Protein AF-A0A357GXB8-F1 (afdb_monomer)

Sequence (379 aa):
MNKIQLFIALAVVLNLAFPKPILANSQIFYADSVYGVGNQTYQSNHALGEPDGLKADFFNQNTYITLSFGEGVETTGDLTIYFNIFNYGAGYRVEFLDSNLVETQTSSAIFPLATTEITIDYTGEIPYGYVTITSIENETWSLDAVMTTVTEEAVPETTDEPEEIPVLISEETCNGNQGLVIKRIDDDNLTANANTTVYVVGCDGTSHVFPNELTYQTWWPDFESLSFVESSFLAQHGLGNNVTVRPGTYLVKLATDPKVYAVEPGGILRWIPNEATAQALYGNNWNQIVIDISDELFADYTIGEDLTDTIYPEAVIGFLPVEGRVVYLSNSSYYNLPGDTINSLRLNTKFLVPLSAEIMTTYSDGGDLIYDEAIAFPF

pLDDT: mean 80.63, std 18.53, range [31.19, 98.75]

Secondary structure (DSSP, 8-state):
-----------------PPPP----EEEEE--EEEEE-TTEESGGGGSSS--S--EEE-STT-EEEEE--TT--B-SPEEEEEEESSTT-EEEEEEE-TT--EEEEEEEEPPTT-SEEEE----SS-BSEEEEEE-SSS-EEEEEEEEEEE---------PPPPPPPPP---PPPTTTT-EEEEPPTT-TT-TT---EEEE-TTS-EEEE-SHHHHHHH-SSSTTPEEE-HHHHTTS-B-PPPPPPTTS-EEEETT---EEEEETTTEEEEE-SHHHHHHHH-TTGGGGEEEE-HHHHTT-EE-PPP-SS-PPTT-EEEETTTTEEEEEETTEEEE--HHHHHHTT--GGGPEEPPTTHHHHSEEEEEPPP-HHHHS--

Nearest PDB structures (foldseek):
  6sgf-assembly1_B-2  TM=6.156E-01  e=4.317E-07  Roseburia intestinalis L1-82
  5xnr-assembly1_A  TM=6.554E-01  e=4.367E-05  Persicobacter sp. CCB-QB2
  8w7n-assembly1_A  TM=6.539E-01  e=6.577E-04  Bacillus thuringiensis
  8hhv-assembly1_A  TM=5.604E-01  e=1.554E-04  Microbacterium arabinogalactanolyticum
  8ic1-assembly1_A  TM=5.113E-01  e=8.727E-05  Microbacterium arabinogalactanolyticum

Structure (mmCIF, N/CA/C/O backbone):
data_AF-A0A357GXB8-F1
#
_entry.id   AF-A0A357GXB8-F1
#
loop_
_atom_site.group_PDB
_atom_site.id
_atom_site.type_symbol
_atom_site.label_atom_id
_atom_site.label_alt_id
_atom_site.label_comp_id
_atom_site.label_asym_id
_atom_site.label_entity_id
_atom_site.label_seq_id
_atom_site.pdbx_PDB_ins_code
_atom_site.Cartn_x
_atom_site.Cartn_y
_atom_site.Cartn_z
_atom_site.occupancy
_atom_site.B_iso_or_equiv
_atom_site.auth_seq_id
_atom_site.auth_comp_id
_atom_site.auth_asym_id
_atom_site.auth_atom_id
_atom_site.pdbx_PDB_model_num
ATOM 1 N N . MET A 1 1 ? 47.900 93.330 0.761 1.00 42.66 1 MET A N 1
ATOM 2 C CA . MET A 1 1 ? 46.775 93.001 -0.140 1.00 42.66 1 MET A CA 1
ATOM 3 C C . MET A 1 1 ? 46.771 91.498 -0.374 1.00 42.66 1 MET A C 1
ATOM 5 O O . MET A 1 1 ? 47.829 90.958 -0.647 1.00 42.66 1 MET A O 1
ATOM 9 N N . ASN A 1 2 ? 45.603 90.874 -0.191 1.00 42.44 2 ASN A N 1
ATOM 10 C CA . ASN A 1 2 ? 45.241 89.464 -0.417 1.00 42.44 2 ASN A CA 1
ATOM 11 C C . ASN A 1 2 ? 46.010 88.373 0.353 1.00 42.44 2 ASN A C 1
ATOM 13 O O . ASN A 1 2 ? 47.004 87.828 -0.113 1.00 42.44 2 ASN A O 1
ATOM 17 N N . LYS A 1 3 ? 45.454 87.988 1.513 1.00 42.06 3 LYS A N 1
ATOM 18 C CA . LYS A 1 3 ? 45.663 86.665 2.120 1.00 42.06 3 LYS A CA 1
ATOM 19 C C . LYS A 1 3 ? 44.721 85.670 1.433 1.00 42.06 3 LYS A C 1
ATOM 21 O O . LYS A 1 3 ? 43.508 85.809 1.542 1.00 42.06 3 LYS A O 1
ATOM 26 N N . ILE A 1 4 ? 45.289 84.695 0.732 1.00 41.00 4 ILE A N 1
ATOM 27 C CA . ILE A 1 4 ? 44.578 83.545 0.164 1.00 41.00 4 ILE A CA 1
ATOM 28 C C . ILE A 1 4 ? 44.416 82.520 1.294 1.00 41.00 4 ILE A C 1
ATOM 30 O O . ILE A 1 4 ? 45.409 81.991 1.789 1.00 41.00 4 ILE A O 1
ATOM 34 N N . GLN A 1 5 ? 43.182 82.287 1.746 1.00 45.22 5 GLN A N 1
ATOM 35 C CA . GLN A 1 5 ? 42.849 81.148 2.605 1.00 45.22 5 GLN A CA 1
ATOM 36 C C . GLN A 1 5 ? 42.560 79.934 1.720 1.00 45.22 5 GLN A C 1
ATOM 38 O O . GLN A 1 5 ? 41.644 79.954 0.901 1.00 45.22 5 GLN A O 1
ATOM 43 N N . LEU A 1 6 ? 43.367 78.890 1.889 1.00 38.84 6 LEU A N 1
ATOM 44 C CA . LEU A 1 6 ? 43.192 77.583 1.272 1.00 38.84 6 LEU A CA 1
ATOM 45 C C . LEU A 1 6 ? 42.206 76.777 2.135 1.00 38.84 6 LEU A C 1
ATOM 47 O O . LEU A 1 6 ? 42.529 76.415 3.265 1.00 38.84 6 LEU A O 1
ATOM 51 N N . PHE A 1 7 ? 41.000 76.530 1.623 1.00 38.88 7 PHE A N 1
ATOM 52 C CA . PHE A 1 7 ? 40.042 75.602 2.226 1.00 38.88 7 PHE A CA 1
ATOM 53 C C . PHE A 1 7 ? 40.446 74.166 1.872 1.00 38.88 7 PHE A C 1
ATOM 55 O O . PHE A 1 7 ? 40.446 73.789 0.702 1.00 38.88 7 PHE A O 1
ATOM 62 N N . ILE A 1 8 ? 40.783 73.363 2.881 1.00 39.31 8 ILE A N 1
ATOM 63 C CA . ILE A 1 8 ? 40.902 71.908 2.753 1.00 39.31 8 ILE A CA 1
ATOM 64 C C . ILE A 1 8 ? 39.487 71.341 2.909 1.00 39.31 8 ILE A C 1
ATOM 66 O O . ILE A 1 8 ? 38.909 71.401 3.993 1.00 39.31 8 ILE A O 1
ATOM 70 N N . ALA A 1 9 ? 38.915 70.828 1.821 1.00 37.19 9 ALA A N 1
ATOM 71 C CA . ALA A 1 9 ? 37.676 70.062 1.854 1.00 37.19 9 ALA A CA 1
ATOM 72 C C . ALA A 1 9 ? 37.988 68.637 2.337 1.00 37.19 9 ALA A C 1
ATOM 74 O O . ALA A 1 9 ? 38.631 67.862 1.631 1.00 37.19 9 ALA A O 1
ATOM 75 N N . LEU A 1 10 ? 37.555 68.303 3.553 1.00 32.91 10 LEU A N 1
ATOM 76 C CA . LEU A 1 10 ? 37.572 66.940 4.075 1.00 32.91 10 LEU A CA 1
ATOM 77 C C . LEU A 1 10 ? 36.307 66.229 3.573 1.00 32.91 10 LEU A C 1
ATOM 79 O O . LEU A 1 10 ? 35.211 66.485 4.067 1.00 32.91 10 LEU A O 1
ATOM 83 N N . ALA A 1 11 ? 36.444 65.374 2.561 1.00 35.31 11 ALA A N 1
ATOM 84 C CA . ALA A 1 11 ? 35.365 64.500 2.118 1.00 35.31 11 ALA A CA 1
ATOM 85 C C . ALA A 1 11 ? 35.219 63.342 3.118 1.00 35.31 11 ALA A C 1
ATOM 87 O O . ALA A 1 11 ? 36.029 62.417 3.133 1.00 35.31 11 ALA A O 1
ATOM 88 N N . VAL A 1 12 ? 34.200 63.406 3.975 1.00 33.78 12 VAL A N 1
ATOM 89 C CA . VAL A 1 12 ? 33.758 62.263 4.780 1.00 33.78 12 VAL A CA 1
ATOM 90 C C . VAL A 1 12 ? 32.824 61.436 3.902 1.00 33.78 12 VAL A C 1
ATOM 92 O O . VAL A 1 12 ? 31.703 61.851 3.616 1.00 33.78 12 VAL A O 1
ATOM 95 N N . VAL A 1 13 ? 33.295 60.278 3.442 1.00 35.69 13 VAL A N 1
ATOM 96 C CA . VAL A 1 13 ? 32.445 59.272 2.798 1.00 35.69 13 VAL A CA 1
ATOM 97 C C . VAL A 1 13 ? 31.696 58.546 3.913 1.00 35.69 13 VAL A C 1
ATOM 99 O O . VAL A 1 13 ? 32.250 57.680 4.586 1.00 35.69 13 VAL A O 1
ATOM 102 N N . LEU A 1 14 ? 30.449 58.948 4.155 1.00 32.06 14 LEU A N 1
ATOM 103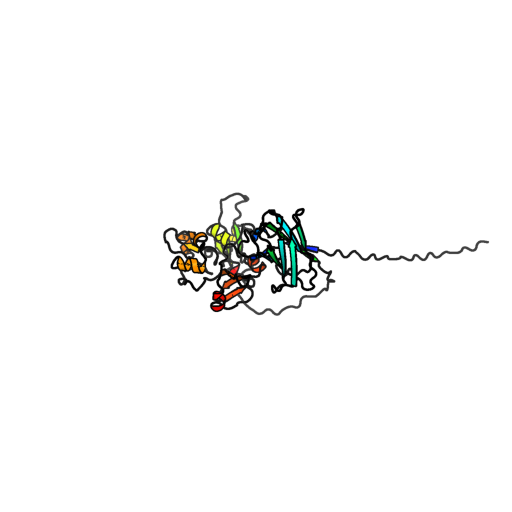 C CA . LEU A 1 14 ? 29.548 58.239 5.056 1.00 32.06 14 LEU A CA 1
ATOM 104 C C . LEU A 1 14 ? 29.004 57.015 4.307 1.00 32.06 14 LEU A C 1
ATOM 106 O O . LEU A 1 14 ? 28.096 57.133 3.487 1.00 32.06 14 LEU A O 1
ATOM 110 N N . ASN A 1 15 ? 29.596 55.848 4.554 1.00 31.19 15 ASN A N 1
ATOM 111 C CA . ASN A 1 15 ? 29.081 54.576 4.056 1.00 31.19 15 ASN A CA 1
ATOM 112 C C . ASN A 1 15 ? 27.835 54.212 4.880 1.00 31.19 15 ASN A C 1
ATOM 114 O O . ASN A 1 15 ? 27.938 53.641 5.965 1.00 31.19 15 ASN A O 1
ATOM 118 N N . LEU A 1 16 ? 26.655 54.599 4.396 1.00 34.56 16 LEU A N 1
ATOM 119 C CA . LEU A 1 16 ? 25.382 54.092 4.902 1.00 34.56 16 LEU A CA 1
ATOM 120 C C . LEU A 1 16 ? 25.223 52.656 4.393 1.00 34.56 16 LEU A C 1
ATOM 122 O O . LEU A 1 16 ? 24.734 52.426 3.289 1.00 34.56 16 LEU A O 1
ATOM 126 N N . ALA A 1 17 ? 25.680 51.689 5.186 1.00 35.22 17 ALA A N 1
ATOM 127 C CA . ALA A 1 17 ? 25.296 50.299 5.004 1.00 35.22 17 ALA A CA 1
ATOM 128 C C . ALA A 1 17 ? 23.827 50.167 5.429 1.00 35.22 17 ALA A C 1
ATOM 130 O O . ALA A 1 17 ? 23.516 50.125 6.617 1.00 35.22 17 ALA A O 1
ATOM 131 N N . PHE A 1 18 ? 22.915 50.150 4.460 1.00 36.34 18 PHE A N 1
ATOM 132 C CA . PHE A 1 18 ? 21.576 49.628 4.706 1.00 36.34 18 PHE A CA 1
ATOM 133 C C . PHE A 1 18 ? 21.720 48.120 4.956 1.00 36.34 18 PHE A C 1
ATOM 135 O O . PHE A 1 18 ? 22.343 47.453 4.122 1.00 36.34 18 PHE A O 1
ATOM 142 N N . PRO A 1 19 ? 21.195 47.555 6.060 1.00 37.00 19 PRO A N 1
ATOM 143 C CA . PRO A 1 19 ? 21.050 46.110 6.131 1.00 37.00 19 PRO A CA 1
ATOM 144 C C . PRO A 1 19 ? 20.178 45.696 4.942 1.00 37.00 19 PRO A C 1
ATOM 146 O O . PRO A 1 19 ? 19.106 46.266 4.722 1.00 37.00 19 PRO A O 1
ATOM 149 N N . LYS A 1 20 ? 20.670 44.757 4.127 1.00 35.56 20 LYS A N 1
ATOM 150 C CA . LYS A 1 20 ? 19.823 44.092 3.134 1.00 35.56 20 LYS A CA 1
ATOM 151 C C . LYS A 1 20 ? 18.615 43.524 3.892 1.00 35.56 20 LYS A C 1
ATOM 153 O O . LYS A 1 20 ? 18.835 42.939 4.954 1.00 35.56 20 LYS A O 1
ATOM 158 N N . PRO A 1 21 ? 17.375 43.691 3.405 1.00 34.97 21 PRO A N 1
ATOM 159 C CA . PRO A 1 21 ? 16.263 42.947 3.973 1.00 34.97 21 PRO A CA 1
ATOM 160 C C . PRO A 1 21 ? 16.611 41.461 3.864 1.00 34.97 21 PRO A C 1
ATOM 162 O O . PRO A 1 21 ? 16.926 40.976 2.777 1.00 34.97 21 PRO A O 1
ATOM 165 N N . ILE A 1 22 ? 16.631 40.772 5.003 1.00 37.66 22 ILE A N 1
ATOM 166 C CA . ILE A 1 22 ? 16.637 39.314 5.037 1.00 37.66 22 ILE A CA 1
ATOM 167 C C . ILE A 1 22 ? 15.256 38.933 4.504 1.00 37.66 22 ILE A C 1
ATOM 169 O O . ILE A 1 22 ? 14.248 39.188 5.159 1.00 37.66 22 ILE A O 1
ATOM 173 N N . LEU A 1 23 ? 15.194 38.457 3.263 1.00 37.88 23 LEU A N 1
ATOM 174 C CA . LEU A 1 23 ? 13.998 37.798 2.757 1.00 37.88 23 LEU A CA 1
ATOM 175 C C . LEU A 1 23 ? 13.926 36.467 3.503 1.00 37.88 23 LEU A C 1
ATOM 177 O O . LEU A 1 23 ? 14.752 35.595 3.253 1.00 37.88 23 LEU A O 1
ATOM 181 N N . ALA A 1 24 ? 12.998 36.347 4.452 1.00 47.62 24 ALA A N 1
ATOM 182 C CA . ALA A 1 24 ? 12.588 35.040 4.942 1.00 47.62 24 ALA A CA 1
ATOM 183 C C . ALA A 1 24 ? 12.014 34.289 3.735 1.00 47.62 24 ALA A C 1
ATOM 185 O O . ALA A 1 24 ? 11.051 34.752 3.120 1.00 47.62 24 ALA A O 1
ATOM 186 N N . ASN A 1 25 ? 12.671 33.206 3.332 1.00 56.06 25 ASN A N 1
ATOM 187 C CA . ASN A 1 25 ? 12.148 32.327 2.304 1.00 56.06 25 ASN A CA 1
ATOM 188 C C . ASN A 1 25 ? 11.101 31.437 2.985 1.00 56.06 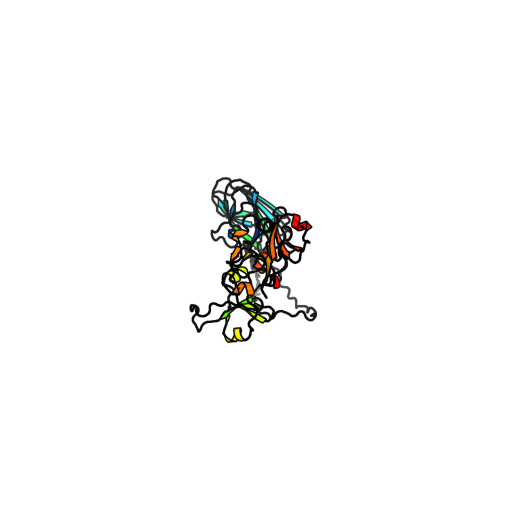25 ASN A C 1
ATOM 190 O O . ASN A 1 25 ? 11.441 30.645 3.858 1.00 56.06 25 ASN A O 1
ATOM 194 N N . SER A 1 26 ? 9.822 31.637 2.666 1.00 64.50 26 SER A N 1
ATOM 195 C CA . SER A 1 26 ? 8.748 30.761 3.137 1.00 64.50 26 SER A CA 1
ATOM 196 C C . SER A 1 26 ? 8.531 29.657 2.107 1.00 64.50 26 SER A C 1
ATOM 198 O O . SER A 1 26 ? 8.079 29.949 0.994 1.00 64.50 26 SER A O 1
ATOM 200 N N . GLN A 1 27 ? 8.853 28.413 2.458 1.00 80.88 27 GLN A N 1
ATOM 201 C CA . GLN A 1 27 ? 8.563 27.254 1.614 1.00 80.88 27 GLN A CA 1
ATOM 202 C C . GLN A 1 27 ? 7.148 26.755 1.916 1.00 80.88 27 GLN A C 1
ATOM 204 O O . GLN A 1 27 ? 6.760 26.642 3.077 1.00 80.88 27 GLN A O 1
ATOM 209 N N . ILE A 1 28 ? 6.372 26.500 0.863 1.00 82.25 28 ILE A N 1
ATOM 210 C CA . ILE A 1 28 ? 4.994 26.007 0.955 1.00 82.25 28 ILE A CA 1
ATOM 211 C C . ILE A 1 28 ? 5.018 24.481 0.906 1.00 82.25 28 ILE A C 1
ATOM 213 O O . ILE A 1 28 ? 5.696 23.910 0.052 1.00 82.25 28 ILE A O 1
ATOM 217 N N . PHE A 1 29 ? 4.246 23.850 1.786 1.00 84.19 29 PHE A N 1
ATOM 218 C CA . PHE A 1 29 ? 4.049 22.406 1.820 1.00 84.19 29 PHE A CA 1
ATOM 219 C C . PHE A 1 29 ? 2.561 22.098 1.807 1.00 84.19 29 PHE A C 1
ATOM 221 O O . PHE A 1 29 ? 1.814 22.584 2.656 1.00 84.19 29 PHE A O 1
ATOM 228 N N . TYR A 1 30 ? 2.136 21.292 0.843 1.00 86.81 30 TYR A N 1
ATOM 229 C CA . TYR A 1 30 ? 0.810 20.690 0.839 1.00 86.81 30 TYR A CA 1
ATOM 230 C C . TYR A 1 30 ? 0.879 19.314 1.490 1.00 86.81 30 TYR A C 1
ATOM 232 O O . TYR A 1 30 ? 1.936 18.686 1.483 1.00 86.81 30 TYR A O 1
ATOM 240 N N . ALA A 1 31 ? -0.238 18.852 2.046 1.00 85.19 31 ALA A N 1
ATOM 241 C CA . ALA A 1 31 ? -0.337 17.472 2.487 1.00 85.19 31 ALA A CA 1
ATOM 242 C C . ALA A 1 31 ? -0.075 16.536 1.300 1.00 85.19 31 ALA A C 1
ATOM 244 O O . ALA A 1 31 ? -0.719 16.671 0.260 1.00 85.19 31 ALA A O 1
ATOM 245 N N . ASP A 1 32 ? 0.853 15.601 1.442 1.00 75.06 32 ASP A N 1
ATOM 246 C CA . ASP A 1 32 ? 1.307 14.740 0.344 1.00 75.06 32 ASP A CA 1
ATOM 247 C C . ASP A 1 32 ? 0.910 13.268 0.528 1.00 75.06 32 ASP A C 1
ATOM 249 O O . ASP A 1 32 ? 1.002 12.457 -0.397 1.00 75.06 32 ASP A O 1
ATOM 253 N N . SER A 1 33 ? 0.432 12.923 1.724 1.00 67.75 33 SER A N 1
ATOM 254 C CA . SER A 1 33 ? 0.032 11.573 2.081 1.00 67.75 33 SER A CA 1
ATOM 255 C C . SER A 1 33 ? -1.058 11.553 3.154 1.00 67.75 33 SER A C 1
ATOM 257 O O . SER A 1 33 ? -1.189 12.443 4.002 1.00 67.75 33 SER A O 1
ATOM 259 N N . VAL A 1 34 ? -1.875 10.498 3.103 1.00 74.56 34 VAL A N 1
ATOM 260 C CA . VAL A 1 34 ? -2.891 10.195 4.115 1.00 74.56 34 VAL A CA 1
ATOM 261 C C . VAL A 1 34 ? -2.295 9.221 5.125 1.00 74.56 34 VAL A C 1
ATOM 263 O O . VAL A 1 34 ? -2.036 8.066 4.799 1.00 74.56 34 VAL A O 1
ATOM 266 N N . TYR A 1 35 ? -2.120 9.686 6.357 1.00 74.56 35 TYR A N 1
ATOM 267 C CA . TYR A 1 35 ? -1.578 8.914 7.472 1.00 74.56 35 TYR A CA 1
ATOM 268 C C . TYR A 1 35 ? -2.639 8.043 8.169 1.00 74.56 35 TYR A C 1
ATOM 270 O O . TYR A 1 35 ? -2.361 6.933 8.616 1.00 74.56 35 TYR A O 1
ATOM 278 N N . GLY A 1 36 ? -3.885 8.518 8.244 1.00 73.81 36 GLY A N 1
ATOM 279 C CA . GLY A 1 36 ? -4.974 7.807 8.917 1.00 73.81 36 GLY A CA 1
ATOM 280 C C . GLY A 1 36 ? -6.344 8.269 8.439 1.00 73.81 36 GLY A C 1
ATOM 281 O O . GLY A 1 36 ? -6.515 9.414 8.037 1.00 73.81 36 GLY A O 1
ATOM 282 N N . VAL A 1 37 ? -7.343 7.387 8.465 1.00 80.12 37 VAL A N 1
ATOM 283 C CA . VAL A 1 37 ? -8.726 7.731 8.101 1.00 80.12 37 VAL A CA 1
ATOM 284 C C . VAL A 1 37 ? -9.714 7.091 9.057 1.00 80.12 37 VAL A C 1
ATOM 286 O O . VAL A 1 37 ? -9.619 5.912 9.391 1.00 80.12 37 VAL A O 1
ATOM 289 N N . GLY A 1 38 ? -10.699 7.873 9.478 1.00 74.88 38 GLY A N 1
ATOM 290 C CA . GLY A 1 38 ? -11.848 7.371 10.208 1.00 74.88 38 GLY A CA 1
ATOM 291 C C . GLY A 1 38 ? -12.833 6.650 9.293 1.00 74.88 38 GLY A C 1
ATOM 292 O O . GLY A 1 38 ? -12.895 6.873 8.082 1.00 74.88 38 GLY A O 1
ATOM 293 N N . ASN A 1 39 ? -13.683 5.817 9.897 1.00 63.16 39 ASN A N 1
ATOM 294 C CA . ASN A 1 39 ? -14.829 5.256 9.192 1.00 63.16 39 ASN A CA 1
ATOM 295 C C . ASN A 1 39 ? -15.667 6.394 8.580 1.00 63.16 39 ASN A C 1
ATOM 297 O O . ASN A 1 39 ? -16.000 7.363 9.263 1.00 63.16 39 ASN A O 1
ATOM 301 N N . GLN A 1 40 ? -16.069 6.224 7.315 1.00 75.69 40 GLN A N 1
ATOM 302 C CA . GLN A 1 40 ? -16.893 7.166 6.538 1.00 75.69 40 GLN A CA 1
ATOM 303 C C . GLN A 1 40 ? -16.165 8.386 5.935 1.00 75.69 40 GLN A C 1
ATOM 305 O O . GLN A 1 40 ? -16.853 9.251 5.394 1.00 75.69 40 GLN A O 1
ATOM 310 N N . THR A 1 41 ? -14.828 8.449 5.953 1.00 82.94 41 THR A N 1
ATOM 311 C CA . THR A 1 41 ? -14.079 9.367 5.070 1.00 82.94 41 THR A CA 1
ATOM 312 C C . THR A 1 41 ? -13.998 8.738 3.680 1.00 82.94 41 THR A C 1
ATOM 314 O O . THR A 1 41 ? -13.464 7.637 3.535 1.00 82.94 41 THR A O 1
ATOM 317 N N . TYR A 1 42 ? -14.555 9.384 2.655 1.00 80.44 42 TYR A N 1
ATOM 318 C CA . TYR A 1 42 ? -14.577 8.845 1.288 1.00 80.44 42 TYR A CA 1
ATOM 319 C C . TYR A 1 42 ? -13.615 9.614 0.382 1.00 80.44 42 TYR A C 1
ATOM 321 O O . TYR A 1 42 ? -13.514 10.828 0.496 1.00 80.44 42 TYR A O 1
ATOM 329 N N . GLN A 1 43 ? -12.915 8.910 -0.515 1.00 85.19 43 GLN A N 1
ATOM 330 C CA . GLN A 1 43 ? -11.901 9.489 -1.412 1.00 85.19 43 GLN A CA 1
ATOM 331 C C . GLN A 1 43 ? -10.833 10.323 -0.678 1.00 85.19 43 GLN A C 1
ATOM 333 O O . GLN A 1 43 ? -10.483 11.414 -1.108 1.00 85.19 43 GLN A O 1
ATOM 338 N N . SER A 1 44 ? -10.304 9.814 0.438 1.00 82.25 44 SER A N 1
ATOM 339 C CA . SER A 1 44 ? -9.330 10.523 1.288 1.00 82.25 44 SER A CA 1
ATOM 340 C C . SER A 1 44 ? -8.126 11.095 0.533 1.00 82.25 44 SER A C 1
ATOM 342 O O . SER A 1 44 ? -7.649 12.169 0.876 1.00 82.25 44 SER A O 1
ATOM 344 N N . ASN A 1 45 ? -7.664 10.412 -0.517 1.00 75.19 45 ASN A N 1
ATOM 345 C CA . ASN A 1 45 ? -6.505 10.833 -1.311 1.00 75.19 45 ASN A CA 1
ATOM 346 C C . ASN A 1 45 ? -6.765 12.099 -2.139 1.00 75.19 45 ASN A C 1
ATOM 348 O O . ASN A 1 45 ? -5.820 12.717 -2.607 1.00 75.19 45 ASN A O 1
ATOM 352 N N . HIS A 1 46 ? -8.024 12.494 -2.319 1.00 87.19 46 HIS A N 1
ATOM 353 C CA . HIS A 1 46 ? -8.363 13.750 -2.975 1.00 87.19 46 HIS A CA 1
ATOM 354 C C . HIS A 1 46 ? -8.111 14.985 -2.095 1.00 87.19 46 HIS A C 1
ATOM 356 O O . HIS A 1 46 ? -8.378 16.084 -2.544 1.00 87.19 46 HIS A O 1
ATOM 362 N N . ALA A 1 47 ? -7.675 14.817 -0.842 1.00 88.69 47 ALA A N 1
ATOM 363 C CA . ALA A 1 47 ? -7.252 15.925 0.014 1.00 88.69 47 ALA A CA 1
ATOM 364 C C . ALA A 1 47 ? -5.744 16.243 -0.101 1.00 88.69 47 ALA A C 1
ATOM 366 O O . ALA A 1 47 ? -5.227 17.024 0.701 1.00 88.69 47 ALA A O 1
ATOM 367 N N . LEU A 1 48 ? -5.031 15.567 -1.010 1.00 80.94 48 LEU A N 1
ATOM 368 C CA . LEU A 1 48 ? -3.579 15.647 -1.164 1.00 80.94 48 LEU A CA 1
ATOM 369 C C . LEU A 1 48 ? -3.189 16.589 -2.303 1.00 80.94 48 LEU A C 1
ATOM 371 O O . LEU A 1 48 ? -3.849 16.624 -3.337 1.00 80.94 48 LEU A O 1
ATOM 375 N N . GLY A 1 49 ? -2.055 17.265 -2.142 1.00 70.12 49 GLY A N 1
ATOM 376 C CA . GLY A 1 49 ? -1.504 18.178 -3.135 1.00 70.12 49 GLY A CA 1
ATOM 377 C C . GLY A 1 49 ? -2.150 19.563 -3.124 1.00 70.12 49 GLY A C 1
ATOM 378 O O . GLY A 1 49 ? -2.728 20.010 -2.131 1.00 70.12 49 GLY A O 1
ATOM 379 N N . GLU A 1 50 ? -1.973 20.280 -4.232 1.00 81.00 50 GLU A N 1
ATOM 380 C CA . GLU A 1 50 ? -2.565 21.603 -4.425 1.00 81.00 50 GLU A CA 1
ATOM 381 C C . GLU A 1 50 ? -4.099 21.513 -4.537 1.00 81.00 50 GLU A C 1
ATOM 383 O O . GLU A 1 50 ? -4.607 20.487 -4.985 1.00 81.00 50 GLU A O 1
ATOM 388 N N . PRO A 1 51 ? -4.850 22.587 -4.215 1.00 87.19 51 PRO A N 1
ATOM 389 C CA . PRO A 1 51 ? -6.296 22.611 -4.415 1.00 87.19 51 PRO A CA 1
ATOM 390 C C . PRO A 1 51 ? -6.637 22.422 -5.900 1.00 87.19 51 PRO A C 1
ATOM 392 O O . PRO A 1 51 ? -6.441 23.329 -6.718 1.00 87.19 51 PRO A O 1
ATOM 395 N N . ASP A 1 52 ? -7.155 21.249 -6.250 1.00 80.81 52 ASP A N 1
ATOM 396 C CA . ASP A 1 52 ? -7.424 20.830 -7.628 1.00 80.81 52 ASP A CA 1
ATOM 397 C C . ASP A 1 52 ? -8.925 20.596 -7.892 1.00 80.81 52 ASP A C 1
ATOM 399 O O . ASP A 1 52 ? -9.359 20.429 -9.041 1.00 80.81 52 ASP A O 1
ATOM 403 N N . GLY A 1 53 ? -9.746 20.668 -6.838 1.00 81.12 53 GLY A N 1
ATOM 404 C CA . GLY A 1 53 ? -11.190 20.492 -6.889 1.00 81.12 53 GLY A CA 1
ATOM 405 C C . GLY A 1 53 ? -11.656 19.040 -6.771 1.00 81.12 53 GLY A C 1
ATOM 406 O O . GLY A 1 53 ? -12.878 18.824 -6.707 1.00 81.12 53 GLY A O 1
ATOM 407 N N . LEU A 1 54 ? -10.743 18.066 -6.721 1.00 76.06 54 LEU A N 1
ATOM 408 C CA . LEU A 1 54 ? -11.023 16.744 -6.170 1.00 76.06 54 LEU A CA 1
ATOM 409 C C . LEU A 1 54 ? -11.187 16.888 -4.654 1.00 76.06 54 LEU A C 1
ATOM 411 O O . LEU A 1 54 ? -10.630 17.786 -4.039 1.00 76.06 54 LEU A O 1
ATOM 415 N N . LYS A 1 55 ? -12.070 16.084 -4.045 1.00 90.31 55 LYS A N 1
ATOM 416 C CA . LYS A 1 55 ? -12.372 16.244 -2.614 1.00 90.31 55 LYS A CA 1
ATOM 417 C C . LYS A 1 55 ? -12.532 14.927 -1.877 1.00 90.31 55 LYS A C 1
ATOM 419 O O . LYS A 1 55 ? -13.089 13.973 -2.430 1.00 90.31 55 LYS A O 1
ATOM 424 N N . ALA A 1 56 ? -12.069 14.919 -0.630 1.00 89.69 56 ALA A N 1
ATOM 425 C CA . ALA A 1 56 ? -12.343 13.901 0.371 1.00 89.69 56 ALA A CA 1
ATOM 426 C C . ALA A 1 56 ? -13.614 14.267 1.150 1.00 89.69 56 ALA A C 1
ATOM 428 O O . ALA A 1 56 ? -13.708 15.358 1.714 1.00 89.69 56 ALA A O 1
ATOM 429 N N . ASP A 1 57 ? -14.596 13.370 1.195 1.00 92.44 57 ASP A N 1
ATOM 430 C CA . ASP A 1 57 ? -15.909 13.644 1.784 1.00 92.44 57 ASP A CA 1
ATOM 431 C C . ASP A 1 57 ? -16.011 13.182 3.243 1.00 92.44 57 ASP A C 1
ATOM 433 O O . ASP A 1 57 ? -15.636 12.056 3.588 1.00 92.44 57 ASP A O 1
ATOM 437 N N . PHE A 1 58 ? -16.609 14.036 4.076 1.00 93.56 58 PHE A N 1
ATOM 438 C CA . PHE A 1 58 ? -16.908 13.794 5.484 1.00 93.56 58 PHE A CA 1
ATOM 439 C C . PHE A 1 58 ? -18.420 13.738 5.669 1.00 93.56 58 PHE A C 1
ATOM 441 O O . PHE A 1 58 ? -19.104 14.758 5.581 1.00 93.56 58 PHE A O 1
ATOM 448 N N . PHE A 1 59 ? -18.961 12.544 5.918 1.00 83.50 59 PHE A N 1
ATOM 449 C CA . PHE A 1 59 ? -20.414 12.355 5.979 1.00 83.50 59 PHE A CA 1
ATOM 450 C C . PHE A 1 59 ? -21.023 12.474 7.374 1.00 83.50 59 PHE A C 1
ATOM 452 O O . PHE A 1 59 ? -22.215 12.760 7.458 1.00 83.50 59 PHE A O 1
ATOM 459 N N . ASN A 1 60 ? -20.259 12.226 8.442 1.00 85.69 60 ASN A N 1
ATOM 460 C CA . ASN A 1 60 ? -20.792 12.140 9.802 1.00 85.69 60 ASN A CA 1
ATOM 461 C C . ASN A 1 60 ? -19.836 12.733 10.845 1.00 85.69 60 ASN A C 1
ATOM 463 O O . ASN A 1 60 ? -18.640 12.909 10.608 1.00 85.69 60 ASN A O 1
ATOM 467 N N . GLN A 1 61 ? -20.370 12.944 12.048 1.00 88.94 61 GLN A N 1
ATOM 468 C CA . GLN A 1 61 ? -19.580 13.317 13.214 1.00 88.94 61 GLN A CA 1
ATOM 469 C C . GLN A 1 61 ? -18.534 12.238 13.542 1.00 88.94 61 GLN A C 1
ATOM 471 O O . GLN A 1 61 ? -18.807 11.038 13.466 1.00 88.94 61 GLN A O 1
ATOM 476 N N . ASN A 1 62 ? -17.353 12.678 13.975 1.00 84.12 62 ASN A N 1
ATOM 477 C CA . ASN A 1 62 ? -16.164 11.878 14.284 1.00 84.12 62 ASN A CA 1
ATOM 478 C C . ASN A 1 62 ? -15.514 11.180 13.077 1.00 84.12 62 ASN A C 1
ATOM 480 O O . ASN A 1 62 ? -14.592 10.387 13.258 1.00 84.12 62 ASN A O 1
ATOM 484 N N . THR A 1 63 ? -15.951 11.479 11.852 1.00 88.62 63 THR A N 1
ATOM 485 C CA . THR A 1 63 ? -15.192 11.138 10.645 1.00 88.62 63 THR A CA 1
ATOM 486 C C . THR A 1 63 ? -13.926 11.993 10.604 1.00 88.62 63 THR A C 1
ATOM 488 O O . THR A 1 63 ? -14.008 13.205 10.800 1.00 88.62 63 THR A O 1
ATOM 491 N N . TYR A 1 64 ? -12.764 11.380 10.383 1.00 92.25 64 TYR A N 1
ATOM 492 C CA . TYR A 1 64 ? -11.477 12.074 10.427 1.00 92.25 64 TYR A CA 1
ATOM 493 C C . TYR A 1 64 ? -10.538 11.663 9.293 1.00 92.25 64 TYR A C 1
ATOM 495 O O . TYR A 1 64 ? -10.685 10.593 8.696 1.00 92.25 64 TYR A O 1
ATOM 503 N N . ILE A 1 65 ? -9.558 12.515 9.019 1.00 90.81 65 ILE A N 1
ATOM 504 C CA . ILE A 1 65 ? -8.387 12.214 8.199 1.00 90.81 65 ILE A CA 1
ATOM 505 C C . ILE A 1 65 ? -7.148 12.733 8.926 1.00 90.81 65 ILE A C 1
ATOM 507 O O . ILE A 1 65 ? -7.171 13.842 9.448 1.00 90.81 65 ILE A O 1
ATOM 511 N N . THR A 1 66 ? -6.084 11.947 8.967 1.00 91.31 66 THR A N 1
ATOM 512 C CA . THR A 1 66 ? -4.754 12.375 9.393 1.00 91.31 66 THR A CA 1
ATOM 513 C C . THR A 1 66 ? -3.891 12.491 8.150 1.00 91.31 66 THR A C 1
ATOM 515 O O . THR A 1 66 ? -3.854 11.563 7.343 1.00 91.31 66 THR A O 1
ATOM 518 N N . LEU A 1 67 ? -3.239 13.632 7.979 1.00 87.38 67 LEU A N 1
ATOM 519 C CA . LEU A 1 67 ? -2.444 13.993 6.809 1.00 87.38 67 LEU A CA 1
ATOM 520 C C . LEU A 1 67 ? -1.010 14.307 7.235 1.00 87.38 67 LEU A C 1
ATOM 522 O O . LEU A 1 67 ? -0.809 14.833 8.332 1.00 87.38 67 LEU A O 1
ATOM 526 N N . SER A 1 68 ? -0.046 14.001 6.371 1.00 87.50 68 SER A N 1
ATOM 527 C CA . SER A 1 68 ? 1.364 14.384 6.525 1.00 87.50 68 SER A CA 1
ATOM 528 C C . SER A 1 68 ? 1.770 15.385 5.443 1.00 87.50 68 SER A C 1
ATOM 530 O O . SER A 1 68 ? 1.160 15.407 4.373 1.00 87.50 68 SER A O 1
ATOM 532 N N . PHE A 1 69 ? 2.769 16.221 5.737 1.00 81.50 69 PHE A N 1
ATOM 533 C CA . PHE A 1 69 ? 3.323 17.223 4.814 1.00 81.50 69 PHE A CA 1
ATOM 534 C C . PHE A 1 69 ? 4.590 16.779 4.078 1.00 81.50 69 PHE A C 1
ATOM 536 O O . PHE A 1 69 ? 5.144 17.578 3.321 1.00 81.50 69 PHE A O 1
ATOM 543 N N . GLY A 1 70 ? 5.049 15.553 4.308 1.00 67.00 70 GLY A N 1
ATOM 544 C CA . GLY A 1 70 ? 6.222 15.001 3.650 1.00 67.00 70 GLY A CA 1
ATOM 545 C C . GLY A 1 70 ? 7.423 14.770 4.572 1.00 67.00 70 GLY A C 1
ATOM 546 O O . GLY A 1 70 ? 7.474 15.254 5.710 1.00 67.00 70 GLY A O 1
ATOM 547 N N . GLU A 1 71 ? 8.428 14.066 4.048 1.00 58.53 71 GLU A N 1
ATOM 548 C CA . GLU A 1 71 ? 9.565 13.572 4.832 1.00 58.53 71 GLU A CA 1
ATOM 549 C C . GLU A 1 71 ? 10.389 14.717 5.413 1.00 58.53 71 GLU A C 1
ATOM 551 O O . GLU A 1 71 ? 10.851 15.613 4.704 1.00 58.53 71 GLU A O 1
ATOM 556 N N . GLY A 1 72 ? 10.590 14.676 6.732 1.00 64.75 72 GLY A N 1
ATOM 557 C CA . GLY A 1 72 ? 11.369 15.682 7.453 1.00 64.75 72 GLY A CA 1
ATOM 558 C C . GLY A 1 72 ? 10.705 17.060 7.519 1.00 64.75 72 GLY A C 1
ATOM 559 O O . GLY A 1 72 ? 11.341 18.010 7.982 1.00 64.75 72 GLY A O 1
ATOM 560 N N . VAL A 1 73 ? 9.446 17.190 7.086 1.00 73.88 73 VAL A N 1
ATOM 561 C CA . VAL A 1 73 ? 8.698 18.441 7.208 1.00 73.88 73 VAL A CA 1
ATOM 562 C C . VAL A 1 73 ? 8.220 18.599 8.646 1.00 73.88 73 VAL A C 1
ATOM 564 O O . VAL A 1 73 ? 7.199 18.061 9.063 1.00 73.88 73 VAL A O 1
ATOM 567 N N . GLU A 1 74 ? 8.980 19.378 9.405 1.00 85.12 74 GLU A N 1
ATOM 568 C CA . GLU A 1 74 ? 8.636 19.831 10.747 1.00 85.12 74 GLU A CA 1
ATOM 569 C C . GLU A 1 7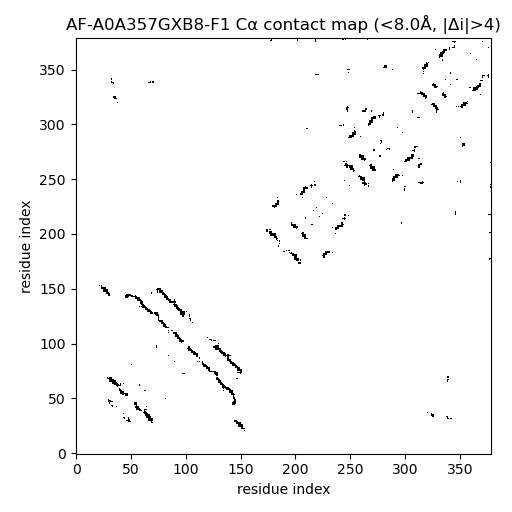4 ? 8.486 21.356 10.724 1.00 85.12 74 GLU A C 1
ATOM 571 O O . GLU A 1 74 ? 9.423 22.087 10.396 1.00 85.12 74 GLU A O 1
ATOM 576 N N . THR A 1 75 ? 7.292 21.857 11.045 1.00 87.75 75 THR A N 1
ATOM 577 C CA . THR A 1 75 ? 6.979 23.286 10.934 1.00 87.75 75 THR A CA 1
ATOM 578 C C . THR A 1 75 ? 6.247 23.842 12.147 1.00 87.75 75 THR A C 1
ATOM 580 O O . THR A 1 75 ? 5.548 23.136 12.868 1.00 87.75 75 THR A O 1
ATOM 583 N N . THR A 1 76 ? 6.386 25.148 12.353 1.00 92.12 76 THR A N 1
ATOM 584 C CA . THR A 1 76 ? 5.591 25.949 13.294 1.00 92.12 76 THR A CA 1
ATOM 585 C C . THR A 1 76 ? 4.676 26.942 12.569 1.00 92.12 76 THR A C 1
ATOM 587 O O . THR A 1 76 ? 4.131 27.849 13.193 1.00 92.12 76 THR A O 1
ATOM 590 N N . GLY A 1 77 ? 4.522 26.804 11.249 1.00 89.88 77 GLY A N 1
ATOM 591 C CA . GLY A 1 77 ? 3.655 27.661 10.444 1.00 89.88 77 GLY A CA 1
ATOM 592 C C . GLY A 1 77 ? 2.166 27.382 10.635 1.00 89.88 77 GLY A C 1
ATOM 593 O O . GLY A 1 77 ? 1.760 26.291 11.034 1.00 89.88 77 GLY A O 1
ATOM 594 N N . ASP A 1 78 ? 1.344 28.370 10.294 1.00 94.56 78 ASP A N 1
ATOM 595 C CA . ASP A 1 78 ? -0.112 28.246 10.340 1.00 94.56 78 ASP A CA 1
ATOM 596 C C . ASP A 1 78 ? -0.626 27.233 9.310 1.00 94.56 78 ASP A C 1
ATOM 598 O O . ASP A 1 78 ? -0.061 27.059 8.226 1.00 94.56 78 ASP A O 1
ATOM 602 N N . LEU A 1 79 ? -1.747 26.592 9.635 1.00 97.19 79 LEU A N 1
ATOM 603 C CA . LEU A 1 79 ? -2.387 25.613 8.764 1.00 97.19 79 LEU A CA 1
ATOM 604 C C . LEU A 1 79 ? -3.477 26.271 7.928 1.00 97.19 79 LEU A C 1
ATOM 606 O O . LEU A 1 79 ? -4.394 26.875 8.475 1.00 97.19 79 LEU A O 1
ATOM 610 N N . THR A 1 80 ? -3.451 26.085 6.616 1.00 96.94 80 THR A N 1
ATOM 611 C CA . THR A 1 80 ? -4.547 26.475 5.725 1.00 96.94 80 THR A CA 1
ATOM 612 C C . THR A 1 80 ? -5.301 25.245 5.238 1.00 96.94 80 THR A C 1
ATOM 614 O O . THR A 1 80 ? -4.696 24.278 4.786 1.00 96.94 80 THR A O 1
ATOM 617 N N . ILE A 1 81 ? -6.630 25.285 5.326 1.00 97.69 81 ILE A N 1
ATOM 618 C CA . ILE A 1 81 ? -7.529 24.207 4.897 1.00 97.69 81 ILE A CA 1
ATOM 619 C C . ILE A 1 81 ? -8.431 24.730 3.786 1.00 97.69 81 ILE A C 1
ATOM 621 O O . ILE A 1 81 ? -9.123 25.730 3.983 1.00 97.69 81 ILE A O 1
ATOM 625 N N . TYR A 1 82 ? -8.480 24.008 2.667 1.00 96.06 82 TYR A N 1
ATOM 626 C CA . TYR A 1 82 ? -9.379 24.252 1.542 1.00 96.06 82 TYR A CA 1
ATOM 627 C C . TYR A 1 82 ? -10.553 23.277 1.608 1.00 96.06 82 TYR A C 1
ATOM 629 O O . TYR A 1 82 ? -10.361 22.064 1.654 1.00 96.06 82 TYR A O 1
ATOM 637 N N . PHE A 1 83 ? -11.782 23.784 1.644 1.00 95.31 83 PHE A N 1
ATOM 638 C CA . PHE A 1 83 ? -12.960 22.972 1.941 1.00 95.31 83 PHE A CA 1
ATOM 639 C C . PHE A 1 83 ? -14.204 23.427 1.182 1.00 95.31 83 PHE A C 1
ATOM 641 O O . PHE A 1 83 ? -14.289 24.526 0.629 1.00 95.31 83 PHE A O 1
ATOM 648 N N . ASN A 1 84 ? -15.216 22.561 1.186 1.00 91.50 84 ASN A N 1
ATOM 649 C CA . ASN A 1 84 ? -16.543 22.854 0.671 1.00 91.50 84 ASN A CA 1
ATOM 650 C C . ASN A 1 84 ? -17.610 22.382 1.650 1.00 91.50 84 ASN A C 1
ATOM 652 O O . ASN A 1 84 ? -17.614 21.233 2.080 1.00 91.50 84 ASN A O 1
ATOM 656 N N . ILE A 1 85 ? -18.550 23.265 1.967 1.00 84.62 85 ILE A N 1
ATOM 657 C CA . ILE A 1 85 ? -19.689 22.950 2.828 1.00 84.62 85 ILE A CA 1
ATOM 658 C C . ILE A 1 85 ? -20.940 22.698 1.988 1.00 84.62 85 ILE A C 1
ATOM 660 O O . ILE A 1 85 ? -21.246 23.453 1.063 1.00 84.62 85 ILE A O 1
ATOM 664 N N . PHE A 1 86 ? -21.700 21.662 2.342 1.00 73.38 86 PHE A N 1
ATOM 665 C CA . PHE A 1 86 ? -23.021 21.414 1.751 1.00 73.38 86 PHE A CA 1
ATOM 666 C C . PHE A 1 86 ? -24.156 21.857 2.670 1.00 73.38 86 PHE A C 1
ATOM 668 O O . PHE A 1 86 ? -25.226 22.229 2.190 1.00 73.38 86 PHE A O 1
ATOM 675 N N . ASN A 1 87 ? -23.919 21.840 3.985 1.00 66.44 87 ASN A N 1
ATOM 676 C CA . ASN A 1 87 ? -24.905 22.172 5.005 1.00 66.44 87 ASN A CA 1
ATOM 677 C C . ASN A 1 87 ? -24.352 23.216 5.985 1.00 66.44 87 ASN A C 1
ATOM 679 O O . ASN A 1 87 ? -23.185 23.177 6.371 1.00 66.44 87 ASN A O 1
ATOM 683 N N . TYR A 1 88 ? -25.209 24.151 6.404 1.00 73.62 88 TYR A N 1
ATOM 684 C CA . TYR A 1 88 ? -24.881 25.085 7.482 1.00 73.62 88 TYR A CA 1
ATOM 685 C C . TYR A 1 88 ? -24.691 24.326 8.795 1.00 73.62 88 TYR A C 1
ATOM 687 O O . TYR A 1 88 ? -25.521 23.486 9.124 1.00 73.62 88 TYR A O 1
ATOM 695 N N . GLY A 1 89 ? -23.652 24.680 9.551 1.00 73.69 89 GLY A N 1
ATOM 696 C CA . GLY A 1 89 ? -23.348 24.057 10.839 1.00 73.69 89 GLY A CA 1
ATOM 697 C C . GLY A 1 89 ? -22.218 23.032 10.788 1.00 73.69 89 GLY A C 1
ATOM 698 O O . GLY A 1 89 ? -21.815 22.576 11.844 1.00 73.69 89 GLY A O 1
ATOM 699 N N . ALA A 1 90 ? -21.654 22.722 9.614 1.00 88.44 90 ALA A N 1
ATOM 700 C CA . ALA A 1 90 ? -20.465 21.875 9.522 1.00 88.44 90 ALA A CA 1
ATOM 701 C C . ALA A 1 90 ? -19.311 22.442 10.361 1.00 88.44 90 ALA A C 1
ATOM 703 O O . ALA A 1 90 ? -18.955 23.615 10.234 1.00 88.44 90 ALA A O 1
ATOM 704 N N . GLY A 1 91 ? -18.729 21.599 11.210 1.00 89.00 91 GLY A N 1
ATOM 705 C CA . GLY A 1 91 ? -17.627 21.960 12.091 1.00 89.00 91 GLY A CA 1
ATOM 706 C C . GLY A 1 91 ? -16.452 21.006 11.978 1.00 89.00 91 GLY A C 1
ATOM 707 O O . GLY A 1 91 ? -16.611 19.833 11.620 1.00 89.00 91 GLY A O 1
ATOM 708 N N . TYR A 1 92 ? -15.282 21.519 12.343 1.00 95.75 92 TYR A N 1
ATOM 709 C CA . TYR A 1 92 ? -14.024 20.788 12.344 1.00 95.75 92 TYR A CA 1
ATOM 710 C C . TYR A 1 92 ? -13.308 20.880 13.698 1.00 95.75 92 TYR A C 1
ATOM 712 O O . TYR A 1 92 ? -13.462 21.846 14.453 1.00 95.75 92 TYR A O 1
ATOM 720 N N . ARG A 1 93 ? -12.473 19.880 13.970 1.00 97.69 93 ARG A N 1
ATOM 721 C CA . ARG A 1 93 ? -11.372 19.923 14.934 1.00 97.69 93 ARG A CA 1
ATOM 722 C C . ARG A 1 93 ? -10.088 19.538 14.208 1.00 97.69 93 ARG A C 1
ATOM 724 O O . ARG A 1 93 ? -10.088 18.543 13.494 1.00 97.69 93 ARG A O 1
ATOM 731 N N . VAL A 1 94 ? -9.038 20.324 14.392 1.00 98.00 94 VAL A N 1
ATOM 732 C CA . VAL A 1 94 ? -7.676 20.044 13.941 1.00 98.00 94 VAL A CA 1
ATOM 733 C C . VAL A 1 94 ? -6.821 19.729 15.154 1.00 98.00 94 VAL A C 1
ATOM 735 O O . VAL A 1 94 ? -6.768 20.528 16.085 1.00 98.00 94 VAL A O 1
ATOM 738 N N . GLU A 1 95 ? -6.148 18.591 15.123 1.00 97.69 95 GLU A N 1
ATOM 739 C CA . GLU A 1 95 ? -5.101 18.203 16.068 1.00 97.69 95 GLU A CA 1
ATOM 740 C C . GLU A 1 95 ? -3.768 18.240 15.309 1.00 97.69 95 GLU A C 1
ATOM 742 O O . GLU A 1 95 ? -3.604 17.539 14.313 1.00 97.69 95 GLU A O 1
ATOM 747 N N . PHE A 1 96 ? -2.848 19.098 15.739 1.00 96.19 96 PHE A N 1
ATOM 748 C CA . PHE A 1 96 ? -1.485 19.198 15.218 1.00 96.19 96 PHE A CA 1
ATOM 749 C C . PHE A 1 96 ? -0.618 18.183 15.950 1.00 96.19 96 PHE A C 1
ATOM 751 O O . PHE A 1 96 ? -0.671 18.135 17.182 1.00 96.19 96 PHE A O 1
ATOM 758 N N . LEU A 1 97 ? 0.151 17.378 15.220 1.00 86.25 97 LEU A N 1
ATOM 759 C CA . LEU A 1 97 ? 0.938 16.297 15.806 1.00 86.25 97 LEU A CA 1
ATOM 760 C C . LEU A 1 97 ? 2.417 16.403 15.413 1.00 86.25 97 LEU A C 1
ATOM 762 O O . LEU A 1 97 ? 2.750 16.677 14.254 1.00 86.25 97 LEU A O 1
ATOM 766 N N . ASP A 1 98 ? 3.294 16.160 16.387 1.00 81.38 98 ASP A N 1
ATOM 767 C CA . ASP A 1 98 ? 4.740 16.067 16.168 1.00 81.38 98 ASP A CA 1
ATOM 768 C C . ASP A 1 98 ? 5.130 14.801 15.378 1.00 81.38 98 ASP A C 1
ATOM 770 O O . ASP A 1 98 ? 4.280 13.996 14.985 1.00 81.38 98 ASP A O 1
ATOM 774 N N . SER A 1 99 ? 6.430 14.602 15.148 1.00 75.62 99 SER A N 1
ATOM 775 C CA . SER A 1 99 ? 6.959 13.424 14.449 1.00 75.62 99 SER A CA 1
ATOM 776 C C . SER A 1 99 ? 6.654 12.085 15.137 1.00 75.62 99 SER A C 1
ATOM 778 O O . SER A 1 99 ? 6.722 11.044 14.489 1.00 75.62 99 SER A O 1
ATOM 780 N N . ASN A 1 100 ? 6.253 12.095 16.413 1.00 75.31 100 ASN A N 1
ATOM 781 C CA . ASN A 1 100 ? 5.825 10.915 17.169 1.00 75.31 100 ASN A CA 1
ATOM 782 C C . ASN A 1 100 ? 4.292 10.803 17.275 1.00 75.31 100 ASN A C 1
ATOM 784 O O . ASN A 1 100 ? 3.794 10.002 18.071 1.00 75.31 100 ASN A O 1
ATOM 788 N N . LEU A 1 101 ? 3.544 11.604 16.504 1.00 77.44 101 LEU A N 1
ATOM 789 C CA . LEU A 1 101 ? 2.079 11.699 16.517 1.00 77.44 101 LEU A CA 1
ATOM 790 C C . LEU A 1 101 ? 1.498 12.136 17.866 1.00 77.44 101 LEU A C 1
ATOM 792 O O . LEU A 1 101 ? 0.337 11.855 18.181 1.00 77.44 101 LEU A O 1
ATOM 796 N N . VAL A 1 102 ? 2.292 12.826 18.680 1.00 80.88 102 VAL A N 1
ATOM 797 C CA . VAL A 1 102 ? 1.816 13.402 19.932 1.00 80.88 102 VAL A CA 1
ATOM 798 C C . VAL A 1 102 ? 1.192 14.757 19.627 1.00 80.88 102 VAL A C 1
ATOM 800 O O . VAL A 1 102 ? 1.798 15.594 18.963 1.00 80.88 102 VAL A O 1
ATOM 803 N N . GLU A 1 103 ? -0.029 14.977 20.122 1.00 91.06 103 GLU A N 1
ATOM 804 C CA . GLU A 1 103 ? -0.724 16.255 19.964 1.00 91.06 103 GLU A CA 1
ATOM 805 C C . GLU A 1 103 ? 0.085 17.397 20.594 1.00 91.06 103 GLU A C 1
ATOM 807 O O . GLU A 1 103 ? 0.350 17.405 21.801 1.00 91.06 103 GLU A O 1
ATOM 812 N N . THR A 1 104 ? 0.443 18.381 19.773 1.00 84.94 104 THR A N 1
ATOM 813 C CA . THR A 1 104 ? 1.139 19.606 20.183 1.00 84.94 104 THR A CA 1
ATOM 814 C C . THR A 1 104 ? 0.174 20.778 20.355 1.00 84.94 104 THR A C 1
ATOM 816 O O . THR A 1 104 ? 0.377 21.634 21.221 1.00 84.94 104 THR A O 1
ATOM 819 N N . GLN A 1 105 ? -0.895 20.813 19.556 1.00 94.50 105 GLN A N 1
ATOM 820 C CA . GLN A 1 105 ? -1.965 21.803 19.629 1.00 94.50 105 GLN A CA 1
ATOM 821 C C . GLN A 1 105 ? -3.277 21.216 19.101 1.00 94.50 105 GLN A C 1
ATOM 823 O O . GLN A 1 105 ? -3.287 20.394 18.192 1.00 94.50 105 GLN A O 1
ATOM 828 N N . THR A 1 106 ? -4.405 21.710 19.610 1.00 94.56 106 THR A N 1
ATOM 829 C CA . THR A 1 106 ? -5.730 21.441 19.047 1.00 94.56 106 THR A CA 1
ATOM 830 C C . THR A 1 106 ? -6.501 22.740 18.816 1.00 94.56 106 THR A C 1
ATOM 832 O O . THR A 1 106 ? -6.375 23.702 19.580 1.00 94.56 106 THR A O 1
ATOM 835 N N . SER A 1 107 ? -7.299 22.783 17.752 1.00 94.44 107 SER A N 1
ATOM 836 C CA . SER A 1 107 ? -8.173 23.905 17.403 1.00 94.44 107 SER A CA 1
ATOM 837 C C . SER A 1 107 ? -9.492 23.389 16.841 1.00 94.44 107 SER A C 1
ATOM 839 O O . SER A 1 107 ? -9.519 22.411 16.104 1.00 94.44 107 SER A O 1
ATOM 841 N N . SER A 1 108 ? -10.613 24.031 17.164 1.00 92.56 108 SER A N 1
ATOM 842 C CA . SER A 1 108 ? -11.930 23.607 16.678 1.00 92.56 108 SER A CA 1
ATOM 843 C C . SER A 1 108 ? -12.852 24.790 16.441 1.00 92.56 108 SER A C 1
ATOM 845 O O . SER A 1 108 ? -12.917 25.693 17.280 1.00 92.56 108 SER A O 1
ATOM 847 N N . ALA A 1 109 ? -13.609 24.759 15.347 1.00 88.00 109 ALA A N 1
ATOM 848 C CA . ALA A 1 109 ? -14.599 25.781 15.030 1.00 88.00 109 ALA A CA 1
ATOM 849 C C . ALA A 1 109 ? -15.682 25.252 14.075 1.00 88.00 109 ALA A C 1
ATOM 851 O O . ALA A 1 109 ? -15.607 24.141 13.552 1.00 88.00 109 ALA A O 1
ATOM 852 N N . ILE A 1 110 ? -16.695 26.084 13.836 1.00 87.81 110 ILE A N 1
ATOM 853 C CA . ILE A 1 110 ? -17.669 25.892 12.756 1.00 87.81 110 ILE A CA 1
ATOM 854 C C . ILE A 1 110 ? -17.123 26.556 11.492 1.00 87.81 110 ILE A C 1
ATOM 856 O O . ILE A 1 110 ? -16.626 27.684 11.561 1.00 87.81 110 ILE A O 1
ATOM 860 N N . PHE A 1 111 ? -17.242 25.890 10.343 1.00 88.44 111 PHE A N 1
ATOM 861 C CA . PHE A 1 111 ? -16.813 26.456 9.070 1.00 88.44 111 PHE A CA 1
ATOM 862 C C . PHE A 1 111 ? -17.591 27.743 8.741 1.00 88.44 111 PHE A C 1
ATOM 864 O O . PHE A 1 111 ? -18.822 27.790 8.874 1.00 88.44 111 PHE A O 1
ATOM 871 N N . PRO A 1 112 ? -16.906 28.805 8.284 1.00 79.56 112 PRO A N 1
ATOM 872 C CA . PRO A 1 112 ? -17.571 30.008 7.808 1.00 79.56 112 PRO A CA 1
ATOM 873 C C . PRO A 1 112 ? -18.338 29.729 6.507 1.00 79.56 112 PRO A C 1
ATOM 875 O O . PRO A 1 112 ? -17.895 28.987 5.640 1.00 79.56 112 PRO A O 1
ATOM 878 N N . LEU A 1 113 ? -19.491 30.380 6.338 1.00 72.12 113 LEU A N 1
ATOM 879 C CA . LEU A 1 113 ? -20.347 30.184 5.160 1.00 72.12 113 LEU A CA 1
ATOM 880 C C . LEU A 1 113 ? -19.854 30.879 3.881 1.00 72.12 113 LEU A C 1
ATOM 882 O O . LEU A 1 113 ? -20.352 30.592 2.796 1.00 72.12 113 LEU A O 1
ATOM 886 N N . ALA A 1 114 ? -18.976 31.873 4.017 1.00 78.25 114 ALA A N 1
ATOM 887 C CA . ALA A 1 114 ? -18.639 32.811 2.946 1.00 78.25 114 ALA A CA 1
ATOM 888 C C . ALA A 1 114 ? -17.247 32.579 2.340 1.00 78.25 114 ALA A C 1
ATOM 890 O O . ALA A 1 114 ? -16.827 33.366 1.493 1.00 78.25 114 ALA A O 1
ATOM 891 N N . THR A 1 115 ? -16.535 31.539 2.779 1.00 83.94 115 THR A N 1
ATOM 892 C CA . THR A 1 115 ? -15.197 31.198 2.288 1.00 83.94 115 THR A CA 1
ATOM 893 C C . THR A 1 115 ? -15.102 29.699 2.021 1.00 83.94 115 THR A C 1
ATOM 895 O O . THR A 1 115 ? -15.889 28.911 2.540 1.00 83.94 115 THR A O 1
ATOM 898 N N . THR A 1 116 ? -14.149 29.326 1.175 1.00 87.44 116 THR A N 1
ATOM 899 C CA . THR A 1 116 ? -13.772 27.934 0.873 1.00 87.44 116 THR A CA 1
ATOM 900 C C . THR A 1 116 ? -12.361 27.622 1.367 1.00 87.44 116 THR A C 1
ATOM 902 O O . THR A 1 116 ? -11.802 26.583 1.046 1.00 87.44 116 THR A O 1
ATOM 905 N N . GLU A 1 117 ? -11.775 28.548 2.123 1.00 94.81 117 GLU A N 1
ATOM 906 C CA . GLU A 1 117 ? -10.486 28.406 2.778 1.00 94.81 117 GLU A CA 1
ATOM 907 C C . GLU A 1 117 ? -10.538 29.064 4.160 1.00 94.81 117 GLU A C 1
ATOM 909 O O . GLU A 1 117 ? -11.287 30.031 4.381 1.00 94.81 117 GLU A O 1
ATOM 914 N N . ILE A 1 118 ? -9.775 28.504 5.093 1.00 93.81 118 ILE A N 1
ATOM 915 C CA . ILE A 1 118 ? -9.517 29.058 6.423 1.00 93.81 118 ILE A CA 1
ATOM 916 C C . ILE A 1 118 ? -8.048 28.854 6.773 1.00 93.81 118 ILE A C 1
ATOM 918 O O . ILE A 1 118 ? -7.454 27.856 6.374 1.00 93.81 118 ILE A O 1
ATOM 922 N N . THR A 1 119 ? -7.503 29.764 7.574 1.00 96.31 119 THR A N 1
ATOM 923 C CA . THR A 1 119 ? -6.191 29.616 8.205 1.00 96.31 119 THR A CA 1
ATOM 924 C C . THR A 1 119 ? -6.385 29.445 9.707 1.00 96.31 119 THR A C 1
ATOM 926 O O . THR A 1 119 ? -7.218 30.122 10.315 1.00 96.31 119 THR A O 1
ATOM 929 N N . ILE A 1 120 ? -5.662 28.494 10.284 1.00 96.00 120 ILE A N 1
ATOM 930 C CA . ILE A 1 120 ? -5.686 28.131 11.693 1.00 96.00 120 ILE A CA 1
ATOM 931 C C . ILE A 1 120 ? -4.303 28.432 12.250 1.00 96.00 120 ILE A C 1
ATOM 933 O O . ILE A 1 120 ? -3.327 27.789 11.863 1.00 96.00 120 ILE A O 1
ATOM 937 N N . ASP A 1 121 ? -4.258 29.396 13.165 1.00 95.12 121 ASP A N 1
ATOM 938 C CA . ASP A 1 121 ? -3.021 29.847 13.790 1.00 95.12 121 ASP A CA 1
ATOM 939 C C . ASP A 1 121 ? -2.359 28.705 14.575 1.00 95.12 121 ASP A C 1
ATOM 941 O O . ASP A 1 121 ? -2.991 28.105 15.460 1.00 95.12 121 ASP A O 1
ATOM 945 N N . TYR A 1 122 ? -1.084 28.441 14.288 1.00 93.56 122 TYR A N 1
ATOM 946 C CA . TYR A 1 122 ? -0.262 27.547 15.094 1.00 93.56 122 TYR A CA 1
ATOM 947 C C . TYR A 1 122 ? 0.571 28.368 16.078 1.00 93.56 122 TYR A C 1
ATOM 949 O O . TYR A 1 122 ? 1.367 29.222 15.697 1.00 93.56 122 TYR A O 1
ATOM 957 N N . THR A 1 123 ? 0.386 28.129 17.375 1.00 91.38 123 THR A N 1
ATOM 958 C CA . THR A 1 123 ? 1.087 28.887 18.430 1.00 91.38 123 THR A CA 1
ATOM 959 C C . THR A 1 123 ? 1.997 28.009 19.284 1.00 91.38 123 THR A C 1
ATOM 961 O O . THR A 1 123 ? 2.487 28.468 20.318 1.00 91.38 123 THR A O 1
ATOM 964 N N . GLY A 1 124 ? 2.164 26.737 18.912 1.00 82.00 124 GLY A N 1
ATOM 965 C CA . GLY A 1 124 ? 3.035 25.792 19.605 1.00 82.00 124 GLY A CA 1
ATOM 966 C C . GLY A 1 124 ? 4.519 26.053 19.332 1.00 82.00 124 GLY A C 1
ATOM 967 O O . GLY A 1 124 ? 4.898 26.506 18.257 1.00 82.00 124 GLY A O 1
ATOM 968 N N . GLU A 1 125 ? 5.371 25.752 20.315 1.00 86.62 125 GLU A N 1
ATOM 969 C CA . GLU A 1 125 ? 6.836 25.812 20.154 1.00 86.62 125 GLU A CA 1
ATOM 970 C C . GLU A 1 125 ? 7.414 24.515 19.565 1.00 86.62 125 GLU A C 1
ATOM 972 O O . GLU A 1 125 ? 8.485 24.531 18.966 1.00 86.62 125 GLU A O 1
ATOM 977 N N . ILE A 1 126 ? 6.714 23.391 19.747 1.00 86.31 126 ILE A N 1
ATOM 978 C CA . ILE A 1 126 ? 7.092 22.093 19.177 1.00 86.31 126 ILE A CA 1
ATOM 979 C C . ILE A 1 126 ? 6.630 22.093 17.719 1.00 86.31 126 ILE A C 1
ATOM 981 O O . ILE A 1 126 ? 5.469 22.415 17.491 1.00 86.31 126 ILE A O 1
ATOM 985 N N . PRO A 1 127 ? 7.470 21.778 16.727 1.00 87.62 127 PRO A N 1
ATOM 986 C CA . PRO A 1 127 ? 7.010 21.707 15.350 1.00 87.62 127 PRO A CA 1
ATOM 987 C C . PRO A 1 127 ? 6.079 20.505 15.134 1.00 87.62 127 PRO A C 1
ATOM 989 O O . PRO A 1 127 ? 6.189 19.486 15.815 1.00 87.62 127 PRO A O 1
ATOM 992 N N . TYR A 1 128 ? 5.161 20.626 14.180 1.00 90.06 128 TYR A N 1
ATOM 993 C CA . TYR A 1 128 ? 4.305 19.532 13.730 1.00 90.06 128 TYR A CA 1
ATOM 994 C C . TYR A 1 128 ? 4.691 19.105 12.312 1.00 90.06 128 TYR A C 1
ATOM 996 O O . TYR A 1 128 ? 5.168 19.919 11.520 1.00 90.06 128 TYR A O 1
ATOM 1004 N N . GLY A 1 129 ? 4.458 17.832 12.002 1.00 85.75 129 GLY A N 1
ATOM 1005 C CA . GLY A 1 129 ? 4.569 17.274 10.645 1.00 85.75 129 GLY A CA 1
ATOM 1006 C C . GLY A 1 129 ? 3.277 16.610 10.166 1.00 85.75 129 GLY A C 1
ATOM 1007 O O . GLY A 1 129 ? 3.153 16.235 9.000 1.00 85.75 129 GLY A O 1
ATOM 1008 N N . TYR A 1 130 ? 2.290 16.495 11.061 1.00 90.00 130 TYR A N 1
ATOM 1009 C CA . TYR A 1 130 ? 1.014 15.852 10.791 1.00 90.00 130 TYR A CA 1
ATOM 1010 C C . TYR A 1 130 ? -0.146 16.677 11.332 1.00 90.00 130 TYR A C 1
ATOM 1012 O O . TYR A 1 130 ? -0.016 17.408 12.320 1.00 90.00 130 TYR A O 1
ATOM 1020 N N . VAL A 1 131 ? -1.310 16.507 10.711 1.00 96.44 131 VAL A N 1
ATOM 1021 C CA . VAL A 1 131 ? -2.570 17.077 11.192 1.00 96.44 131 VAL A CA 1
ATOM 1022 C C . VAL A 1 131 ? -3.692 16.057 11.101 1.00 96.44 131 VAL A C 1
ATOM 1024 O O . VAL A 1 131 ? -3.896 15.450 10.053 1.00 96.44 131 VAL A O 1
ATOM 1027 N N . THR A 1 132 ? -4.461 15.896 12.175 1.00 96.56 132 THR A N 1
ATOM 1028 C CA . THR A 1 132 ? -5.738 15.174 12.145 1.00 96.56 132 THR A CA 1
ATOM 1029 C C . THR A 1 132 ? -6.877 16.171 12.047 1.00 96.56 132 THR A C 1
ATOM 1031 O O . THR A 1 132 ? -7.064 16.994 12.938 1.00 96.56 132 THR A O 1
ATOM 1034 N N . ILE A 1 133 ? -7.670 16.088 10.981 1.00 97.75 133 ILE A N 1
ATOM 1035 C CA . ILE A 1 133 ? -8.875 16.889 10.778 1.00 97.75 133 ILE A CA 1
ATOM 1036 C C . ILE A 1 133 ? -10.089 15.993 11.000 1.00 97.75 133 ILE A C 1
ATOM 1038 O O . ILE A 1 133 ? -10.324 15.042 10.258 1.00 97.75 133 ILE A O 1
ATOM 1042 N N . THR A 1 134 ? -10.877 16.316 12.019 1.00 95.75 134 THR A N 1
ATOM 1043 C CA . THR A 1 134 ? -12.072 15.577 12.429 1.00 95.75 134 THR A CA 1
ATOM 1044 C C . THR A 1 134 ? -13.321 16.422 12.222 1.00 95.75 134 THR A C 1
ATOM 1046 O O . THR A 1 134 ? -13.388 17.561 12.681 1.00 95.75 134 THR A O 1
ATOM 1049 N N . SER A 1 135 ? -14.359 15.854 11.611 1.00 95.25 135 SER A N 1
ATOM 1050 C CA . SER A 1 135 ? -15.690 16.455 11.610 1.00 95.25 135 SER A CA 1
ATOM 1051 C C . SER A 1 135 ? -16.319 16.342 12.999 1.00 95.25 135 SER A C 1
ATOM 1053 O O . SER A 1 135 ? -16.438 15.248 13.548 1.00 95.25 135 SER A O 1
ATOM 1055 N N . ILE A 1 136 ? -16.715 17.469 13.588 1.00 92.25 136 ILE A N 1
ATOM 1056 C CA . ILE A 1 136 ? -17.296 17.506 14.945 1.00 92.25 136 ILE A CA 1
ATOM 1057 C C . ILE A 1 136 ? -18.818 17.631 14.957 1.00 92.25 136 ILE A C 1
ATOM 1059 O O . ILE A 1 136 ? -19.416 17.587 16.027 1.00 92.25 136 ILE A O 1
ATOM 1063 N N . GLU A 1 137 ? -19.442 17.721 13.789 1.00 89.06 137 GLU A N 1
ATOM 1064 C CA . GLU A 1 137 ? -20.889 17.833 13.615 1.00 89.06 137 GLU A CA 1
ATOM 1065 C C . GLU A 1 137 ? -21.365 16.780 12.595 1.00 89.06 137 GLU A C 1
ATOM 1067 O O . GLU A 1 137 ? -20.543 16.101 11.982 1.00 89.06 137 GLU A O 1
ATOM 1072 N N . ASN A 1 138 ? -22.675 16.575 12.432 1.00 88.19 138 ASN A N 1
ATOM 1073 C CA . ASN A 1 138 ? -23.206 15.536 11.524 1.00 88.19 138 ASN A CA 1
ATOM 1074 C C . ASN A 1 138 ? -23.393 16.031 10.079 1.00 88.19 138 ASN A C 1
ATOM 1076 O O . ASN A 1 138 ? -23.873 15.307 9.208 1.00 88.19 138 ASN A O 1
ATOM 1080 N N . GLU A 1 139 ? -23.070 17.290 9.838 1.00 88.38 139 GLU A N 1
ATOM 1081 C CA . GLU A 1 139 ? -23.242 18.003 8.593 1.00 88.38 139 GLU A CA 1
ATOM 1082 C C . GLU A 1 139 ? -22.148 17.614 7.604 1.00 88.38 139 GLU A C 1
ATOM 1084 O O . GLU A 1 139 ? -20.961 17.715 7.894 1.00 88.38 139 GLU A O 1
ATOM 1089 N N . THR A 1 140 ? -22.556 17.235 6.394 1.00 88.88 140 THR A N 1
ATOM 1090 C CA . THR A 1 140 ? -21.619 16.868 5.332 1.00 88.88 140 THR A CA 1
ATOM 1091 C C . THR A 1 140 ? -20.811 18.062 4.819 1.00 88.88 140 THR A C 1
ATOM 1093 O O . THR A 1 140 ? -21.369 19.129 4.521 1.00 88.88 140 THR A O 1
ATOM 1096 N N . TRP A 1 141 ? -19.513 17.841 4.635 1.00 93.31 141 TRP A N 1
ATOM 1097 C CA . TRP A 1 141 ? -18.561 18.757 4.003 1.00 93.31 141 TRP A CA 1
ATOM 1098 C C . TRP A 1 141 ? -17.454 17.949 3.310 1.00 93.31 141 TRP A C 1
ATOM 1100 O O . TRP A 1 141 ? -17.339 16.743 3.531 1.00 93.31 141 TRP A O 1
ATOM 1110 N N . SER A 1 142 ? -16.657 18.597 2.465 1.00 94.81 142 SER A N 1
ATOM 1111 C CA . SER A 1 142 ? -15.504 17.964 1.820 1.00 94.81 142 SER A CA 1
ATOM 1112 C C . SER A 1 142 ? -14.239 18.791 1.986 1.00 94.81 142 SER A C 1
ATOM 1114 O O . SER A 1 142 ? -14.293 20.024 2.014 1.00 94.81 142 SER A O 1
ATOM 1116 N N . LEU A 1 143 ? -13.110 18.098 2.033 1.00 97.31 143 LEU A N 1
ATOM 1117 C CA . LEU A 1 143 ? -11.758 18.634 2.090 1.00 97.31 143 LEU A CA 1
ATOM 1118 C C . LEU A 1 143 ? -11.108 18.530 0.705 1.00 97.31 143 LEU A C 1
ATOM 1120 O O . LEU A 1 143 ? -11.173 17.468 0.099 1.00 97.31 143 LEU A O 1
ATOM 1124 N N . ASP A 1 144 ? -10.530 19.622 0.215 1.00 93.44 144 ASP A N 1
ATOM 1125 C CA . ASP A 1 144 ? -9.872 19.728 -1.102 1.00 93.44 144 ASP A CA 1
ATOM 1126 C C . ASP A 1 144 ? -8.349 19.639 -0.939 1.00 93.44 144 ASP A C 1
ATOM 1128 O O . ASP A 1 144 ? -7.693 18.811 -1.545 1.00 93.44 144 ASP A O 1
ATOM 1132 N N . ALA A 1 145 ? -7.785 20.422 -0.018 1.00 92.06 145 ALA A N 1
ATOM 1133 C CA . ALA A 1 145 ? -6.354 20.409 0.257 1.00 92.06 145 ALA A CA 1
ATOM 1134 C C . ALA A 1 145 ? -6.047 20.960 1.650 1.00 92.06 145 ALA A C 1
ATOM 1136 O O . ALA A 1 145 ? -6.858 21.669 2.263 1.00 92.06 145 ALA A O 1
ATOM 1137 N N . VAL A 1 146 ? -4.835 20.679 2.124 1.00 96.62 146 VAL A N 1
ATOM 1138 C CA . VAL A 1 146 ? -4.276 21.247 3.351 1.00 96.62 146 VAL A CA 1
ATOM 1139 C C . VAL A 1 146 ? -2.854 21.713 3.083 1.00 96.62 146 VAL A C 1
ATOM 1141 O O . VAL A 1 146 ? -2.090 21.019 2.420 1.00 96.62 146 VAL A O 1
ATOM 1144 N N . MET A 1 147 ? -2.506 22.893 3.588 1.00 93.31 147 MET A N 1
ATOM 1145 C CA . MET A 1 147 ? -1.241 23.567 3.317 1.00 93.31 147 MET A CA 1
ATOM 1146 C C . MET A 1 147 ? -0.651 24.150 4.599 1.00 93.31 147 MET A C 1
ATOM 1148 O O . MET A 1 147 ? -1.378 24.697 5.425 1.00 93.31 147 MET A O 1
ATOM 1152 N N . THR A 1 148 ? 0.668 24.116 4.726 1.00 94.00 148 THR A N 1
ATOM 1153 C CA . THR A 1 148 ? 1.433 24.856 5.731 1.00 94.00 148 THR A CA 1
ATOM 1154 C C . THR A 1 148 ? 2.626 25.565 5.089 1.00 94.00 148 THR A C 1
ATOM 1156 O O . THR A 1 148 ? 2.938 25.369 3.910 1.00 94.00 148 THR A O 1
ATOM 1159 N N . THR A 1 149 ? 3.298 26.417 5.857 1.00 85.94 149 THR A N 1
ATOM 1160 C CA . THR A 1 149 ? 4.527 27.093 5.438 1.00 85.94 149 THR A CA 1
ATOM 1161 C C . THR A 1 149 ? 5.641 26.839 6.433 1.00 85.94 149 THR A C 1
ATOM 1163 O O . THR A 1 149 ? 5.447 27.048 7.628 1.00 85.94 149 THR A O 1
ATOM 1166 N N . VAL A 1 150 ? 6.825 26.475 5.954 1.00 78.44 150 VAL A N 1
ATOM 1167 C CA . VAL A 1 150 ? 8.047 26.505 6.764 1.00 78.44 150 VAL A CA 1
ATOM 1168 C C . VAL A 1 150 ? 8.691 27.869 6.574 1.00 78.44 150 VAL A C 1
ATOM 1170 O O . VAL A 1 150 ? 8.955 28.294 5.447 1.00 78.44 150 VAL A O 1
ATOM 1173 N N . THR A 1 151 ? 8.937 28.568 7.679 1.00 64.19 151 THR A N 1
ATOM 1174 C CA . THR A 1 151 ? 9.787 29.759 7.662 1.00 64.19 151 THR A CA 1
ATOM 1175 C C . THR A 1 151 ? 11.202 29.310 7.986 1.00 64.19 151 THR A C 1
ATOM 1177 O O . THR A 1 151 ? 11.496 29.015 9.141 1.00 64.19 151 THR A O 1
ATOM 1180 N N . GLU A 1 152 ? 12.077 29.238 6.982 1.00 55.97 152 GLU A N 1
ATOM 1181 C CA . GLU A 1 152 ? 13.499 29.019 7.249 1.00 55.97 152 GLU A CA 1
ATOM 1182 C C . GLU A 1 152 ? 14.049 30.229 8.018 1.00 55.97 152 GLU A C 1
ATOM 1184 O O . GLU A 1 152 ? 14.084 31.357 7.510 1.00 55.97 152 GLU A O 1
ATOM 1189 N N . GLU A 1 153 ? 14.499 30.010 9.256 1.00 50.47 153 GLU A N 1
ATOM 1190 C CA . GLU A 1 153 ? 15.396 30.965 9.895 1.00 50.47 153 GLU A CA 1
ATOM 1191 C C . GLU A 1 153 ? 16.725 30.951 9.135 1.00 50.47 153 GLU A C 1
ATOM 1193 O O . GLU A 1 153 ? 17.309 29.898 8.891 1.00 50.47 153 GLU A O 1
ATOM 1198 N N . ALA A 1 154 ? 17.210 32.129 8.738 1.00 39.81 154 ALA A N 1
ATOM 1199 C CA . ALA A 1 154 ? 18.466 32.257 8.011 1.00 39.81 154 ALA A CA 1
ATOM 1200 C C . ALA A 1 154 ? 19.636 31.707 8.848 1.00 39.81 154 ALA A C 1
ATOM 1202 O O . ALA A 1 154 ? 20.165 32.397 9.724 1.00 39.81 154 ALA A O 1
ATOM 1203 N N . VAL A 1 155 ? 20.063 30.478 8.556 1.00 40.47 155 VAL A N 1
ATOM 1204 C CA . VAL A 1 155 ? 21.280 29.894 9.120 1.00 40.47 155 VAL A CA 1
ATOM 1205 C C . VAL A 1 155 ? 22.482 30.587 8.461 1.00 40.47 155 VAL A C 1
ATOM 1207 O O . VAL A 1 155 ? 22.564 30.624 7.231 1.00 40.47 155 VAL A O 1
ATOM 1210 N N . PRO A 1 156 ? 23.419 31.188 9.219 1.00 38.19 156 PRO A N 1
ATOM 1211 C CA . PRO A 1 156 ? 24.640 31.718 8.628 1.00 38.19 156 PRO A CA 1
ATOM 1212 C C . PRO A 1 156 ? 25.467 30.559 8.059 1.00 38.19 156 PRO A C 1
ATOM 1214 O O . PRO A 1 156 ? 25.780 29.624 8.788 1.00 38.19 156 PRO A O 1
ATOM 1217 N N . GLU A 1 157 ? 25.832 30.633 6.775 1.00 36.59 157 GLU A N 1
ATOM 1218 C CA . GLU A 1 157 ? 26.695 29.649 6.108 1.00 36.59 157 GLU A CA 1
ATOM 1219 C C . GLU A 1 157 ? 27.973 29.397 6.929 1.00 36.59 157 GLU A C 1
ATOM 1221 O O . GLU A 1 157 ? 28.862 30.252 7.008 1.00 36.59 157 GLU A O 1
ATOM 1226 N N . THR A 1 158 ? 28.084 28.212 7.530 1.00 38.22 158 THR A N 1
ATOM 1227 C CA . THR A 1 158 ? 29.339 27.678 8.060 1.00 38.22 158 THR A CA 1
ATOM 1228 C C . THR A 1 158 ? 29.906 26.697 7.047 1.00 38.22 158 THR A C 1
ATOM 1230 O O . THR A 1 158 ? 29.279 25.706 6.688 1.00 38.22 158 THR A O 1
ATOM 1233 N N . THR A 1 159 ? 31.092 27.021 6.538 1.00 43.53 159 THR A N 1
ATOM 1234 C CA . THR A 1 159 ? 31.858 26.175 5.624 1.00 43.53 159 THR A CA 1
ATOM 1235 C C . THR A 1 159 ? 32.515 25.057 6.426 1.00 43.53 159 THR A C 1
ATOM 1237 O O . THR A 1 159 ? 33.589 25.282 6.979 1.00 43.53 159 THR A O 1
ATOM 1240 N N . ASP A 1 160 ? 31.894 23.882 6.487 1.00 40.31 160 ASP A N 1
ATOM 1241 C CA . ASP A 1 160 ? 32.550 22.681 7.010 1.00 40.31 160 ASP A CA 1
ATOM 1242 C C . ASP A 1 160 ? 32.917 21.715 5.873 1.00 40.31 160 ASP A C 1
ATOM 1244 O O . ASP A 1 160 ? 32.124 21.384 4.991 1.00 40.31 160 ASP A O 1
ATOM 1248 N N . GLU A 1 161 ? 34.194 21.340 5.887 1.00 42.28 161 GLU A N 1
ATOM 1249 C CA . GLU A 1 161 ? 34.871 20.351 5.048 1.00 42.28 161 GLU A CA 1
ATOM 1250 C C . GLU A 1 161 ? 34.442 18.933 5.481 1.00 42.28 161 GLU A C 1
ATOM 1252 O O . GLU A 1 161 ? 34.325 18.690 6.682 1.00 42.28 161 GLU A O 1
ATOM 1257 N N . PRO A 1 162 ? 34.182 17.983 4.562 1.00 43.78 162 PRO A N 1
ATOM 1258 C CA . PRO A 1 162 ? 33.629 16.690 4.950 1.00 43.78 162 PRO A CA 1
ATOM 1259 C C . PRO A 1 162 ? 34.698 15.804 5.607 1.00 43.78 162 PRO A C 1
ATOM 1261 O O . PRO A 1 162 ? 35.756 15.557 5.026 1.00 43.78 162 PRO A O 1
ATOM 1264 N N . GLU A 1 163 ? 34.405 15.283 6.801 1.00 41.44 163 GLU A N 1
ATOM 1265 C CA . GLU A 1 163 ? 35.190 14.209 7.417 1.00 41.44 163 GLU A CA 1
ATOM 1266 C C . GLU A 1 163 ? 34.917 12.870 6.702 1.00 41.44 163 GLU A C 1
ATOM 1268 O O . GLU A 1 163 ? 33.771 12.451 6.537 1.00 41.44 163 GLU A O 1
ATOM 1273 N N . GLU A 1 164 ? 35.982 12.183 6.272 1.00 37.28 164 GLU A N 1
ATOM 1274 C CA . GLU A 1 164 ? 35.908 10.854 5.655 1.00 37.28 164 GLU A CA 1
ATOM 1275 C C . GLU A 1 164 ? 35.530 9.771 6.684 1.00 37.28 164 GLU A C 1
ATOM 1277 O O . GLU A 1 164 ? 36.255 9.513 7.649 1.00 37.28 164 GLU A O 1
ATOM 1282 N N . ILE A 1 165 ? 34.417 9.075 6.435 1.00 39.44 165 ILE A N 1
ATOM 1283 C CA . ILE A 1 165 ? 33.998 7.869 7.163 1.00 39.44 165 ILE A CA 1
ATOM 1284 C C . ILE A 1 165 ? 34.780 6.655 6.623 1.00 39.44 165 ILE A C 1
ATOM 1286 O O . ILE A 1 165 ? 34.901 6.500 5.404 1.00 39.44 165 ILE A O 1
ATOM 1290 N N . PRO A 1 166 ? 35.296 5.746 7.475 1.00 37.50 166 PRO A N 1
ATOM 1291 C CA . PRO A 1 166 ? 36.005 4.567 7.000 1.00 37.50 166 PRO A CA 1
ATOM 1292 C C . PRO A 1 166 ? 35.031 3.538 6.406 1.00 37.50 166 PRO A C 1
ATOM 1294 O O . PRO A 1 166 ? 34.106 3.068 7.065 1.00 37.50 166 PRO A O 1
ATOM 1297 N N . VAL A 1 167 ? 35.299 3.164 5.155 1.00 37.09 167 VAL A N 1
ATOM 1298 C CA . VAL A 1 167 ? 34.579 2.147 4.379 1.00 37.09 167 VAL A CA 1
ATOM 1299 C C . VAL A 1 167 ? 34.780 0.756 4.994 1.00 37.09 167 VAL A C 1
ATOM 1301 O O . VAL A 1 167 ? 35.897 0.233 5.022 1.00 37.09 167 VAL A O 1
ATOM 1304 N N . LEU A 1 168 ? 33.689 0.141 5.458 1.00 32.69 168 LEU A N 1
ATOM 1305 C CA . LEU A 1 168 ? 33.601 -1.300 5.711 1.00 32.69 168 LEU A CA 1
ATOM 1306 C C . LEU A 1 168 ? 33.199 -2.022 4.416 1.00 32.69 168 LEU A C 1
ATOM 1308 O O . LEU A 1 168 ? 32.444 -1.506 3.601 1.00 32.69 168 LEU A O 1
ATOM 1312 N N . ILE A 1 169 ? 33.790 -3.195 4.203 1.00 37.62 169 ILE A N 1
ATOM 1313 C CA . ILE A 1 169 ? 33.867 -3.884 2.913 1.00 37.62 169 ILE A CA 1
ATOM 1314 C C . ILE A 1 169 ? 32.713 -4.889 2.749 1.00 37.62 169 ILE A C 1
ATOM 1316 O O . ILE A 1 169 ? 32.480 -5.701 3.641 1.00 37.62 169 ILE A O 1
ATOM 1320 N N . SER A 1 170 ? 32.128 -4.854 1.545 1.00 41.12 170 SER A N 1
ATOM 1321 C CA . SER A 1 170 ? 31.324 -5.853 0.814 1.00 41.12 170 SER A CA 1
ATOM 1322 C C . SER A 1 170 ? 29.974 -6.288 1.389 1.00 41.12 170 SER A C 1
ATOM 1324 O O . SER A 1 170 ? 29.863 -7.357 1.988 1.00 41.12 170 SER A O 1
ATOM 1326 N N . GLU A 1 171 ? 28.940 -5.542 1.015 1.00 42.16 171 GLU A N 1
ATOM 1327 C CA . GLU A 1 171 ? 27.676 -6.125 0.555 1.00 42.16 171 GLU A CA 1
ATOM 1328 C C . GLU A 1 171 ? 27.679 -6.013 -0.979 1.00 42.16 171 GLU A C 1
ATOM 1330 O O . GLU A 1 171 ? 28.300 -5.094 -1.523 1.00 42.16 171 GLU A O 1
ATOM 1335 N N . GLU A 1 172 ? 27.117 -6.987 -1.698 1.00 44.00 172 GLU A N 1
ATOM 1336 C CA . GLU A 1 172 ? 26.950 -6.881 -3.151 1.00 44.00 172 GLU A CA 1
ATOM 1337 C C . GLU A 1 172 ? 26.021 -5.697 -3.426 1.00 44.00 172 GLU A C 1
ATOM 1339 O O . GLU A 1 172 ? 24.805 -5.812 -3.352 1.00 44.00 172 GLU A O 1
ATOM 1344 N N . THR A 1 173 ? 26.601 -4.523 -3.666 1.00 49.75 173 THR A N 1
ATOM 1345 C CA . THR A 1 173 ? 25.844 -3.319 -3.988 1.00 49.75 173 THR A CA 1
ATOM 1346 C C . THR A 1 173 ? 25.153 -3.548 -5.321 1.00 49.75 173 THR A C 1
ATOM 1348 O O . THR A 1 173 ? 25.843 -3.818 -6.314 1.00 49.75 173 THR A O 1
ATOM 1351 N N . CYS A 1 174 ? 23.826 -3.420 -5.347 1.00 58.91 174 CYS A N 1
ATOM 1352 C CA . CYS A 1 174 ? 23.057 -3.395 -6.582 1.00 58.91 174 CYS A CA 1
ATOM 1353 C C . CYS A 1 174 ? 23.735 -2.455 -7.582 1.00 58.91 174 CYS A C 1
ATOM 1355 O O . CYS A 1 174 ? 24.211 -1.369 -7.230 1.00 58.91 174 CYS A O 1
ATOM 1357 N N . ASN A 1 175 ? 23.842 -2.889 -8.839 1.00 60.66 175 ASN A N 1
ATOM 1358 C CA . ASN A 1 175 ? 24.292 -1.995 -9.898 1.00 60.66 175 ASN A CA 1
ATOM 1359 C C . ASN A 1 175 ? 23.324 -0.800 -9.879 1.00 60.66 175 ASN A C 1
ATOM 1361 O O . ASN A 1 175 ? 22.120 -1.036 -9.870 1.00 60.66 175 ASN A O 1
ATOM 1365 N N . GLY A 1 176 ? 23.811 0.446 -9.819 1.00 64.69 176 GLY A N 1
ATOM 1366 C CA . GLY A 1 176 ? 23.022 1.656 -9.494 1.00 64.69 176 GLY A CA 1
ATOM 1367 C C . GLY A 1 176 ? 21.858 2.010 -10.440 1.00 64.69 176 GLY A C 1
ATOM 1368 O O . GLY A 1 176 ? 21.371 3.134 -10.423 1.00 64.69 176 GLY A O 1
ATOM 1369 N N . ASN A 1 177 ? 21.441 1.066 -11.281 1.00 74.12 177 ASN A N 1
ATOM 1370 C CA . ASN A 1 177 ? 20.295 1.099 -12.170 1.00 74.12 177 ASN A CA 1
ATOM 1371 C C . ASN A 1 177 ? 19.102 0.267 -11.652 1.00 74.12 177 ASN A C 1
ATOM 1373 O O . ASN A 1 177 ? 18.130 0.146 -12.396 1.00 74.12 177 ASN A O 1
ATOM 1377 N N . GLN A 1 178 ? 19.148 -0.343 -10.458 1.00 85.69 178 GLN A N 1
ATOM 1378 C CA . GLN A 1 178 ? 17.996 -1.088 -9.928 1.00 85.69 178 GLN A CA 1
ATOM 1379 C C . GLN A 1 178 ? 16.739 -0.208 -9.938 1.00 85.69 178 GLN A C 1
ATOM 1381 O O . GLN A 1 178 ? 16.778 0.970 -9.585 1.00 85.69 178 GLN A O 1
ATOM 1386 N N . GLY A 1 179 ? 15.621 -0.770 -10.392 1.00 84.38 179 GLY A N 1
ATOM 1387 C CA . GLY A 1 179 ? 14.359 -0.049 -10.458 1.00 84.38 179 GLY A CA 1
ATOM 1388 C C . GLY A 1 179 ? 14.214 0.878 -11.661 1.00 84.38 179 GLY A C 1
ATOM 1389 O O . GLY A 1 179 ? 13.144 1.463 -11.843 1.00 84.38 179 GLY A O 1
ATOM 1390 N N . LEU A 1 180 ? 15.236 0.994 -12.518 1.00 83.88 180 LEU A N 1
ATOM 1391 C CA . LEU A 1 180 ? 15.134 1.748 -13.761 1.00 83.88 180 LEU A CA 1
ATOM 1392 C C . LEU A 1 180 ? 14.135 1.058 -14.698 1.00 83.88 180 LEU A C 1
ATOM 1394 O O . LEU A 1 180 ? 14.414 -0.010 -15.252 1.00 83.88 180 LEU A O 1
ATOM 1398 N N . VAL A 1 181 ? 12.978 1.690 -14.897 1.00 88.06 181 VAL A N 1
ATOM 1399 C CA . VAL A 1 181 ? 11.954 1.216 -15.830 1.00 88.06 181 VAL A CA 1
ATOM 1400 C C . VAL A 1 181 ? 12.275 1.722 -17.228 1.00 88.06 181 VAL A C 1
ATOM 1402 O O . VAL A 1 181 ? 12.359 2.928 -17.464 1.00 88.06 181 VAL A O 1
ATOM 1405 N N . ILE A 1 182 ? 12.433 0.801 -18.172 1.00 84.62 182 ILE A N 1
ATOM 1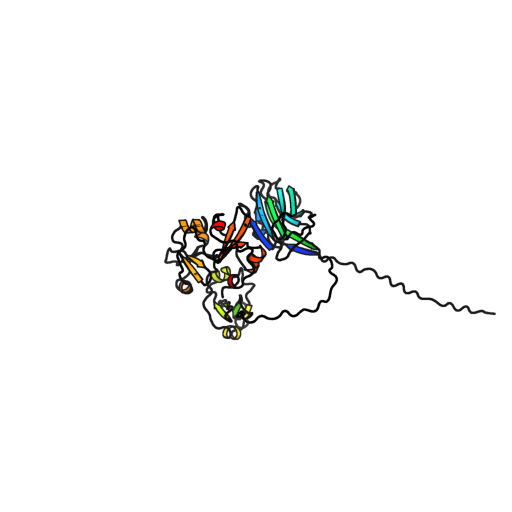406 C CA . ILE A 1 182 ? 12.885 1.101 -19.527 1.00 84.62 182 ILE A CA 1
ATOM 1407 C C . ILE A 1 182 ? 11.953 0.545 -20.596 1.00 84.62 182 ILE A C 1
ATOM 1409 O O . ILE A 1 182 ? 11.357 -0.527 -20.469 1.00 84.62 182 ILE A O 1
ATOM 1413 N N . LYS A 1 183 ? 11.884 1.268 -21.711 1.00 83.12 183 LYS A N 1
ATOM 1414 C CA . LYS A 1 183 ? 11.230 0.843 -22.947 1.00 83.12 183 LYS A CA 1
ATOM 1415 C C . LYS A 1 183 ? 12.112 1.180 -24.138 1.00 83.12 183 LYS A C 1
ATOM 1417 O O . LYS A 1 183 ? 12.781 2.209 -24.169 1.00 83.12 183 LYS A O 1
ATOM 1422 N N . ARG A 1 184 ? 12.113 0.310 -25.144 1.00 73.88 184 ARG A N 1
ATOM 1423 C CA . ARG A 1 184 ? 12.889 0.516 -26.371 1.00 73.88 184 ARG A CA 1
ATOM 1424 C C . ARG A 1 184 ? 12.376 1.733 -27.151 1.00 73.88 184 ARG A C 1
ATOM 1426 O O . ARG A 1 184 ? 11.173 1.825 -27.393 1.00 73.88 184 ARG A O 1
ATOM 1433 N N . ILE A 1 185 ? 13.279 2.616 -27.577 1.00 67.56 185 ILE A N 1
ATOM 1434 C CA . ILE A 1 185 ? 12.996 3.658 -28.576 1.00 67.56 185 ILE A CA 1
ATOM 1435 C C . ILE A 1 185 ? 12.709 2.966 -29.911 1.00 67.56 185 ILE A C 1
ATOM 1437 O O . ILE A 1 185 ? 13.472 2.099 -30.339 1.00 67.56 185 ILE A O 1
ATOM 1441 N N . ASP A 1 186 ? 11.602 3.331 -30.554 1.00 58.81 186 ASP A N 1
ATOM 1442 C CA . ASP A 1 186 ? 11.286 2.907 -31.918 1.00 58.81 186 ASP A CA 1
ATOM 1443 C C . ASP A 1 186 ? 11.713 4.021 -32.881 1.00 58.81 186 ASP A C 1
ATOM 1445 O O . ASP A 1 186 ? 11.225 5.141 -32.741 1.00 58.81 186 ASP A O 1
ATOM 1449 N N . ASP A 1 187 ? 12.649 3.715 -33.789 1.00 51.88 187 ASP A N 1
ATOM 1450 C CA . ASP A 1 187 ? 13.215 4.539 -34.876 1.00 51.88 187 ASP A CA 1
ATOM 1451 C C . ASP A 1 187 ? 12.526 5.911 -35.112 1.00 51.88 187 ASP A C 1
ATOM 1453 O O . ASP A 1 187 ? 11.732 6.079 -36.042 1.00 51.88 187 ASP A O 1
ATOM 1457 N N . ASP A 1 188 ? 12.840 6.907 -34.271 1.00 47.97 188 ASP A N 1
ATOM 1458 C CA . ASP A 1 188 ? 12.347 8.298 -34.322 1.00 47.97 188 ASP A CA 1
ATOM 1459 C C . ASP A 1 188 ? 10.815 8.502 -34.278 1.00 47.97 188 ASP A C 1
ATOM 1461 O O . ASP A 1 188 ? 10.314 9.596 -34.568 1.00 47.97 188 ASP A O 1
ATOM 1465 N N . ASN A 1 189 ? 10.037 7.496 -33.869 1.00 49.28 189 ASN A N 1
ATOM 1466 C CA . ASN A 1 189 ? 8.590 7.622 -33.727 1.00 49.28 189 ASN A CA 1
ATOM 1467 C C . ASN A 1 189 ? 8.109 7.286 -32.311 1.00 49.28 189 ASN A C 1
ATOM 1469 O O . ASN A 1 189 ? 7.691 6.169 -32.018 1.00 49.28 189 ASN A O 1
ATOM 1473 N N . LEU A 1 190 ? 8.034 8.320 -31.467 1.00 50.69 190 LEU A N 1
ATOM 1474 C CA . LEU A 1 190 ? 7.448 8.269 -30.117 1.00 50.69 190 LEU A CA 1
ATOM 1475 C C . LEU A 1 190 ? 5.965 7.825 -30.090 1.00 50.69 190 LEU A C 1
ATOM 1477 O O . LEU A 1 190 ? 5.410 7.623 -29.014 1.00 50.69 190 LEU A O 1
ATOM 1481 N N . THR A 1 191 ? 5.308 7.683 -31.250 1.00 46.47 191 THR A N 1
ATOM 1482 C CA . THR A 1 191 ? 3.906 7.240 -31.381 1.00 46.47 191 THR A CA 1
ATOM 1483 C C . THR A 1 191 ? 3.746 5.858 -32.026 1.00 46.47 191 THR A C 1
ATOM 1485 O O . THR A 1 191 ? 2.622 5.362 -32.143 1.00 46.47 191 THR A O 1
ATOM 1488 N N . ALA A 1 192 ? 4.837 5.215 -32.465 1.00 42.97 192 ALA A N 1
ATOM 1489 C CA . ALA A 1 192 ? 4.769 3.896 -33.081 1.00 42.97 192 ALA A CA 1
ATOM 1490 C C . ALA A 1 192 ? 4.639 2.799 -32.013 1.00 42.97 192 ALA A C 1
ATOM 1492 O O . ALA A 1 192 ? 5.551 2.498 -31.250 1.00 42.97 192 ALA A O 1
ATOM 1493 N N . ASN A 1 193 ? 3.474 2.155 -31.997 1.00 47.31 193 ASN A N 1
ATOM 1494 C CA . ASN A 1 193 ? 3.127 1.021 -31.137 1.00 47.31 193 ASN A CA 1
ATOM 1495 C C . ASN A 1 193 ? 3.875 -0.286 -31.489 1.00 47.31 193 ASN A C 1
ATOM 1497 O O . ASN A 1 193 ? 3.349 -1.366 -31.222 1.00 47.31 193 ASN A O 1
ATOM 1501 N N . ALA A 1 194 ? 5.046 -0.244 -32.136 1.00 44.16 194 ALA A N 1
ATOM 1502 C CA . ALA A 1 194 ? 5.679 -1.467 -32.637 1.00 44.16 194 ALA A CA 1
ATOM 1503 C C . ALA A 1 194 ? 6.410 -2.265 -31.543 1.00 44.16 194 ALA A C 1
ATOM 1505 O O . ALA A 1 194 ? 6.620 -3.461 -31.724 1.00 44.16 194 ALA A O 1
ATOM 1506 N N . ASN A 1 195 ? 6.739 -1.652 -30.396 1.00 53.12 195 ASN A N 1
ATOM 1507 C CA . ASN A 1 195 ? 7.363 -2.339 -29.258 1.00 53.12 195 ASN A CA 1
ATOM 1508 C C . ASN A 1 195 ? 6.748 -1.876 -27.934 1.00 53.12 195 ASN A C 1
ATOM 1510 O O . ASN A 1 195 ? 7.100 -0.828 -27.399 1.00 53.12 195 ASN A O 1
ATOM 1514 N N . THR A 1 196 ? 5.794 -2.644 -27.413 1.00 65.12 196 THR A N 1
ATOM 1515 C CA . THR A 1 196 ? 5.016 -2.306 -26.209 1.00 65.12 196 THR A CA 1
ATOM 1516 C C . THR A 1 196 ? 5.617 -2.840 -24.912 1.00 65.12 196 THR A C 1
ATOM 1518 O O . THR A 1 196 ? 5.100 -2.525 -23.847 1.00 65.12 196 THR A O 1
ATOM 1521 N N . THR A 1 197 ? 6.682 -3.640 -24.980 1.00 80.44 197 THR A N 1
ATOM 1522 C CA . THR A 1 197 ? 7.253 -4.308 -23.807 1.00 80.44 197 THR A CA 1
ATOM 1523 C C . THR A 1 197 ? 7.992 -3.317 -22.914 1.00 80.44 197 THR A C 1
ATOM 1525 O O . THR A 1 197 ? 8.894 -2.609 -23.370 1.00 80.44 197 THR A O 1
ATOM 1528 N N . VAL A 1 198 ? 7.593 -3.278 -21.645 1.00 89.25 198 VAL A N 1
ATOM 1529 C CA . VAL A 1 198 ? 8.233 -2.500 -20.581 1.00 89.25 198 VAL A CA 1
ATOM 1530 C C . VAL A 1 198 ? 9.102 -3.444 -19.760 1.00 89.25 198 VAL A C 1
ATOM 1532 O O . VAL A 1 198 ? 8.700 -4.579 -19.495 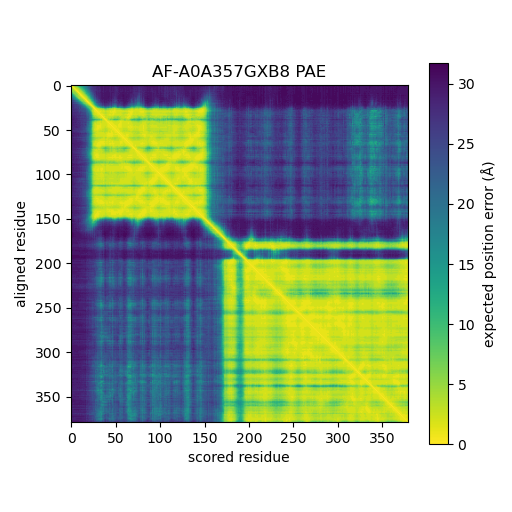1.00 89.25 198 VAL A O 1
ATOM 1535 N N . TYR A 1 199 ? 10.282 -2.976 -19.368 1.00 89.94 199 TYR A N 1
ATOM 1536 C CA . TYR A 1 199 ? 11.231 -3.721 -18.549 1.00 89.94 199 TYR A CA 1
ATOM 1537 C C . TYR A 1 199 ? 11.583 -2.924 -17.294 1.00 89.94 199 TYR A C 1
ATOM 1539 O O . TYR A 1 199 ? 11.504 -1.698 -17.307 1.00 89.94 199 TYR A O 1
ATOM 1547 N N . VAL A 1 200 ? 12.032 -3.602 -16.245 1.00 92.44 200 VAL A N 1
ATOM 1548 C CA . VAL A 1 200 ? 12.739 -3.005 -15.104 1.00 92.44 200 VAL A CA 1
ATOM 1549 C C . VAL A 1 200 ? 14.107 -3.655 -14.970 1.00 92.44 200 VAL A C 1
ATOM 1551 O O . VAL A 1 200 ? 14.243 -4.854 -15.207 1.00 92.44 200 VAL A O 1
ATOM 1554 N N . VAL A 1 201 ? 15.126 -2.875 -14.627 1.00 86.88 201 VAL A N 1
ATOM 1555 C CA . VAL A 1 201 ? 16.448 -3.415 -14.293 1.00 86.88 201 VAL A CA 1
ATOM 1556 C C . VAL A 1 201 ? 16.458 -3.865 -12.831 1.00 86.88 201 VAL A C 1
ATOM 1558 O O . VAL A 1 201 ? 16.119 -3.074 -11.951 1.00 86.88 201 VAL A O 1
ATOM 1561 N N . GLY A 1 202 ? 16.805 -5.126 -12.579 1.00 88.00 202 GLY A N 1
ATOM 1562 C CA . GLY A 1 202 ? 16.924 -5.687 -11.231 1.00 88.00 202 GLY A CA 1
ATOM 1563 C C . GLY A 1 202 ? 18.263 -5.361 -10.571 1.00 88.00 202 GLY A C 1
ATOM 1564 O O . GLY A 1 202 ? 19.195 -4.878 -11.228 1.00 88.00 202 GLY A O 1
ATOM 1565 N N . CYS A 1 203 ? 18.391 -5.665 -9.277 1.00 87.56 203 CYS A N 1
ATOM 1566 C CA . CYS A 1 203 ? 19.665 -5.554 -8.556 1.00 87.56 203 CYS A CA 1
ATOM 1567 C C . CYS A 1 203 ? 20.777 -6.401 -9.209 1.00 87.56 203 CYS A C 1
ATOM 1569 O O . CYS A 1 203 ? 21.952 -6.021 -9.211 1.00 87.56 203 CYS A O 1
ATOM 1571 N N . ASP A 1 204 ? 20.389 -7.511 -9.845 1.00 84.94 204 ASP A N 1
ATOM 1572 C CA . ASP A 1 204 ? 21.259 -8.420 -10.599 1.00 84.94 204 ASP A CA 1
ATOM 1573 C C . ASP A 1 204 ? 21.806 -7.830 -11.921 1.00 84.94 204 ASP A C 1
ATOM 1575 O O . ASP A 1 204 ? 22.629 -8.455 -12.599 1.00 84.94 204 ASP A O 1
ATOM 1579 N N . GLY A 1 205 ? 21.372 -6.620 -12.294 1.00 85.75 205 GLY A N 1
ATOM 1580 C CA . GLY A 1 205 ? 21.748 -5.937 -13.531 1.00 85.75 205 GLY A CA 1
ATOM 1581 C C . GLY A 1 205 ? 21.076 -6.500 -14.787 1.00 85.75 205 GLY A C 1
ATOM 1582 O O . GLY A 1 205 ? 21.419 -6.083 -15.900 1.00 85.75 205 GLY A O 1
ATOM 1583 N N . THR A 1 206 ? 20.138 -7.436 -14.643 1.00 89.38 206 THR A N 1
ATOM 1584 C CA . THR A 1 206 ? 19.343 -7.981 -15.743 1.00 89.38 206 THR A CA 1
ATOM 1585 C C . THR A 1 206 ? 18.057 -7.180 -15.933 1.00 89.38 206 THR A C 1
ATOM 1587 O O . THR A 1 206 ? 17.611 -6.437 -15.063 1.00 89.38 206 THR A O 1
ATOM 1590 N N . SER A 1 207 ? 17.492 -7.259 -17.134 1.00 90.62 207 SER A N 1
ATOM 1591 C CA . SER A 1 207 ? 16.210 -6.654 -17.473 1.00 90.62 207 SER A CA 1
ATOM 1592 C C . SER A 1 207 ? 15.090 -7.678 -17.297 1.00 90.62 207 SER A C 1
ATOM 1594 O O . SER A 1 207 ? 15.152 -8.787 -17.832 1.00 90.62 207 SER A O 1
ATOM 1596 N N . HIS A 1 208 ? 14.047 -7.289 -16.573 1.00 93.44 208 HIS A N 1
ATOM 1597 C CA . HIS A 1 208 ? 12.882 -8.110 -16.255 1.00 93.44 208 HIS A CA 1
ATOM 1598 C C . HIS A 1 208 ? 11.645 -7.538 -16.929 1.00 93.44 208 HIS A C 1
ATOM 1600 O O . HIS A 1 208 ? 11.377 -6.341 -16.838 1.00 93.44 208 HIS A O 1
ATOM 1606 N N . VAL A 1 209 ? 10.886 -8.381 -17.622 1.00 93.69 209 VAL A N 1
ATOM 1607 C CA . VAL A 1 209 ? 9.727 -7.951 -18.414 1.00 93.69 209 VAL A CA 1
ATOM 1608 C C . VAL A 1 209 ? 8.509 -7.760 -17.522 1.00 93.69 209 VAL A C 1
ATOM 1610 O O . VAL A 1 209 ? 8.170 -8.655 -16.751 1.00 93.69 209 VAL A O 1
ATOM 1613 N N . PHE A 1 210 ? 7.780 -6.656 -17.698 1.00 94.50 210 PHE A N 1
ATOM 1614 C CA . PHE A 1 210 ? 6.384 -6.594 -17.267 1.00 94.50 210 PHE A CA 1
ATOM 1615 C C . PHE A 1 210 ? 5.513 -7.303 -18.304 1.00 94.50 210 PHE A C 1
ATOM 1617 O O . PHE A 1 210 ? 5.425 -6.840 -19.447 1.00 94.50 210 PHE A O 1
ATOM 1624 N N . PRO A 1 211 ? 4.850 -8.412 -17.941 1.00 91.56 211 PRO A N 1
ATOM 1625 C CA . PRO A 1 211 ? 4.109 -9.214 -18.909 1.00 91.56 211 PRO A CA 1
ATOM 1626 C C . PRO A 1 211 ? 2.846 -8.517 -19.427 1.00 91.56 211 PRO A C 1
ATOM 1628 O O . PRO A 1 211 ? 2.350 -8.841 -20.505 1.00 91.56 211 PRO A O 1
ATOM 1631 N N . ASN A 1 212 ? 2.298 -7.577 -18.656 1.00 87.75 212 ASN A N 1
ATOM 1632 C CA . ASN A 1 212 ? 1.134 -6.783 -19.018 1.00 87.75 212 ASN A CA 1
ATOM 1633 C C . ASN A 1 212 ? 1.089 -5.478 -18.199 1.00 87.75 212 ASN A C 1
ATOM 1635 O O . ASN A 1 212 ? 1.815 -5.308 -17.218 1.00 87.75 212 ASN A O 1
ATOM 1639 N N . GLU A 1 213 ? 0.213 -4.562 -18.616 1.00 87.38 213 GLU A N 1
ATOM 1640 C CA . GLU A 1 213 ? 0.007 -3.260 -17.970 1.00 87.38 213 GLU A CA 1
ATOM 1641 C C . GLU A 1 213 ? -0.498 -3.378 -16.527 1.00 87.38 213 GLU A C 1
ATOM 1643 O O . GLU A 1 213 ? -0.086 -2.592 -15.680 1.00 87.38 213 GLU A O 1
ATOM 1648 N N . LEU A 1 214 ? -1.332 -4.377 -16.218 1.00 89.69 214 LEU A N 1
ATOM 1649 C CA . LEU A 1 214 ? -1.842 -4.569 -14.862 1.00 89.69 214 LEU A CA 1
ATOM 1650 C C . LEU A 1 214 ? -0.692 -4.864 -13.900 1.00 89.69 214 LEU A C 1
ATOM 1652 O O . LEU A 1 214 ? -0.580 -4.203 -12.874 1.00 89.69 214 LEU A O 1
ATOM 1656 N N . THR A 1 215 ? 0.193 -5.804 -14.238 1.00 93.50 215 THR A N 1
ATOM 1657 C CA . THR A 1 215 ? 1.365 -6.116 -13.415 1.00 93.50 215 THR A CA 1
ATOM 1658 C C . THR A 1 215 ? 2.244 -4.883 -13.224 1.00 93.50 215 THR A C 1
ATOM 1660 O O . THR A 1 215 ? 2.661 -4.611 -12.101 1.00 93.50 215 THR A O 1
ATOM 1663 N N . TYR A 1 216 ? 2.469 -4.091 -14.276 1.00 92.69 216 TYR A N 1
ATOM 1664 C CA . TYR A 1 216 ? 3.196 -2.825 -14.158 1.00 92.69 216 TYR A CA 1
ATOM 1665 C C . TYR A 1 216 ? 2.541 -1.870 -13.151 1.00 92.69 216 TYR A C 1
ATOM 1667 O O . TYR A 1 216 ? 3.209 -1.400 -12.232 1.00 92.69 216 TYR A O 1
ATOM 1675 N N . GLN A 1 217 ? 1.224 -1.679 -13.257 1.00 89.94 217 GLN A N 1
ATOM 1676 C CA . GLN A 1 217 ? 0.448 -0.790 -12.388 1.00 89.94 217 GLN A CA 1
ATOM 1677 C C . GLN A 1 217 ? 0.388 -1.236 -10.919 1.00 89.94 217 GLN A C 1
ATOM 1679 O O . GLN A 1 217 ? -0.002 -0.463 -10.045 1.00 89.94 217 GLN A O 1
ATOM 1684 N N . THR A 1 218 ? 0.767 -2.483 -10.617 1.00 94.88 218 THR A N 1
ATOM 1685 C CA . THR A 1 218 ? 0.929 -2.924 -9.221 1.00 94.88 218 THR A CA 1
ATOM 1686 C C . THR A 1 218 ? 2.227 -2.425 -8.590 1.00 94.88 218 THR A C 1
ATOM 1688 O O . THR A 1 218 ? 2.298 -2.342 -7.367 1.00 94.88 218 THR A O 1
ATOM 1691 N N . TRP A 1 219 ? 3.228 -2.060 -9.398 1.00 94.25 219 TRP A N 1
ATOM 1692 C CA . TRP A 1 219 ? 4.547 -1.602 -8.948 1.00 94.25 219 TRP A CA 1
ATOM 1693 C C . TRP A 1 219 ? 4.800 -0.103 -9.177 1.00 94.25 219 TRP A C 1
ATOM 1695 O O . TRP A 1 219 ? 5.449 0.529 -8.342 1.00 94.25 219 TRP A O 1
ATOM 1705 N N . TRP A 1 220 ? 4.280 0.469 -10.266 1.00 89.12 220 TRP A N 1
ATOM 1706 C CA . TRP A 1 220 ? 4.337 1.902 -10.577 1.00 89.12 220 TRP A CA 1
ATOM 1707 C C . TRP A 1 220 ? 2.924 2.465 -10.770 1.00 89.12 220 TRP A C 1
ATOM 1709 O O . TRP A 1 220 ? 2.102 1.802 -11.395 1.00 89.12 220 TRP A O 1
ATOM 1719 N N . PRO A 1 221 ? 2.615 3.671 -10.262 1.00 78.94 221 PRO A N 1
ATOM 1720 C CA . PRO A 1 221 ? 1.268 4.243 -10.361 1.00 78.94 221 PRO A CA 1
ATOM 1721 C C . PRO A 1 221 ? 0.881 4.628 -11.798 1.00 78.94 221 PRO A C 1
ATOM 1723 O O . PRO A 1 221 ? -0.288 4.544 -12.175 1.00 78.94 221 PRO A O 1
ATOM 1726 N N . ASP A 1 222 ? 1.865 5.020 -12.601 1.00 80.31 222 ASP A N 1
ATOM 1727 C CA . ASP A 1 222 ? 1.721 5.521 -13.963 1.00 80.31 222 ASP A CA 1
ATOM 1728 C C . ASP A 1 222 ? 3.014 5.268 -14.760 1.00 80.31 222 ASP A C 1
ATOM 1730 O O . ASP A 1 222 ? 3.948 4.634 -14.274 1.00 80.31 222 ASP A O 1
ATOM 1734 N N . PHE A 1 223 ? 3.059 5.756 -16.002 1.00 78.69 223 PHE A N 1
ATOM 1735 C CA . PHE A 1 223 ? 4.202 5.607 -16.904 1.00 78.69 223 PHE A CA 1
ATOM 1736 C C . PHE A 1 223 ? 5.174 6.802 -16.882 1.00 78.69 223 PHE A C 1
ATOM 1738 O O . PHE A 1 223 ? 6.022 6.895 -17.772 1.00 78.69 223 PHE A O 1
ATOM 1745 N N . GLU A 1 224 ? 5.086 7.727 -15.920 1.00 77.88 224 GLU A N 1
ATOM 1746 C CA . GLU A 1 224 ? 5.946 8.925 -15.888 1.00 77.88 224 GLU A CA 1
ATOM 1747 C C . GLU A 1 224 ? 7.412 8.585 -15.597 1.00 77.88 224 GLU A C 1
ATOM 1749 O O . GLU A 1 224 ? 8.324 9.247 -16.089 1.00 77.88 224 GLU A O 1
ATOM 1754 N N . SER A 1 225 ? 7.650 7.488 -14.872 1.00 79.19 225 SER A N 1
ATOM 1755 C CA . SER A 1 225 ? 8.996 6.967 -14.588 1.00 79.19 225 SER A CA 1
ATOM 1756 C C . SER A 1 225 ? 9.633 6.216 -15.771 1.00 79.19 225 SER A C 1
ATOM 1758 O O . SER A 1 225 ? 10.741 5.688 -15.647 1.00 79.19 225 SER A O 1
ATOM 1760 N N . LEU A 1 226 ? 8.942 6.109 -16.912 1.00 81.19 226 LEU A N 1
ATOM 1761 C CA . LEU A 1 226 ? 9.397 5.308 -18.044 1.00 81.19 226 LEU A CA 1
ATOM 1762 C C . LEU A 1 226 ? 10.528 5.998 -18.815 1.00 81.19 226 LEU A C 1
ATOM 1764 O O . LEU A 1 226 ? 10.340 7.036 -19.449 1.00 81.19 226 LEU A O 1
ATOM 1768 N N . SER A 1 227 ? 11.694 5.358 -18.843 1.00 80.81 227 SER A N 1
ATOM 1769 C CA . SER A 1 227 ? 12.842 5.813 -19.626 1.00 80.81 227 SER A CA 1
ATOM 1770 C C . SER A 1 227 ? 12.890 5.139 -20.995 1.00 80.81 227 SER A C 1
ATOM 1772 O O . SER A 1 227 ? 12.748 3.923 -21.125 1.00 80.81 227 SER A O 1
ATOM 1774 N N . PHE A 1 228 ? 13.139 5.917 -22.044 1.00 80.38 228 PHE A N 1
ATOM 1775 C CA . PHE A 1 228 ? 13.290 5.388 -23.396 1.00 80.38 228 PHE A CA 1
ATOM 1776 C C . PHE A 1 228 ? 14.766 5.130 -23.716 1.00 80.38 228 PHE A C 1
ATOM 1778 O O . PHE A 1 228 ? 15.599 6.023 -23.576 1.00 80.38 228 PHE A O 1
ATOM 1785 N N . VAL A 1 229 ? 15.092 3.908 -24.147 1.00 79.00 229 VAL A N 1
ATOM 1786 C CA . VAL A 1 229 ? 16.477 3.453 -24.353 1.00 79.00 229 VAL A CA 1
ATOM 1787 C C . VAL A 1 229 ? 16.710 2.840 -25.732 1.00 79.00 229 VAL A C 1
ATOM 1789 O O . VAL A 1 229 ? 15.810 2.282 -26.360 1.00 79.00 229 VAL A O 1
ATOM 1792 N N . GLU A 1 230 ? 17.958 2.894 -26.187 1.00 74.81 230 GLU A N 1
ATOM 1793 C CA . GLU A 1 230 ? 18.406 2.251 -27.422 1.00 74.81 230 GLU A CA 1
ATOM 1794 C C . GLU A 1 230 ? 18.432 0.719 -27.309 1.00 74.81 230 GLU A C 1
ATOM 1796 O O . GLU A 1 230 ? 18.651 0.146 -26.238 1.00 74.81 230 GLU A O 1
ATOM 1801 N N . SER A 1 231 ? 18.316 0.027 -28.448 1.00 74.00 231 SER A N 1
ATOM 1802 C CA . SER A 1 231 ? 18.385 -1.448 -28.491 1.00 74.00 231 SER A CA 1
ATOM 1803 C C . SER A 1 231 ? 19.708 -1.998 -27.929 1.00 74.00 231 SER A C 1
ATOM 1805 O O . SER A 1 231 ? 19.746 -3.090 -27.364 1.00 74.00 231 SER A O 1
ATOM 1807 N N . SER A 1 232 ? 20.802 -1.243 -28.066 1.00 75.56 232 SER A N 1
ATOM 1808 C CA . SER A 1 232 ? 22.122 -1.610 -27.542 1.00 75.56 232 SER A CA 1
ATOM 1809 C C . SER A 1 232 ? 22.211 -1.545 -26.015 1.00 75.56 232 SER A C 1
ATOM 1811 O O . SER A 1 232 ? 23.023 -2.270 -25.446 1.00 75.56 232 SER A O 1
ATOM 1813 N N . PHE A 1 233 ? 21.394 -0.715 -25.358 1.00 77.38 233 PHE A N 1
ATOM 1814 C CA . PHE A 1 233 ? 21.324 -0.635 -23.898 1.00 77.38 233 PHE A CA 1
ATOM 1815 C C . PHE A 1 233 ? 20.597 -1.855 -23.324 1.00 77.38 233 PHE A C 1
ATOM 1817 O O . PHE A 1 233 ? 21.121 -2.516 -22.429 1.00 77.38 233 PHE A O 1
ATOM 1824 N N . LEU A 1 234 ? 19.451 -2.220 -23.915 1.00 73.38 234 LEU A N 1
ATOM 1825 C CA . LEU A 1 234 ? 18.732 -3.451 -23.565 1.00 73.38 234 LEU A CA 1
ATOM 1826 C C . LEU A 1 234 ? 19.614 -4.687 -23.758 1.00 73.38 234 LEU A C 1
ATOM 1828 O O . LEU A 1 234 ? 19.655 -5.546 -22.895 1.00 73.38 234 LEU A O 1
ATOM 1832 N N . ALA A 1 235 ? 20.392 -4.756 -24.842 1.00 76.56 235 ALA A N 1
ATOM 1833 C CA . ALA A 1 235 ? 21.287 -5.889 -25.087 1.00 76.56 235 ALA A CA 1
ATOM 1834 C C . ALA A 1 235 ? 22.419 -6.042 -24.048 1.00 76.56 235 ALA A C 1
ATOM 1836 O O . ALA A 1 235 ? 23.001 -7.122 -23.951 1.00 76.56 235 ALA A O 1
ATOM 1837 N N . GLN A 1 236 ? 22.757 -4.985 -23.297 1.00 80.12 236 GLN A N 1
ATOM 1838 C CA . GLN A 1 236 ? 23.750 -5.049 -22.214 1.00 80.12 236 GLN A CA 1
ATOM 1839 C C . GLN A 1 236 ? 23.175 -5.633 -20.920 1.00 80.12 236 GLN A C 1
ATOM 1841 O O . GLN A 1 236 ? 23.941 -6.125 -20.096 1.00 80.12 236 GLN A O 1
ATOM 1846 N N . HIS A 1 237 ? 21.852 -5.602 -20.762 1.00 79.50 237 HIS A N 1
ATOM 1847 C CA . HIS A 1 237 ? 21.145 -6.109 -19.593 1.00 79.50 237 HIS A CA 1
ATOM 1848 C C . HIS A 1 237 ? 20.491 -7.425 -20.016 1.00 79.50 237 HIS A C 1
ATOM 1850 O O . HIS A 1 237 ? 19.514 -7.425 -20.763 1.00 79.50 237 HIS A O 1
ATOM 1856 N N . GLY A 1 238 ? 21.063 -8.561 -19.602 1.00 83.44 238 GLY A N 1
ATOM 1857 C CA . GLY A 1 238 ? 20.514 -9.884 -19.931 1.00 83.44 238 GLY A CA 1
ATOM 1858 C C . GLY A 1 238 ? 19.022 -9.989 -19.595 1.00 83.44 238 GLY A C 1
ATOM 1859 O O . GLY A 1 238 ? 18.506 -9.184 -18.832 1.00 83.44 238 GLY A O 1
ATOM 1860 N N . LEU A 1 239 ? 18.308 -10.955 -20.170 1.00 88.62 239 LEU A N 1
ATOM 1861 C CA . LEU A 1 239 ? 16.889 -11.143 -19.861 1.00 88.62 239 LEU A CA 1
ATOM 1862 C C . LEU A 1 239 ? 16.740 -12.041 -18.626 1.00 88.62 239 LEU A C 1
ATOM 1864 O O . LEU A 1 239 ? 17.182 -13.193 -18.662 1.00 88.62 239 LEU A O 1
ATOM 1868 N N . GLY A 1 240 ? 16.144 -11.501 -17.565 1.00 91.00 240 GLY A N 1
ATOM 1869 C CA . GLY A 1 240 ? 15.803 -12.219 -16.338 1.00 91.00 240 GLY A CA 1
ATOM 1870 C C . GLY A 1 240 ? 14.390 -12.812 -16.368 1.00 91.00 240 GLY A C 1
ATOM 1871 O O . GLY A 1 240 ? 13.747 -12.892 -17.417 1.00 91.00 240 GLY A O 1
ATOM 1872 N N . ASN A 1 241 ? 13.900 -13.228 -15.197 1.00 92.38 241 ASN A N 1
ATOM 1873 C CA . ASN A 1 241 ? 12.512 -13.675 -15.028 1.00 92.38 241 ASN A CA 1
ATOM 1874 C C . ASN A 1 241 ? 11.526 -12.517 -15.251 1.00 92.38 241 ASN A C 1
ATOM 1876 O O . ASN A 1 241 ? 11.878 -11.352 -15.056 1.00 92.38 241 ASN A O 1
ATOM 1880 N N . ASN A 1 242 ? 10.283 -12.828 -15.617 1.00 95.00 242 ASN A N 1
ATOM 1881 C CA . ASN A 1 242 ? 9.233 -11.816 -15.707 1.00 95.00 242 ASN A CA 1
ATOM 1882 C C . ASN A 1 242 ? 8.892 -11.256 -14.321 1.00 95.00 242 ASN A C 1
ATOM 1884 O O . ASN A 1 242 ? 8.930 -11.967 -13.318 1.00 95.00 242 ASN A O 1
ATOM 1888 N N . VAL A 1 243 ? 8.499 -9.986 -14.280 1.00 97.06 243 VAL A N 1
ATOM 1889 C CA . VAL A 1 243 ? 7.941 -9.363 -13.081 1.00 97.06 243 VAL A CA 1
ATOM 1890 C C . VAL A 1 243 ? 6.572 -9.971 -12.786 1.00 97.06 243 VAL A C 1
ATOM 1892 O O . VAL A 1 243 ? 5.712 -10.045 -13.667 1.00 97.06 243 VAL A O 1
ATOM 1895 N N . THR A 1 244 ? 6.349 -10.361 -11.533 1.00 97.75 244 THR A N 1
ATOM 1896 C CA . THR A 1 244 ? 5.049 -10.819 -11.035 1.00 97.75 244 THR A CA 1
ATOM 1897 C C . THR A 1 244 ? 4.224 -9.663 -10.476 1.00 97.75 244 THR A C 1
ATOM 1899 O O . THR A 1 244 ? 4.746 -8.592 -10.167 1.00 97.75 244 THR A O 1
ATOM 1902 N N . VAL A 1 245 ? 2.917 -9.885 -10.304 1.00 98.00 245 VAL A N 1
ATOM 1903 C CA . VAL A 1 245 ? 2.036 -9.002 -9.511 1.00 98.00 245 VAL A CA 1
ATOM 1904 C C . VAL A 1 245 ? 2.708 -8.654 -8.184 1.00 98.00 245 VAL A C 1
ATOM 1906 O O . VAL A 1 245 ? 3.273 -9.535 -7.533 1.00 98.00 245 VAL A O 1
ATOM 1909 N N . ARG A 1 246 ? 2.668 -7.375 -7.801 1.00 98.06 246 ARG A N 1
ATOM 1910 C CA . ARG A 1 246 ? 3.310 -6.915 -6.574 1.00 98.06 246 ARG A CA 1
ATOM 1911 C C . ARG A 1 246 ? 2.706 -7.595 -5.340 1.00 98.06 246 ARG A C 1
ATOM 1913 O O . ARG A 1 246 ? 1.476 -7.610 -5.212 1.00 98.06 246 ARG A O 1
ATOM 1920 N N . PRO A 1 247 ? 3.535 -8.106 -4.416 1.00 98.31 247 PRO A N 1
ATOM 1921 C CA . PRO A 1 247 ? 3.059 -8.646 -3.151 1.00 98.31 247 PRO A CA 1
ATOM 1922 C C . PRO A 1 247 ? 2.155 -7.670 -2.389 1.00 98.31 247 PRO A C 1
ATOM 1924 O O . PRO A 1 247 ? 2.347 -6.456 -2.462 1.00 98.31 247 PRO A O 1
ATOM 1927 N N . GLY A 1 248 ? 1.144 -8.194 -1.696 1.00 96.12 248 GLY A N 1
ATOM 1928 C CA . GLY A 1 248 ? 0.212 -7.372 -0.913 1.00 96.12 248 GLY A CA 1
ATOM 1929 C C . GLY A 1 248 ? -0.791 -6.531 -1.719 1.00 96.12 248 GLY A C 1
ATOM 1930 O O . GLY A 1 248 ? -1.520 -5.744 -1.121 1.00 96.12 248 GLY A O 1
ATOM 1931 N N . THR A 1 249 ? -0.858 -6.688 -3.050 1.00 96.75 249 THR A N 1
ATOM 1932 C CA . THR A 1 249 ? -1.820 -5.968 -3.909 1.00 96.75 249 THR A CA 1
ATOM 1933 C C . THR A 1 249 ? -3.029 -6.831 -4.300 1.00 96.75 249 THR A C 1
ATOM 1935 O O . THR A 1 249 ? -3.953 -7.013 -3.508 1.00 96.75 249 THR A O 1
ATOM 1938 N N . TYR A 1 250 ? -3.057 -7.372 -5.519 1.00 98.06 250 TYR A N 1
ATOM 1939 C CA . TYR A 1 250 ? -4.135 -8.235 -5.994 1.00 98.06 250 TYR A CA 1
ATOM 1940 C C . TYR A 1 250 ? -3.941 -9.690 -5.556 1.00 98.06 250 TYR A C 1
ATOM 1942 O O . TYR A 1 250 ? -2.830 -10.221 -5.525 1.00 98.06 250 TYR A O 1
ATOM 1950 N N . LEU A 1 251 ? -5.064 -10.359 -5.309 1.00 98.50 251 LEU A N 1
ATOM 1951 C CA . LEU A 1 251 ? -5.152 -11.811 -5.259 1.00 98.50 251 LEU A CA 1
ATOM 1952 C C . LEU A 1 251 ? -5.218 -12.353 -6.686 1.00 98.50 251 LEU A C 1
ATOM 1954 O O . LEU A 1 251 ? -5.917 -11.794 -7.530 1.00 98.50 251 LEU A O 1
ATOM 1958 N N . VAL A 1 252 ? -4.545 -13.464 -6.962 1.00 98.31 252 VAL A N 1
ATOM 1959 C CA . VAL A 1 252 ? -4.488 -14.038 -8.313 1.00 98.31 252 VAL A CA 1
ATOM 1960 C C . VAL A 1 252 ? -5.166 -15.398 -8.381 1.00 98.31 252 VAL A C 1
ATOM 1962 O O . VAL A 1 252 ? -5.201 -16.153 -7.407 1.00 98.31 252 VAL A O 1
ATOM 1965 N N . LYS A 1 253 ? -5.696 -15.734 -9.553 1.00 97.56 253 LYS A N 1
ATOM 1966 C CA . LYS A 1 253 ? -6.224 -17.064 -9.863 1.00 97.56 253 LYS A CA 1
ATOM 1967 C C . LYS A 1 253 ? -6.076 -17.390 -11.346 1.00 97.56 253 LYS A C 1
ATOM 1969 O O . LYS A 1 253 ? -5.899 -16.498 -12.170 1.00 97.56 253 LYS A O 1
ATOM 1974 N N . LEU A 1 254 ? -6.203 -18.668 -11.691 1.00 95.06 254 LEU A N 1
ATOM 1975 C CA . LEU A 1 254 ? -6.393 -19.090 -13.079 1.00 95.06 254 LEU A CA 1
ATOM 1976 C C . LEU A 1 254 ? -7.874 -18.981 -13.450 1.00 95.06 254 LEU A C 1
ATOM 1978 O O . LEU A 1 254 ? -8.743 -19.359 -12.666 1.00 95.06 254 LEU A O 1
ATOM 1982 N N . ALA A 1 255 ? -8.184 -18.580 -14.682 1.00 90.12 255 ALA A N 1
ATOM 1983 C CA . ALA A 1 255 ? -9.573 -18.544 -15.156 1.00 90.12 255 ALA A CA 1
ATOM 1984 C C . ALA A 1 255 ? -10.256 -19.931 -15.104 1.00 90.12 255 ALA A C 1
ATOM 1986 O O . ALA A 1 255 ? -11.474 -20.038 -14.938 1.00 90.12 255 ALA A O 1
ATOM 1987 N N . THR A 1 256 ? -9.472 -21.004 -15.231 1.00 91.56 256 THR A N 1
ATOM 1988 C CA . THR A 1 256 ? -9.927 -22.401 -15.254 1.00 91.56 256 THR A CA 1
ATOM 1989 C C . THR A 1 256 ? -9.914 -23.095 -13.890 1.00 91.56 256 THR A C 1
ATOM 1991 O O . THR A 1 256 ? -10.444 -24.204 -13.792 1.00 91.56 256 THR A O 1
ATOM 1994 N N . ASP A 1 257 ? -9.348 -22.479 -12.846 1.00 93.25 257 ASP A N 1
ATOM 1995 C CA . ASP A 1 257 ? -9.262 -23.038 -11.489 1.00 93.25 257 ASP A CA 1
ATOM 1996 C C . ASP A 1 257 ? -9.942 -22.084 -10.483 1.00 93.25 257 ASP A C 1
ATOM 1998 O O . ASP A 1 257 ? -9.653 -20.887 -10.464 1.00 93.25 257 ASP A O 1
ATOM 2002 N N . PRO A 1 258 ? -10.878 -22.551 -9.636 1.00 94.62 258 PRO A N 1
ATOM 2003 C CA . PRO A 1 258 ? -11.488 -21.699 -8.616 1.00 94.62 258 PRO A CA 1
ATOM 2004 C C . PRO A 1 258 ? -10.539 -21.274 -7.481 1.00 94.62 258 PRO A C 1
ATOM 2006 O O . PRO A 1 258 ? -10.947 -20.438 -6.673 1.00 94.62 258 PRO A O 1
ATOM 2009 N N . LYS A 1 259 ? -9.326 -21.830 -7.367 1.00 98.0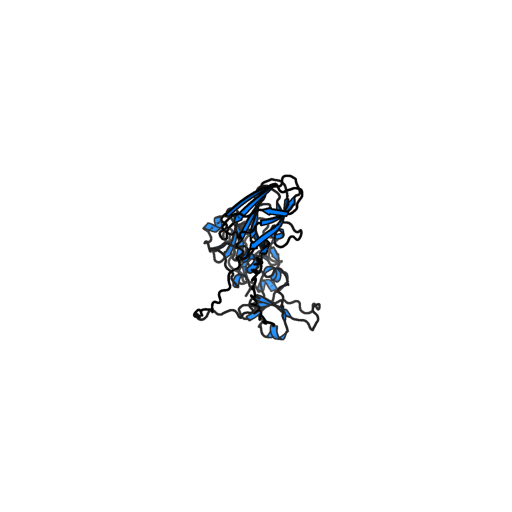6 259 LYS A N 1
ATOM 2010 C CA . LYS A 1 259 ? -8.375 -21.462 -6.308 1.00 98.06 259 LYS A CA 1
ATOM 2011 C C . LYS A 1 259 ? -7.873 -20.026 -6.457 1.00 98.06 259 LYS A C 1
ATOM 2013 O O . LYS A 1 259 ? -7.466 -19.612 -7.537 1.00 98.06 259 LYS A O 1
ATOM 2018 N N . VAL A 1 260 ? -7.871 -19.300 -5.341 1.00 98.50 260 VAL A N 1
ATOM 2019 C CA . VAL A 1 260 ? -7.401 -17.914 -5.230 1.00 98.50 260 VAL A CA 1
ATOM 2020 C C . VAL A 1 260 ? -6.164 -17.881 -4.345 1.00 98.50 260 VAL A C 1
ATOM 2022 O O . VAL A 1 260 ? -6.126 -18.548 -3.311 1.00 98.50 260 VAL A O 1
ATOM 2025 N N . TYR A 1 261 ? -5.165 -17.108 -4.749 1.00 98.75 261 TYR A N 1
ATOM 2026 C CA . TYR A 1 261 ? -3.865 -17.050 -4.103 1.00 98.75 261 TYR A CA 1
ATOM 2027 C C . TYR A 1 261 ? -3.509 -15.616 -3.725 1.00 98.75 261 TYR A C 1
ATOM 2029 O O . TYR A 1 261 ? -3.704 -14.697 -4.522 1.00 98.75 261 TYR A O 1
ATOM 2037 N N . ALA A 1 262 ? -2.952 -15.434 -2.532 1.00 98.44 262 ALA A N 1
ATOM 2038 C CA . ALA A 1 262 ? -2.208 -14.226 -2.204 1.00 98.44 262 ALA A CA 1
ATOM 2039 C C . ALA A 1 262 ? -0.808 -14.307 -2.823 1.00 98.44 262 ALA A C 1
ATOM 2041 O O . ALA A 1 262 ? -0.237 -15.397 -2.908 1.00 98.44 262 ALA A O 1
ATOM 2042 N N . VAL A 1 263 ? -0.272 -13.164 -3.248 1.00 98.50 263 VAL A N 1
ATOM 2043 C CA . VAL A 1 263 ? 1.091 -13.060 -3.780 1.00 98.50 263 VAL A CA 1
ATOM 2044 C C . VAL A 1 263 ? 2.012 -12.524 -2.687 1.00 98.50 263 VAL A C 1
ATOM 2046 O O . VAL A 1 263 ? 1.752 -11.458 -2.132 1.00 98.50 263 VAL A O 1
ATOM 2049 N N . GLU A 1 264 ? 3.083 -13.256 -2.403 1.00 97.56 264 GLU A N 1
ATOM 2050 C CA . GLU A 1 264 ? 4.153 -12.902 -1.466 1.00 97.56 264 GLU A CA 1
ATOM 2051 C C . GLU A 1 264 ? 5.462 -12.571 -2.214 1.00 97.56 264 GLU A C 1
ATOM 2053 O O . GLU A 1 264 ? 5.594 -12.908 -3.402 1.00 97.56 264 GLU A O 1
ATOM 2058 N N . PRO A 1 265 ? 6.436 -11.906 -1.554 1.00 95.69 265 PRO A N 1
ATOM 2059 C CA . PRO A 1 265 ? 7.735 -11.588 -2.146 1.00 95.69 265 PRO A CA 1
ATOM 2060 C C . PRO A 1 265 ? 8.407 -12.787 -2.825 1.00 95.69 265 PRO A C 1
ATOM 2062 O O . PRO A 1 265 ? 8.328 -13.921 -2.355 1.00 95.69 265 PRO A O 1
ATOM 2065 N N . GLY A 1 266 ? 9.057 -12.531 -3.964 1.00 93.00 266 GLY A N 1
ATOM 2066 C CA . GLY A 1 266 ? 9.670 -13.575 -4.792 1.00 93.00 266 GLY A CA 1
ATOM 2067 C C . GLY A 1 266 ? 8.693 -14.360 -5.679 1.00 93.00 266 GLY A C 1
ATOM 2068 O O . GLY A 1 266 ? 9.057 -15.418 -6.187 1.00 93.00 266 GLY A O 1
ATOM 2069 N N . GLY A 1 267 ? 7.459 -13.876 -5.868 1.00 95.75 267 GLY A N 1
ATOM 2070 C CA . GLY A 1 267 ? 6.474 -14.528 -6.740 1.00 95.75 267 GLY A CA 1
ATOM 2071 C C . GLY A 1 267 ? 5.892 -15.806 -6.129 1.00 95.75 267 GLY A C 1
ATOM 2072 O O . GLY A 1 267 ? 5.594 -16.767 -6.845 1.00 95.75 267 GLY A O 1
ATOM 2073 N N . ILE A 1 268 ? 5.752 -15.842 -4.803 1.00 98.00 268 ILE A N 1
ATOM 2074 C CA . ILE A 1 268 ? 5.208 -16.994 -4.081 1.00 98.00 268 ILE A CA 1
ATOM 2075 C C . ILE A 1 268 ? 3.686 -16.856 -3.984 1.00 98.00 268 ILE A C 1
ATOM 2077 O O . ILE A 1 268 ? 3.166 -15.836 -3.543 1.00 98.00 268 ILE A O 1
ATOM 2081 N N . LEU A 1 269 ? 2.958 -17.897 -4.381 1.00 98.62 269 LEU A N 1
ATOM 2082 C CA . LEU A 1 269 ? 1.507 -17.985 -4.279 1.00 98.62 269 LEU A CA 1
ATOM 2083 C C . LEU A 1 269 ? 1.104 -18.780 -3.048 1.00 98.62 269 LEU A C 1
ATOM 2085 O O . LEU A 1 269 ? 1.388 -19.976 -2.950 1.00 98.62 269 LEU A O 1
ATOM 2089 N N . ARG A 1 270 ? 0.374 -18.134 -2.142 1.00 98.31 270 ARG A N 1
ATOM 2090 C CA . ARG A 1 270 ? -0.189 -18.764 -0.946 1.00 98.31 270 ARG A CA 1
ATOM 2091 C C . ARG A 1 270 ? -1.676 -19.003 -1.154 1.00 98.31 270 ARG A C 1
ATOM 2093 O O . ARG A 1 270 ? -2.442 -18.055 -1.332 1.00 98.31 270 ARG A O 1
ATOM 2100 N N . TRP A 1 271 ? -2.096 -20.267 -1.194 1.00 98.50 271 TRP A N 1
ATOM 2101 C CA . TRP A 1 271 ? -3.492 -20.605 -1.481 1.00 98.50 271 TRP A CA 1
ATOM 2102 C C . TRP A 1 271 ? -4.405 -20.172 -0.331 1.00 98.50 271 TRP A C 1
ATOM 2104 O O . TRP A 1 271 ? -4.138 -20.493 0.823 1.00 98.50 271 TRP A O 1
ATOM 2114 N N . ILE A 1 272 ? -5.508 -19.490 -0.648 1.00 98.50 272 ILE A N 1
ATOM 2115 C CA . ILE A 1 272 ? -6.590 -19.188 0.292 1.00 98.50 272 ILE A CA 1
ATOM 2116 C C . ILE A 1 272 ? -7.619 -20.332 0.215 1.00 98.50 272 ILE A C 1
ATOM 2118 O O . ILE A 1 272 ? -8.340 -20.432 -0.786 1.00 98.50 272 ILE A O 1
ATOM 2122 N N . PRO A 1 273 ? -7.723 -21.216 1.231 1.00 97.75 273 PRO A N 1
ATOM 2123 C CA . PRO A 1 273 ? -8.431 -22.490 1.073 1.00 97.75 273 PRO A CA 1
ATOM 2124 C C . PRO A 1 273 ? -9.944 -22.371 0.870 1.00 97.75 273 PRO A C 1
ATOM 2126 O O . PRO A 1 273 ? -10.573 -23.284 0.331 1.00 97.75 273 PRO A O 1
ATOM 2129 N N . ASN A 1 274 ? -10.552 -21.284 1.350 1.00 97.31 274 ASN A N 1
ATOM 2130 C CA . ASN A 1 274 ? -11.993 -21.056 1.287 1.00 97.31 274 ASN A CA 1
ATOM 2131 C C . ASN A 1 274 ? -12.348 -19.568 1.487 1.00 97.31 274 ASN A C 1
ATOM 2133 O O . ASN A 1 274 ? -11.526 -18.763 1.918 1.00 97.31 274 ASN A O 1
ATOM 2137 N N . GLU A 1 275 ? -13.606 -19.220 1.207 1.00 96.56 275 GLU A N 1
ATOM 2138 C CA . GLU A 1 275 ? -14.130 -17.853 1.326 1.00 96.56 275 GLU A CA 1
ATOM 2139 C C . GLU A 1 275 ? -14.095 -17.303 2.759 1.00 96.56 275 GLU A C 1
ATOM 2141 O O . GLU A 1 275 ? -13.861 -16.112 2.933 1.00 96.56 275 GLU A O 1
ATOM 2146 N N . ALA A 1 276 ? -14.281 -18.141 3.787 1.00 96.69 276 ALA A N 1
ATOM 2147 C CA . ALA A 1 276 ? -14.232 -17.676 5.173 1.00 96.69 276 ALA A CA 1
ATOM 2148 C C . ALA A 1 276 ? -12.816 -17.212 5.551 1.00 96.69 276 ALA A C 1
ATOM 2150 O O . ALA A 1 276 ? -12.666 -16.159 6.165 1.00 96.69 276 ALA A O 1
ATOM 2151 N N . THR A 1 277 ? -11.780 -17.933 5.107 1.00 97.06 277 THR A N 1
ATOM 2152 C CA . THR A 1 277 ? -10.383 -17.492 5.234 1.00 97.06 277 THR A CA 1
ATOM 2153 C C . THR A 1 277 ? -10.141 -16.190 4.464 1.00 97.06 277 THR A C 1
ATOM 2155 O O . THR A 1 277 ? -9.527 -15.274 5.000 1.00 97.06 277 THR A O 1
ATOM 2158 N N . ALA A 1 278 ? -10.668 -16.059 3.242 1.00 96.50 278 ALA A N 1
ATOM 2159 C CA . ALA A 1 278 ? -10.528 -14.829 2.457 1.00 96.50 278 ALA A CA 1
ATOM 2160 C C . ALA A 1 278 ? -11.175 -13.616 3.149 1.00 96.50 278 ALA A C 1
ATOM 2162 O O . ALA A 1 278 ? -10.574 -12.549 3.220 1.00 96.50 278 ALA A O 1
ATOM 2163 N N . GLN A 1 279 ? -12.378 -13.788 3.703 1.00 94.50 279 GLN A N 1
ATOM 2164 C CA . GLN A 1 279 ? -13.082 -12.745 4.452 1.00 94.50 279 GLN A CA 1
ATOM 2165 C C . GLN A 1 279 ? -12.368 -12.381 5.755 1.00 94.50 279 GLN A C 1
ATOM 2167 O O . GLN A 1 279 ? -12.339 -11.205 6.109 1.00 94.50 279 GLN A O 1
ATOM 2172 N N . ALA A 1 280 ? -11.786 -13.359 6.453 1.00 92.75 280 ALA A N 1
ATOM 2173 C CA . ALA A 1 280 ? -11.006 -13.110 7.663 1.00 92.75 280 ALA A CA 1
ATOM 2174 C C . ALA A 1 280 ? -9.752 -12.272 7.365 1.00 92.75 280 ALA A C 1
ATOM 2176 O O . ALA A 1 280 ? -9.472 -11.312 8.078 1.00 92.75 280 ALA A O 1
ATOM 2177 N N . LEU A 1 281 ? -9.041 -12.598 6.281 1.00 93.88 281 LEU A N 1
ATOM 2178 C CA . LEU A 1 281 ? -7.788 -11.935 5.922 1.00 93.88 281 LEU A CA 1
ATOM 2179 C C . LEU A 1 281 ? -7.972 -10.623 5.150 1.00 93.88 281 LEU A C 1
ATOM 2181 O O . LEU A 1 281 ? -7.135 -9.748 5.267 1.00 93.88 281 LEU A O 1
ATOM 2185 N N . TYR A 1 282 ? -9.025 -10.457 4.349 1.00 91.38 282 TYR A N 1
ATOM 2186 C CA . TYR A 1 282 ? -9.162 -9.308 3.434 1.00 91.38 282 TYR A CA 1
ATOM 2187 C C . TYR A 1 282 ? -10.508 -8.576 3.556 1.00 91.38 282 TYR A C 1
ATOM 2189 O O . TYR A 1 282 ? -10.772 -7.609 2.840 1.00 91.38 282 TYR A O 1
ATOM 2197 N N . GLY A 1 283 ? -11.382 -9.016 4.462 1.00 91.19 283 GLY A N 1
ATOM 2198 C CA . GLY A 1 283 ? -12.711 -8.447 4.657 1.00 91.19 283 GLY A CA 1
ATOM 2199 C C . GLY A 1 283 ? -13.728 -8.852 3.585 1.00 91.19 283 GLY A C 1
ATOM 2200 O O . GLY A 1 283 ? -13.462 -9.616 2.660 1.00 91.19 283 GLY A O 1
ATOM 2201 N N . ASN A 1 284 ? -14.946 -8.317 3.699 1.00 88.75 284 ASN A N 1
ATOM 2202 C CA . ASN A 1 284 ? -16.088 -8.730 2.869 1.00 88.75 284 ASN A CA 1
ATOM 2203 C C . ASN A 1 284 ? -15.937 -8.426 1.368 1.00 88.75 284 ASN A C 1
ATOM 2205 O O . ASN A 1 284 ? -16.642 -9.025 0.562 1.00 88.75 284 ASN A O 1
ATOM 2209 N N . ASN A 1 285 ? -15.045 -7.503 0.998 1.00 88.38 285 ASN A N 1
ATOM 2210 C CA . ASN A 1 285 ? -14.812 -7.089 -0.387 1.00 88.38 285 ASN A CA 1
ATOM 2211 C C . ASN A 1 285 ? -13.574 -7.758 -1.009 1.00 88.38 285 ASN A C 1
ATOM 2213 O O . ASN A 1 285 ? -13.126 -7.322 -2.067 1.00 88.38 285 ASN A O 1
ATOM 2217 N N . TRP A 1 286 ? -13.020 -8.808 -0.387 1.00 94.38 286 TRP A N 1
ATOM 2218 C CA . TRP A 1 286 ? -11.831 -9.522 -0.876 1.00 94.38 286 TRP A CA 1
ATOM 2219 C C . TRP A 1 286 ? -11.941 -9.938 -2.351 1.00 94.38 286 TRP A C 1
ATOM 2221 O O . TRP A 1 286 ? -10.970 -9.917 -3.099 1.00 94.38 286 TRP A O 1
ATOM 2231 N N . ASN A 1 287 ? -13.148 -10.276 -2.804 1.00 94.44 287 ASN A N 1
ATOM 2232 C CA . ASN A 1 287 ? -13.415 -10.703 -4.170 1.00 94.44 287 ASN A CA 1
ATOM 2233 C C . ASN A 1 287 ? -13.239 -9.578 -5.209 1.00 94.44 287 ASN A C 1
ATOM 2235 O O . ASN A 1 287 ? -13.148 -9.871 -6.398 1.00 94.44 287 ASN A O 1
ATOM 2239 N N . GLN A 1 288 ? -13.198 -8.309 -4.788 1.00 92.31 288 GLN A N 1
ATOM 2240 C CA . GLN A 1 288 ? -12.985 -7.156 -5.673 1.00 92.31 288 GLN A CA 1
ATOM 2241 C C . GLN A 1 288 ? -11.514 -6.948 -6.047 1.00 92.31 288 GLN A C 1
ATOM 2243 O O . GLN A 1 288 ? -11.227 -6.238 -7.008 1.00 92.31 288 GLN A O 1
ATOM 2248 N N . ILE A 1 289 ? -10.593 -7.566 -5.304 1.00 94.75 289 ILE A N 1
ATOM 2249 C CA . ILE A 1 289 ? -9.150 -7.515 -5.565 1.00 94.75 289 ILE A CA 1
ATOM 2250 C C . ILE A 1 289 ? -8.628 -8.832 -6.151 1.00 94.75 289 ILE A C 1
ATOM 2252 O O . ILE A 1 289 ? -7.426 -9.068 -6.147 1.00 94.75 289 ILE A O 1
ATOM 2256 N N . VAL A 1 290 ? -9.515 -9.694 -6.659 1.00 97.88 290 VAL A N 1
ATOM 2257 C CA . VAL A 1 290 ? -9.139 -10.929 -7.357 1.00 97.88 290 VAL A CA 1
ATOM 2258 C C . VAL A 1 290 ? -9.020 -10.660 -8.852 1.00 97.88 290 VAL A C 1
ATOM 2260 O O . VAL A 1 290 ? -9.958 -10.152 -9.468 1.00 97.88 290 VAL A O 1
ATOM 2263 N N . ILE A 1 291 ? -7.895 -11.053 -9.442 1.00 97.12 291 ILE A N 1
ATOM 2264 C CA . ILE A 1 291 ? -7.638 -10.966 -10.881 1.00 97.12 291 ILE A CA 1
ATOM 2265 C C . ILE A 1 291 ? -7.335 -12.347 -11.465 1.00 97.12 291 ILE A C 1
ATOM 2267 O O . ILE A 1 291 ? -6.747 -13.209 -10.807 1.00 97.12 291 ILE A O 1
ATOM 2271 N N . ASP A 1 292 ? -7.720 -12.548 -12.723 1.00 95.75 292 ASP A N 1
ATOM 2272 C CA . ASP A 1 292 ? -7.320 -13.727 -13.485 1.00 95.75 292 ASP A CA 1
ATOM 2273 C C . ASP A 1 292 ? -5.939 -13.495 -14.116 1.00 95.75 292 ASP A C 1
ATOM 2275 O O . ASP A 1 292 ? -5.703 -12.472 -14.765 1.00 95.75 292 ASP A O 1
ATOM 2279 N N . ILE A 1 293 ? -5.043 -14.471 -13.973 1.00 94.44 293 ILE A N 1
ATOM 2280 C CA . ILE A 1 2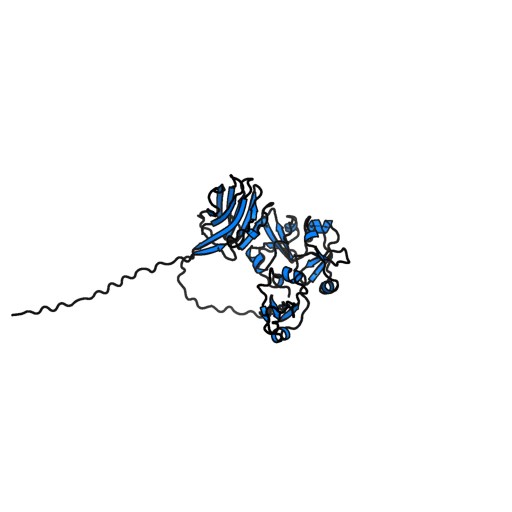93 ? -3.778 -14.547 -14.709 1.00 94.44 293 ILE A CA 1
ATOM 2281 C C . ILE A 1 293 ? -3.815 -15.740 -15.672 1.00 94.44 293 ILE A C 1
ATOM 2283 O O . ILE A 1 293 ? -4.493 -16.740 -15.423 1.00 94.44 293 ILE A O 1
ATOM 2287 N N . SER A 1 294 ? -3.141 -15.618 -16.818 1.00 93.12 294 SER A N 1
ATOM 2288 C CA . SER A 1 294 ? -3.085 -16.693 -17.817 1.00 93.12 294 SER A CA 1
ATOM 2289 C C . SER A 1 294 ? -2.204 -17.849 -17.335 1.00 93.12 294 SER A C 1
ATOM 2291 O O . SER A 1 294 ? -1.317 -17.646 -16.508 1.00 93.12 294 SER A O 1
ATOM 2293 N N . ASP A 1 295 ? -2.399 -19.053 -17.884 1.00 92.25 295 ASP A N 1
ATOM 2294 C CA . ASP A 1 295 ? -1.571 -20.221 -17.540 1.00 92.25 295 ASP A CA 1
ATOM 2295 C C . ASP A 1 295 ? -0.072 -19.985 -17.795 1.00 92.25 295 ASP A C 1
ATOM 2297 O O . ASP A 1 295 ? 0.771 -20.497 -17.064 1.00 92.25 295 ASP A O 1
ATOM 2301 N N . GLU A 1 296 ? 0.259 -19.192 -18.819 1.00 91.56 296 GLU A N 1
ATOM 2302 C CA . GLU A 1 296 ? 1.638 -18.815 -19.142 1.00 91.56 296 GLU A CA 1
ATOM 2303 C C . GLU A 1 296 ? 2.250 -17.934 -18.049 1.00 91.56 296 GLU A C 1
ATOM 2305 O O . GLU A 1 296 ? 3.342 -18.233 -17.583 1.00 91.56 296 GLU A O 1
ATOM 2310 N N . LEU A 1 297 ? 1.526 -16.910 -17.581 1.00 93.38 297 LEU A N 1
ATOM 2311 C CA . LEU A 1 297 ? 2.009 -16.039 -16.505 1.00 93.38 297 LEU A CA 1
ATOM 2312 C C . LEU A 1 297 ? 2.002 -16.736 -15.149 1.00 93.38 297 LEU A C 1
ATOM 2314 O O . LEU A 1 297 ? 2.831 -16.433 -14.303 1.00 93.38 297 LEU A O 1
ATOM 2318 N N . PHE A 1 298 ? 1.102 -17.696 -14.931 1.00 94.62 298 PHE A N 1
ATOM 2319 C CA . PHE A 1 298 ? 1.097 -18.499 -13.709 1.0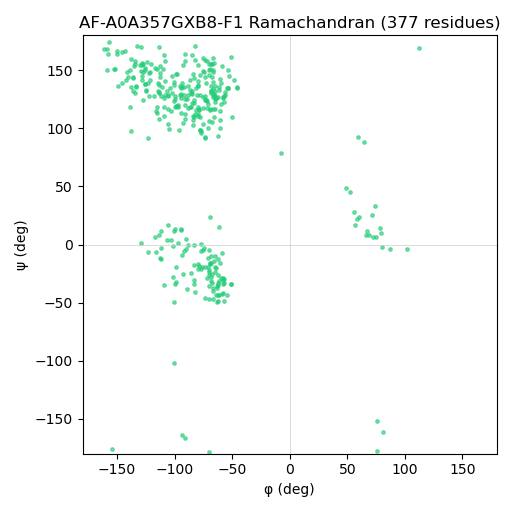0 94.62 298 PHE A CA 1
ATOM 2320 C C . PHE A 1 298 ? 2.393 -19.316 -13.553 1.00 94.62 298 PHE A C 1
ATOM 2322 O O . PHE A 1 298 ? 2.798 -19.605 -12.430 1.00 94.62 298 PHE A O 1
ATOM 2329 N N . ALA A 1 299 ? 3.074 -19.658 -14.655 1.00 93.75 299 ALA A N 1
ATOM 2330 C CA . ALA A 1 299 ? 4.353 -20.368 -14.621 1.00 93.75 299 ALA A CA 1
ATOM 2331 C C . ALA A 1 299 ? 5.521 -19.523 -14.073 1.00 93.75 299 ALA A C 1
ATOM 2333 O O . ALA A 1 299 ? 6.534 -20.103 -13.681 1.00 93.75 299 ALA A O 1
ATOM 2334 N N . ASP A 1 300 ? 5.372 -18.194 -14.006 1.00 95.00 300 ASP A N 1
ATOM 2335 C CA . ASP A 1 300 ? 6.352 -17.287 -13.390 1.00 95.00 300 ASP A CA 1
ATOM 2336 C C . ASP A 1 300 ? 6.288 -17.307 -11.848 1.00 95.00 300 ASP A C 1
ATOM 2338 O O . ASP A 1 300 ? 7.118 -16.695 -11.178 1.00 95.00 300 ASP A O 1
ATOM 2342 N N . TYR A 1 301 ? 5.318 -18.024 -11.274 1.00 97.56 301 TYR A N 1
ATOM 2343 C CA . TYR A 1 301 ? 5.100 -18.111 -9.836 1.00 97.56 301 TYR A CA 1
ATOM 2344 C C . TYR A 1 301 ? 5.481 -19.476 -9.258 1.00 97.56 301 TYR A C 1
ATOM 2346 O O . TYR A 1 301 ? 5.445 -20.513 -9.926 1.00 97.56 301 TYR A O 1
ATOM 2354 N N . THR A 1 302 ? 5.754 -19.495 -7.954 1.00 97.88 302 THR A N 1
ATOM 2355 C CA . THR A 1 302 ? 5.946 -20.730 -7.183 1.00 97.88 302 THR A CA 1
ATOM 2356 C C . THR A 1 302 ? 4.844 -20.890 -6.144 1.00 97.88 302 THR A C 1
ATOM 2358 O O . THR A 1 302 ? 4.436 -19.928 -5.509 1.00 97.88 302 THR A O 1
ATOM 2361 N N . ILE A 1 303 ? 4.320 -22.103 -5.963 1.00 97.81 303 ILE A N 1
ATOM 2362 C CA . ILE A 1 303 ? 3.285 -22.357 -4.950 1.00 97.81 303 ILE A CA 1
AT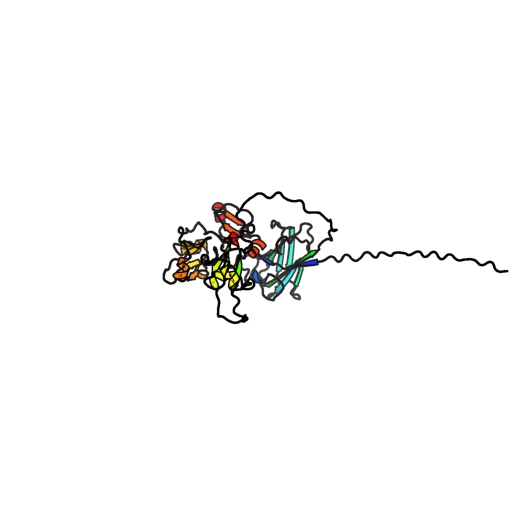OM 2363 C C . ILE A 1 303 ? 3.964 -22.573 -3.593 1.00 97.81 303 ILE A C 1
ATOM 2365 O O . ILE A 1 303 ? 4.794 -23.474 -3.457 1.00 97.81 303 ILE A O 1
ATOM 2369 N N . GLY A 1 304 ? 3.598 -21.748 -2.612 1.00 97.56 304 GLY A N 1
ATOM 2370 C CA . GLY A 1 304 ? 4.020 -21.856 -1.217 1.00 97.56 304 GLY A CA 1
ATOM 2371 C C . GLY A 1 304 ? 3.027 -22.639 -0.358 1.00 97.56 304 GLY A C 1
ATOM 2372 O O . GLY A 1 304 ? 2.164 -23.356 -0.863 1.00 97.56 304 GLY A O 1
ATOM 2373 N N . GLU A 1 305 ? 3.151 -22.503 0.962 1.00 96.44 305 GLU A N 1
ATOM 2374 C CA . GLU A 1 305 ? 2.213 -23.122 1.903 1.00 96.44 305 GLU A CA 1
ATOM 2375 C C . GLU A 1 305 ? 0.817 -22.481 1.823 1.00 96.44 305 GLU A C 1
ATOM 2377 O O . GLU A 1 305 ? 0.654 -21.323 1.442 1.00 96.44 305 GLU A O 1
ATOM 2382 N N . ASP A 1 306 ? -0.216 -23.217 2.215 1.00 97.56 306 ASP A N 1
ATOM 2383 C CA . ASP A 1 306 ? -1.574 -22.677 2.255 1.00 97.56 306 ASP A CA 1
ATOM 2384 C C . ASP A 1 306 ? -1.716 -21.637 3.385 1.00 97.56 306 ASP A C 1
ATOM 2386 O O . ASP A 1 306 ? -1.041 -21.716 4.417 1.00 97.56 306 ASP A O 1
ATOM 2390 N N . LEU A 1 307 ? -2.603 -20.656 3.204 1.00 96.56 307 LEU A N 1
ATOM 2391 C CA . LEU A 1 307 ? -2.954 -19.700 4.254 1.00 96.56 307 LEU A CA 1
ATOM 2392 C C . LEU A 1 307 ? -3.952 -20.300 5.244 1.00 96.56 307 LEU A C 1
ATOM 2394 O O . LEU A 1 307 ? -4.762 -21.173 4.925 1.00 96.56 307 LEU A O 1
ATOM 2398 N N . THR A 1 308 ? -3.914 -19.760 6.456 1.00 94.19 308 THR A N 1
ATOM 2399 C CA . THR A 1 308 ? -4.924 -19.979 7.495 1.00 94.19 308 THR A CA 1
ATOM 2400 C C . THR A 1 308 ? -5.646 -18.664 7.767 1.00 94.19 308 THR A C 1
ATOM 2402 O O . THR A 1 308 ? -5.241 -17.618 7.274 1.00 94.19 308 THR A O 1
ATOM 2405 N N . ASP A 1 309 ? -6.728 -18.697 8.533 1.00 87.88 309 ASP A N 1
ATOM 2406 C CA . ASP A 1 309 ? -7.500 -17.504 8.897 1.00 87.88 309 ASP A CA 1
ATOM 2407 C C . ASP A 1 309 ? -6.832 -16.625 9.969 1.00 87.88 309 ASP A C 1
ATOM 2409 O O . ASP A 1 309 ? -7.341 -15.549 10.263 1.00 87.88 309 ASP A O 1
ATOM 2413 N N . THR A 1 310 ? -5.692 -17.050 10.525 1.00 85.25 310 THR A N 1
ATOM 2414 C CA . THR A 1 310 ? -4.959 -16.313 11.570 1.00 85.25 310 THR A CA 1
ATOM 2415 C C . THR A 1 310 ? -3.614 -15.751 11.118 1.00 85.25 310 THR A C 1
ATOM 2417 O O . THR A 1 310 ? -3.014 -14.968 11.850 1.00 85.25 310 THR A O 1
ATOM 2420 N N . ILE A 1 311 ? -3.105 -16.171 9.956 1.00 90.38 311 ILE A N 1
ATOM 2421 C CA . ILE A 1 311 ? -1.807 -15.733 9.431 1.00 90.38 311 ILE A CA 1
ATOM 2422 C C . ILE A 1 311 ? -2.040 -14.960 8.139 1.00 90.38 311 ILE A C 1
ATOM 2424 O O . ILE A 1 311 ? -2.461 -15.530 7.132 1.00 90.38 311 ILE A O 1
ATOM 2428 N N . TYR A 1 312 ? -1.742 -13.666 8.183 1.00 94.69 312 TYR A N 1
ATOM 2429 C CA . TYR A 1 312 ? -1.714 -12.819 7.002 1.00 94.69 312 TYR A CA 1
ATOM 2430 C C . TYR A 1 312 ? -0.476 -13.138 6.158 1.00 94.69 312 TYR A C 1
ATOM 2432 O O . TYR A 1 312 ? 0.583 -13.421 6.729 1.00 94.69 312 TYR A O 1
ATOM 2440 N N . PRO A 1 313 ? -0.596 -13.081 4.821 1.00 95.12 313 PRO A N 1
ATOM 2441 C CA . PRO A 1 313 ? 0.557 -13.194 3.947 1.00 95.12 313 PRO A CA 1
ATOM 2442 C C . PRO A 1 313 ? 1.494 -11.995 4.099 1.00 95.12 313 PRO A C 1
ATOM 2444 O O . PRO A 1 313 ? 1.110 -10.922 4.573 1.00 95.12 313 PRO A O 1
ATOM 2447 N N . GLU A 1 314 ? 2.728 -12.197 3.664 1.00 95.62 314 GLU A N 1
ATOM 2448 C CA . GLU A 1 314 ? 3.755 -11.160 3.595 1.00 95.62 314 GLU A CA 1
ATOM 2449 C C . GLU A 1 314 ? 3.323 -9.976 2.705 1.00 95.62 314 GLU A C 1
ATOM 2451 O O . GLU A 1 314 ? 2.538 -10.123 1.763 1.00 95.62 314 GLU A O 1
ATOM 2456 N N . ALA A 1 315 ? 3.877 -8.797 2.996 1.00 96.50 315 ALA A N 1
ATOM 2457 C CA . ALA A 1 315 ? 3.667 -7.532 2.288 1.00 96.50 315 ALA A CA 1
ATOM 2458 C C . ALA A 1 315 ? 2.263 -6.907 2.378 1.00 96.50 315 ALA A C 1
ATOM 2460 O O . ALA A 1 315 ? 1.958 -5.954 1.658 1.00 96.50 315 ALA A O 1
ATOM 2461 N N . VAL A 1 316 ? 1.398 -7.400 3.268 1.00 95.94 316 VAL A N 1
ATOM 2462 C CA . VAL A 1 316 ? 0.088 -6.781 3.512 1.00 95.94 316 VAL A CA 1
ATOM 2463 C C . VAL A 1 316 ? 0.263 -5.381 4.099 1.00 95.94 316 VAL A C 1
ATOM 2465 O O . VAL A 1 316 ? 0.911 -5.205 5.130 1.00 95.94 316 VAL A O 1
ATOM 2468 N N . ILE A 1 317 ? -0.389 -4.398 3.476 1.00 94.00 317 ILE A N 1
ATOM 2469 C CA . ILE A 1 317 ? -0.610 -3.076 4.064 1.00 94.00 317 ILE A CA 1
ATOM 2470 C C . ILE A 1 317 ? -1.910 -3.150 4.858 1.00 94.00 317 ILE A C 1
ATOM 2472 O O . ILE A 1 317 ? -2.978 -3.406 4.301 1.00 94.00 317 ILE A O 1
ATOM 2476 N N . GLY A 1 318 ? -1.827 -2.944 6.163 1.00 90.94 318 GLY A N 1
ATOM 2477 C CA . GLY A 1 318 ? -2.951 -3.051 7.074 1.00 90.94 318 GLY A CA 1
ATOM 2478 C C . GLY A 1 318 ? -3.296 -1.741 7.759 1.00 90.94 318 GLY A C 1
ATOM 2479 O O . GLY A 1 318 ? -2.423 -0.922 8.003 1.00 90.94 318 GLY A O 1
ATOM 2480 N N . PHE A 1 319 ? -4.556 -1.558 8.132 1.00 87.50 319 PHE A N 1
ATOM 2481 C CA . PHE A 1 319 ? -4.988 -0.484 9.023 1.00 87.50 319 PHE A CA 1
ATOM 2482 C C . PHE A 1 319 ? -5.453 -1.059 10.347 1.00 87.50 319 PHE A C 1
ATOM 2484 O O . PHE A 1 319 ? -6.313 -1.942 10.380 1.00 87.50 319 PHE A O 1
ATOM 2491 N N . LEU A 1 320 ? -4.893 -0.526 11.427 1.00 80.94 320 LEU A N 1
ATOM 2492 C CA . LEU A 1 320 ? -5.264 -0.819 12.801 1.00 80.94 320 LEU A CA 1
ATOM 2493 C C . LEU A 1 320 ? -6.247 0.258 13.291 1.00 80.94 320 LEU A C 1
ATOM 2495 O O . LEU A 1 320 ? -5.816 1.348 13.669 1.00 80.94 320 LEU A O 1
ATOM 2499 N N . PRO A 1 321 ? -7.569 0.003 13.280 1.00 70.56 321 PRO A N 1
ATOM 2500 C CA . PRO A 1 321 ? -8.573 1.045 13.497 1.00 70.56 321 PRO A CA 1
ATOM 2501 C C . PRO A 1 321 ? -8.632 1.572 14.933 1.00 70.56 321 PRO A C 1
ATOM 2503 O O . PRO A 1 321 ? -9.153 2.661 15.151 1.00 70.56 321 PRO A O 1
ATOM 2506 N N . VAL A 1 322 ? -8.151 0.804 15.915 1.00 71.19 322 VAL A N 1
ATOM 2507 C CA . VAL A 1 322 ? -8.142 1.225 17.325 1.00 71.19 322 VAL A CA 1
ATOM 2508 C C . VAL A 1 322 ? -6.933 2.114 17.605 1.00 71.19 322 VAL A C 1
ATOM 2510 O O . VAL A 1 322 ? -7.054 3.122 18.295 1.00 71.19 322 VAL A O 1
ATOM 2513 N N . GLU A 1 323 ? -5.783 1.750 17.047 1.00 73.00 323 GLU A N 1
ATOM 2514 C CA . GLU A 1 323 ? -4.509 2.451 17.195 1.00 73.00 323 GLU A CA 1
ATOM 2515 C C . GLU A 1 323 ? -4.377 3.630 16.220 1.00 73.00 323 GLU A C 1
ATOM 2517 O O . GLU A 1 323 ? -3.540 4.500 16.429 1.00 73.00 323 GLU A O 1
ATOM 2522 N N . GLY A 1 324 ? -5.194 3.664 15.163 1.00 70.44 324 GLY A N 1
ATOM 2523 C CA . GLY A 1 324 ? -5.233 4.754 14.192 1.00 70.44 324 GLY A CA 1
ATOM 2524 C C . GLY A 1 324 ? -4.019 4.816 13.263 1.00 70.44 324 GLY A C 1
ATOM 2525 O O . GLY A 1 324 ? -3.723 5.892 12.755 1.00 70.44 324 GLY A O 1
ATOM 2526 N N . ARG A 1 325 ? -3.327 3.693 13.029 1.00 78.31 325 ARG A N 1
ATOM 2527 C CA . ARG A 1 325 ? -2.101 3.639 12.212 1.00 78.31 325 ARG A CA 1
ATOM 2528 C C . ARG A 1 325 ? -2.172 2.611 11.087 1.00 78.31 325 ARG A C 1
ATOM 2530 O O . ARG A 1 325 ? -2.863 1.593 11.199 1.00 78.31 325 ARG A O 1
ATOM 2537 N N . VAL A 1 326 ? -1.434 2.881 10.016 1.00 86.50 326 VAL A N 1
ATOM 2538 C CA . VAL A 1 326 ? -1.214 1.956 8.900 1.00 86.50 326 VAL A CA 1
ATOM 2539 C C . VAL A 1 326 ? 0.077 1.183 9.161 1.00 86.50 326 VAL A C 1
ATOM 2541 O O . VAL A 1 326 ? 1.053 1.741 9.655 1.00 86.50 326 VAL A O 1
ATOM 2544 N N . VAL A 1 327 ? 0.078 -0.113 8.871 1.00 91.94 327 VAL A N 1
ATOM 2545 C CA . VAL A 1 327 ? 1.218 -1.001 9.097 1.00 91.94 327 VAL A CA 1
ATOM 2546 C C . VAL A 1 327 ? 1.540 -1.825 7.858 1.00 91.94 327 VAL A C 1
ATOM 2548 O O . VAL A 1 327 ? 0.664 -2.100 7.044 1.00 91.94 327 VAL A O 1
ATOM 2551 N N . TYR A 1 328 ? 2.788 -2.251 7.735 1.00 95.38 328 TYR A N 1
ATOM 2552 C CA . TYR A 1 328 ? 3.252 -3.222 6.755 1.00 95.38 328 TYR A CA 1
ATOM 2553 C C . TYR A 1 328 ? 3.584 -4.530 7.468 1.00 95.38 328 TYR A C 1
ATOM 2555 O O . TYR A 1 328 ? 4.321 -4.524 8.456 1.00 95.38 328 TYR A O 1
ATOM 2563 N N . LEU A 1 329 ? 3.041 -5.649 6.996 1.00 96.00 329 LEU A N 1
ATOM 2564 C CA . LEU A 1 329 ? 3.347 -6.966 7.548 1.00 96.00 329 LEU A CA 1
ATOM 2565 C C . LEU A 1 329 ? 4.524 -7.573 6.793 1.00 96.00 329 LEU A C 1
ATOM 2567 O O . LEU A 1 329 ? 4.451 -7.774 5.581 1.00 96.00 329 LEU A O 1
ATOM 2571 N N . SER A 1 330 ? 5.605 -7.854 7.515 1.00 94.88 330 SER A N 1
ATOM 2572 C CA . SER A 1 330 ? 6.800 -8.470 6.946 1.00 94.88 330 SER A CA 1
ATOM 2573 C C . SER A 1 330 ? 7.532 -9.332 7.965 1.00 94.88 330 SER A C 1
ATOM 2575 O O . SER A 1 330 ? 7.701 -8.925 9.114 1.00 94.88 330 SER A O 1
ATOM 2577 N N . ASN A 1 331 ? 7.976 -10.520 7.563 1.00 90.81 331 ASN A N 1
ATOM 2578 C CA . ASN A 1 331 ? 8.794 -11.441 8.350 1.00 90.81 331 ASN A CA 1
ATOM 2579 C C . ASN A 1 331 ? 8.243 -11.679 9.769 1.00 90.81 331 ASN A C 1
ATOM 2581 O O . ASN A 1 331 ? 8.968 -11.574 10.762 1.00 90.81 331 ASN A O 1
ATOM 2585 N N . SER A 1 332 ? 6.943 -11.979 9.881 1.00 90.94 332 SER A N 1
ATOM 2586 C CA . SER A 1 332 ? 6.245 -12.148 11.176 1.00 90.94 332 SER A CA 1
ATOM 2587 C C . SER A 1 332 ? 6.303 -10.926 12.114 1.00 90.94 332 SER A C 1
ATOM 2589 O O . SER A 1 332 ? 6.085 -11.051 13.320 1.00 90.94 332 SER A O 1
ATOM 2591 N N . SER A 1 333 ? 6.551 -9.737 11.569 1.00 94.81 333 SER A N 1
ATOM 2592 C CA . SER A 1 333 ? 6.477 -8.457 12.273 1.00 94.81 333 SER A CA 1
ATOM 2593 C C . SER A 1 333 ? 5.462 -7.530 11.609 1.00 94.81 333 SER A C 1
ATOM 2595 O O . SER A 1 333 ? 5.163 -7.666 10.421 1.00 94.81 333 SER A O 1
ATOM 2597 N N . TYR A 1 334 ? 4.924 -6.590 12.381 1.00 93.94 334 TYR A N 1
ATOM 2598 C CA . TYR A 1 334 ? 4.235 -5.425 11.839 1.00 93.94 334 TYR A CA 1
ATOM 2599 C C . TYR A 1 334 ? 5.164 -4.219 11.963 1.00 93.94 334 TYR A C 1
ATOM 2601 O O . TYR A 1 334 ? 5.768 -4.003 13.012 1.00 93.94 334 TYR A O 1
ATOM 2609 N N . TYR A 1 335 ? 5.263 -3.428 10.905 1.00 92.81 335 TYR A N 1
ATOM 2610 C CA . TYR A 1 335 ? 6.013 -2.179 10.892 1.00 92.81 335 TYR A CA 1
ATOM 2611 C C . TYR A 1 335 ? 5.033 -1.034 10.722 1.00 92.81 335 TYR A C 1
ATOM 2613 O O . TYR A 1 335 ? 4.176 -1.100 9.846 1.00 92.81 335 TYR A O 1
ATOM 2621 N N . ASN A 1 336 ? 5.131 0.005 11.538 1.00 87.81 336 ASN A N 1
ATOM 2622 C CA . ASN A 1 336 ? 4.394 1.237 11.302 1.00 87.81 336 ASN A CA 1
ATOM 2623 C C . ASN A 1 336 ? 4.807 1.822 9.942 1.00 87.81 336 ASN A C 1
ATOM 2625 O O . ASN A 1 336 ? 5.981 1.768 9.578 1.00 87.81 336 ASN A O 1
ATOM 2629 N N . LEU A 1 337 ? 3.848 2.340 9.179 1.00 82.62 337 LEU A N 1
ATOM 2630 C CA . LEU A 1 337 ? 4.097 2.988 7.893 1.00 82.62 337 LEU A CA 1
ATOM 2631 C C . LEU A 1 337 ? 3.958 4.508 8.054 1.00 82.62 337 LEU A C 1
ATOM 2633 O O . LEU A 1 337 ? 2.832 5.013 8.041 1.00 82.62 337 LEU A O 1
ATOM 2637 N N . PRO A 1 338 ? 5.074 5.249 8.193 1.00 73.81 338 PRO A N 1
ATOM 2638 C CA . PRO A 1 338 ? 5.084 6.695 8.002 1.00 73.81 338 PRO A CA 1
ATOM 2639 C C . PRO A 1 338 ? 4.495 7.082 6.637 1.00 73.81 338 PRO A C 1
ATOM 2641 O O . PRO A 1 338 ? 4.606 6.319 5.673 1.00 73.81 338 PRO A O 1
ATOM 2644 N N . GLY A 1 339 ? 3.878 8.267 6.548 1.00 60.91 339 GLY A N 1
ATOM 2645 C CA . GLY A 1 339 ? 3.219 8.739 5.319 1.00 60.91 339 GLY A CA 1
ATOM 2646 C C . GLY A 1 339 ? 4.156 8.727 4.105 1.00 60.91 339 GLY A C 1
ATOM 2647 O O . GLY A 1 339 ? 3.810 8.188 3.052 1.00 60.91 339 GLY A O 1
ATOM 2648 N N . ASP A 1 340 ? 5.392 9.181 4.297 1.00 68.19 340 ASP A N 1
ATOM 2649 C CA . ASP A 1 340 ? 6.435 9.193 3.264 1.00 68.19 340 ASP A CA 1
ATOM 2650 C C . ASP A 1 340 ? 6.908 7.814 2.843 1.00 68.19 340 ASP A C 1
ATOM 2652 O O . ASP A 1 340 ? 7.244 7.590 1.679 1.00 68.19 340 ASP A O 1
ATOM 2656 N N . THR A 1 341 ? 6.917 6.855 3.770 1.00 75.56 341 THR A N 1
ATOM 2657 C CA . THR A 1 341 ? 7.305 5.476 3.472 1.00 75.56 341 THR A CA 1
ATOM 2658 C C . THR A 1 341 ? 6.335 4.850 2.471 1.00 75.56 341 THR A C 1
ATOM 2660 O O . THR A 1 341 ? 6.756 4.106 1.586 1.00 75.56 341 THR A O 1
ATOM 2663 N N . ILE A 1 342 ? 5.041 5.182 2.542 1.00 80.31 342 ILE A N 1
ATOM 2664 C CA . ILE A 1 342 ? 4.046 4.703 1.571 1.00 80.31 342 ILE A CA 1
ATOM 2665 C C . ILE A 1 342 ? 4.392 5.210 0.165 1.00 80.31 342 ILE A C 1
ATOM 2667 O O . ILE A 1 342 ? 4.450 4.413 -0.773 1.00 80.31 342 ILE A O 1
ATOM 2671 N N . ASN A 1 343 ? 4.679 6.505 0.023 1.00 78.75 343 ASN A N 1
ATOM 2672 C CA . ASN A 1 343 ? 4.997 7.117 -1.267 1.00 78.75 343 ASN A CA 1
ATOM 2673 C C . ASN A 1 343 ? 6.368 6.674 -1.805 1.00 78.75 343 ASN A C 1
ATOM 2675 O O . ASN A 1 343 ? 6.471 6.260 -2.963 1.00 78.75 343 ASN A O 1
ATOM 2679 N N . SER A 1 344 ? 7.411 6.686 -0.970 1.00 80.81 344 SER A N 1
ATOM 2680 C CA . SER A 1 344 ? 8.780 6.309 -1.359 1.00 80.81 344 SER A CA 1
ATOM 2681 C C . SER A 1 344 ? 8.880 4.842 -1.785 1.00 80.81 344 SER A C 1
ATOM 2683 O O . SER A 1 344 ? 9.535 4.523 -2.783 1.00 80.81 344 SER A O 1
ATOM 2685 N N . LEU A 1 345 ? 8.146 3.951 -1.112 1.00 89.00 345 LEU A N 1
ATOM 2686 C CA . LEU A 1 345 ? 8.014 2.549 -1.506 1.00 89.00 345 LEU A CA 1
ATOM 2687 C C . LEU A 1 345 ? 6.941 2.330 -2.583 1.00 89.00 345 LEU A C 1
ATOM 2689 O O . LEU A 1 345 ? 6.747 1.196 -3.011 1.00 89.00 345 LEU A O 1
ATOM 2693 N N . ARG A 1 346 ? 6.229 3.363 -3.050 1.00 89.69 346 ARG A N 1
ATOM 2694 C CA . ARG A 1 346 ? 5.107 3.264 -4.011 1.00 89.69 346 ARG A CA 1
ATOM 2695 C C . ARG A 1 346 ? 3.985 2.323 -3.558 1.00 89.69 346 ARG A C 1
ATOM 2697 O O . ARG A 1 346 ? 3.339 1.678 -4.384 1.00 89.69 346 ARG A O 1
ATOM 2704 N N . LEU A 1 347 ? 3.799 2.147 -2.256 1.00 89.06 347 LEU A N 1
ATOM 2705 C CA . LEU A 1 347 ? 2.738 1.317 -1.695 1.00 89.06 347 LEU A CA 1
ATOM 2706 C C . LEU A 1 347 ? 1.375 1.953 -1.994 1.00 89.06 347 LEU A C 1
ATOM 2708 O O . LEU A 1 347 ? 1.206 3.165 -1.921 1.00 89.06 347 LEU A O 1
ATOM 2712 N N . ASN A 1 348 ? 0.383 1.133 -2.342 1.00 85.88 348 ASN A N 1
ATOM 2713 C CA . ASN A 1 348 ? -0.925 1.631 -2.760 1.00 85.88 348 ASN A CA 1
ATOM 2714 C C . ASN A 1 348 ? -1.987 1.339 -1.694 1.00 85.88 348 ASN A C 1
ATOM 2716 O O . ASN A 1 348 ? -2.409 0.196 -1.505 1.00 85.88 348 ASN A O 1
ATOM 2720 N N . THR A 1 349 ? -2.465 2.397 -1.037 1.00 83.19 349 THR A N 1
ATOM 2721 C CA . THR A 1 349 ? -3.459 2.325 0.047 1.00 83.19 349 THR A CA 1
ATOM 2722 C C . THR A 1 349 ? -4.831 1.818 -0.402 1.00 83.19 349 THR A C 1
ATOM 2724 O O . THR A 1 349 ? -5.653 1.458 0.436 1.00 83.19 349 THR A O 1
ATOM 2727 N N . LYS A 1 350 ? -5.085 1.678 -1.711 1.00 83.69 350 LYS A N 1
ATOM 2728 C CA . LYS A 1 350 ? -6.265 0.964 -2.229 1.00 83.69 350 LYS A CA 1
ATOM 2729 C C . LYS A 1 350 ? -6.332 -0.494 -1.749 1.00 83.69 350 LYS A C 1
ATOM 2731 O O . LYS A 1 350 ? -7.430 -1.038 -1.652 1.00 83.69 350 LYS A O 1
ATOM 2736 N N . PHE A 1 351 ? -5.189 -1.125 -1.470 1.00 90.06 351 PHE A N 1
ATOM 2737 C CA . PHE A 1 351 ? -5.104 -2.518 -1.003 1.00 90.06 351 PHE A CA 1
ATOM 2738 C C . PHE A 1 351 ? -5.047 -2.646 0.520 1.00 90.06 351 PHE A C 1
ATOM 2740 O O . PHE A 1 351 ? -4.734 -3.711 1.042 1.00 90.06 351 PHE A O 1
ATOM 2747 N N . LEU A 1 352 ? -5.347 -1.563 1.234 1.00 89.44 352 LEU A N 1
ATOM 2748 C CA . LEU A 1 352 ? -5.300 -1.530 2.682 1.00 89.44 352 LEU A CA 1
ATOM 2749 C C . LEU A 1 352 ? -6.330 -2.494 3.287 1.00 89.44 352 LEU A C 1
ATOM 2751 O O . LEU A 1 352 ? -7.527 -2.451 2.990 1.00 89.44 352 LEU A O 1
ATOM 2755 N N . VAL A 1 353 ? -5.834 -3.372 4.151 1.00 90.00 353 VAL A N 1
ATOM 2756 C CA . VAL A 1 353 ? -6.609 -4.418 4.812 1.00 90.00 353 VAL A CA 1
ATOM 2757 C C . VAL A 1 353 ? -6.971 -3.971 6.229 1.00 90.00 353 VAL A C 1
ATOM 2759 O O . VAL A 1 353 ? -6.082 -3.606 6.993 1.00 90.00 353 VAL A O 1
ATOM 2762 N N . PRO A 1 354 ? -8.245 -4.011 6.650 1.00 82.00 354 PRO A N 1
ATOM 2763 C CA . PRO A 1 354 ? -8.583 -3.762 8.047 1.00 82.00 354 PRO A CA 1
ATOM 2764 C C . PRO A 1 354 ? -8.069 -4.919 8.915 1.00 82.00 354 PRO A C 1
ATOM 2766 O O . PRO A 1 354 ? -8.526 -6.055 8.774 1.00 82.00 354 PRO A O 1
ATOM 2769 N N . LEU A 1 355 ? -7.131 -4.632 9.815 1.00 87.56 355 LEU A N 1
ATOM 2770 C CA . LEU A 1 355 ? -6.550 -5.617 10.725 1.00 87.56 355 LEU A CA 1
ATOM 2771 C C . LEU A 1 355 ? -7.222 -5.552 12.098 1.00 87.56 355 LEU A C 1
ATOM 2773 O O . LEU A 1 355 ? -7.633 -4.490 12.570 1.00 87.56 355 LEU A O 1
ATOM 2777 N N . SER A 1 356 ? -7.329 -6.704 12.759 1.00 84.62 356 SER A N 1
ATOM 2778 C CA . SER A 1 356 ? -7.742 -6.761 14.162 1.00 84.62 356 SER A CA 1
ATOM 2779 C C . SER A 1 356 ? -6.547 -6.487 15.081 1.00 84.62 356 SER A C 1
ATOM 2781 O O . SER A 1 356 ? -5.394 -6.707 14.717 1.00 84.62 356 SER A O 1
ATOM 2783 N N . ALA A 1 357 ? -6.812 -6.082 16.325 1.00 80.06 357 ALA A N 1
ATOM 2784 C CA . ALA A 1 357 ? -5.762 -5.922 17.334 1.00 80.06 357 ALA A CA 1
ATOM 2785 C C . ALA A 1 357 ? -5.033 -7.244 17.675 1.00 80.06 357 ALA A C 1
ATOM 2787 O O . ALA A 1 357 ? -3.980 -7.222 18.310 1.00 80.06 357 ALA A O 1
ATOM 2788 N N . GLU A 1 358 ? -5.556 -8.403 17.246 1.00 85.81 358 GLU A N 1
ATOM 2789 C CA . GLU A 1 358 ? -4.927 -9.712 17.472 1.00 85.81 358 GLU A CA 1
ATOM 2790 C C . GLU A 1 358 ? -3.580 -9.839 16.751 1.00 85.81 358 GLU A C 1
ATOM 2792 O O . GLU A 1 358 ? -2.710 -10.589 17.216 1.00 85.81 358 GLU A O 1
ATOM 2797 N N . ILE A 1 359 ? -3.349 -9.057 15.684 1.00 87.25 359 ILE A N 1
ATOM 2798 C CA . ILE A 1 359 ? -2.046 -9.040 15.008 1.00 87.25 359 ILE A CA 1
ATOM 2799 C C . ILE A 1 359 ? -0.926 -8.660 15.979 1.00 87.25 359 ILE A C 1
ATOM 2801 O O . ILE A 1 359 ? 0.145 -9.238 15.896 1.00 87.25 359 ILE A O 1
ATOM 2805 N N . MET A 1 360 ? -1.173 -7.783 16.959 1.00 84.81 360 MET A N 1
ATOM 2806 C CA . MET A 1 360 ? -0.145 -7.335 17.912 1.00 84.81 360 MET A CA 1
ATOM 2807 C C . MET A 1 360 ? 0.256 -8.424 18.916 1.00 84.81 360 MET A C 1
ATOM 2809 O O . MET A 1 360 ? 1.224 -8.275 19.655 1.00 84.81 360 MET A O 1
ATOM 2813 N N . THR A 1 361 ? -0.506 -9.519 18.970 1.00 87.69 361 THR A N 1
ATOM 2814 C CA . THR A 1 361 ? -0.159 -10.712 19.756 1.00 87.69 361 THR A CA 1
ATOM 2815 C C . THR A 1 361 ? 0.478 -11.812 18.908 1.00 87.69 361 THR A C 1
ATOM 2817 O O . THR A 1 361 ? 1.134 -12.695 19.459 1.00 87.69 361 THR A O 1
ATOM 2820 N N . THR A 1 362 ? 0.289 -11.758 17.587 1.00 88.88 362 THR A N 1
ATOM 2821 C CA . THR A 1 362 ? 0.746 -12.773 16.624 1.00 88.88 362 THR A CA 1
ATOM 2822 C C . THR A 1 362 ? 2.046 -12.356 15.932 1.00 88.88 362 THR A C 1
ATOM 2824 O O . THR A 1 362 ? 2.891 -13.202 15.658 1.00 88.88 362 THR A O 1
ATOM 2827 N N . TYR A 1 363 ? 2.219 -11.055 15.699 1.00 93.31 363 TYR A N 1
ATOM 2828 C CA . TYR A 1 363 ? 3.357 -10.425 15.041 1.00 93.31 363 TYR A CA 1
ATOM 2829 C C . TYR A 1 363 ? 4.133 -9.576 16.052 1.00 93.31 363 TYR A C 1
ATOM 2831 O O . TYR A 1 363 ? 3.542 -8.951 16.937 1.00 93.31 363 TYR A O 1
ATOM 2839 N N . SER A 1 364 ? 5.458 -9.539 15.920 1.00 95.31 364 SER A N 1
ATOM 2840 C CA . SER A 1 364 ? 6.303 -8.633 16.706 1.00 95.31 364 SER A CA 1
ATOM 2841 C C . SER A 1 364 ? 6.216 -7.190 16.209 1.00 95.31 364 SER A C 1
ATOM 2843 O O . SER A 1 364 ? 6.050 -6.952 15.016 1.00 95.31 364 SER A O 1
ATOM 2845 N N . ASP A 1 365 ? 6.373 -6.228 17.120 1.00 93.19 365 ASP A N 1
ATOM 2846 C CA . ASP A 1 365 ? 6.558 -4.823 16.749 1.00 93.19 365 ASP A CA 1
ATOM 2847 C C . ASP A 1 365 ? 7.928 -4.640 16.084 1.00 93.19 365 ASP A C 1
ATOM 2849 O O . ASP A 1 365 ? 8.964 -4.894 16.708 1.00 93.19 365 ASP A O 1
ATOM 2853 N N . GLY A 1 366 ? 7.917 -4.248 14.813 1.00 91.25 366 GLY A N 1
ATOM 2854 C CA . GLY A 1 366 ? 9.100 -3.969 14.008 1.00 91.25 366 GLY A CA 1
ATOM 2855 C C . GLY A 1 366 ? 9.572 -2.514 14.072 1.00 91.25 366 GLY A C 1
ATOM 2856 O O . GLY A 1 366 ? 10.616 -2.209 13.498 1.00 91.25 366 GLY A O 1
ATOM 2857 N N . GLY A 1 367 ? 8.849 -1.626 14.766 1.00 89.56 367 GLY A N 1
ATOM 2858 C CA . GLY A 1 367 ? 9.078 -0.181 14.719 1.00 89.56 367 GLY A CA 1
ATOM 2859 C C . GLY A 1 367 ? 8.557 0.443 13.423 1.00 89.56 367 GLY A C 1
ATOM 2860 O O . GLY A 1 367 ? 7.612 -0.065 12.821 1.00 89.56 367 GLY A O 1
ATOM 2861 N N . ASP A 1 368 ? 9.162 1.547 12.995 1.00 86.62 368 ASP A N 1
ATOM 2862 C CA . ASP A 1 368 ? 8.828 2.185 11.721 1.00 86.62 368 ASP A CA 1
ATOM 2863 C C . ASP A 1 368 ? 9.495 1.456 10.552 1.00 86.62 368 ASP A C 1
ATOM 2865 O O . ASP A 1 368 ? 10.670 1.080 10.615 1.00 86.62 368 ASP A O 1
ATOM 2869 N N . LEU A 1 369 ? 8.746 1.269 9.466 1.00 88.00 369 LEU A N 1
ATOM 2870 C CA . LEU A 1 369 ? 9.307 0.780 8.219 1.00 88.00 369 LEU A CA 1
ATOM 2871 C C . LEU A 1 369 ? 10.160 1.889 7.599 1.00 88.00 369 LEU A C 1
ATOM 2873 O O . LEU A 1 369 ? 9.657 2.955 7.234 1.00 88.00 369 LEU A O 1
ATOM 2877 N N . ILE A 1 370 ? 11.450 1.607 7.462 1.00 85.25 370 ILE A N 1
ATOM 2878 C CA . ILE A 1 370 ? 12.377 2.425 6.683 1.00 85.25 370 ILE A CA 1
ATOM 2879 C C . ILE A 1 370 ? 12.326 2.020 5.207 1.00 85.25 370 ILE A C 1
ATOM 2881 O O . ILE A 1 370 ? 11.843 0.939 4.866 1.00 85.25 370 ILE A O 1
ATOM 2885 N N . TYR A 1 371 ? 12.842 2.880 4.332 1.00 83.94 371 TYR A N 1
ATOM 2886 C CA . TYR A 1 371 ? 12.980 2.553 2.916 1.00 83.94 371 TYR A CA 1
ATOM 2887 C C . TYR A 1 371 ? 13.802 1.267 2.720 1.00 83.94 371 TYR A C 1
ATOM 2889 O O . TYR A 1 371 ? 14.889 1.117 3.278 1.00 83.94 371 TYR A O 1
ATOM 2897 N N . ASP A 1 372 ? 13.272 0.359 1.904 1.00 88.38 372 ASP A N 1
ATOM 2898 C CA . ASP A 1 372 ? 13.857 -0.933 1.563 1.00 88.38 372 ASP A CA 1
ATOM 2899 C C . ASP A 1 372 ? 13.655 -1.179 0.061 1.00 88.38 372 ASP A C 1
ATOM 2901 O O . ASP A 1 372 ? 12.526 -1.249 -0.442 1.00 88.38 372 ASP A O 1
ATOM 2905 N N . GLU A 1 373 ? 14.764 -1.308 -0.667 1.00 88.38 373 GLU A N 1
ATOM 2906 C CA . GLU A 1 373 ? 14.771 -1.533 -2.114 1.00 88.38 373 GLU A CA 1
ATOM 2907 C C . GLU A 1 373 ? 14.075 -2.842 -2.501 1.00 88.38 373 GLU A C 1
ATOM 2909 O O . GLU A 1 373 ? 13.417 -2.889 -3.542 1.00 88.38 373 GLU A O 1
ATOM 2914 N N . ALA A 1 374 ? 14.124 -3.870 -1.648 1.00 89.00 374 ALA A N 1
ATOM 2915 C CA . ALA A 1 374 ? 13.455 -5.148 -1.892 1.00 89.00 374 ALA A CA 1
ATOM 2916 C C . ALA A 1 374 ? 11.923 -5.052 -1.773 1.00 89.00 374 ALA A C 1
ATOM 2918 O O . ALA A 1 374 ? 11.200 -5.908 -2.286 1.00 89.00 374 ALA A O 1
ATOM 2919 N N . ILE A 1 375 ? 11.411 -4.011 -1.107 1.00 93.81 375 ILE A N 1
ATOM 2920 C CA . ILE A 1 375 ? 9.976 -3.696 -1.067 1.00 93.81 375 ILE A CA 1
ATOM 2921 C C . ILE A 1 375 ? 9.606 -2.773 -2.230 1.00 93.81 375 ILE A C 1
ATOM 2923 O O . ILE A 1 375 ? 8.524 -2.904 -2.817 1.00 93.81 375 ILE A O 1
ATOM 2927 N N . ALA A 1 376 ? 10.486 -1.826 -2.559 1.00 91.19 376 ALA A N 1
ATOM 2928 C CA . ALA A 1 376 ? 10.262 -0.848 -3.614 1.00 91.19 376 ALA A CA 1
ATOM 2929 C C . ALA A 1 376 ? 10.299 -1.484 -5.018 1.00 91.19 376 ALA A C 1
ATOM 2931 O O . ALA A 1 376 ? 9.532 -1.068 -5.895 1.00 91.19 376 ALA A O 1
ATOM 2932 N N . PHE A 1 377 ? 11.156 -2.483 -5.247 1.00 92.06 377 PHE A N 1
ATOM 2933 C CA . PHE A 1 377 ? 11.428 -3.056 -6.569 1.00 92.06 377 PHE A CA 1
ATOM 2934 C C . PHE A 1 377 ? 11.234 -4.584 -6.615 1.00 92.06 377 PHE A C 1
ATOM 2936 O O . PHE A 1 377 ? 11.421 -5.261 -5.609 1.00 92.06 377 PHE A O 1
ATOM 2943 N N . PRO A 1 378 ? 10.857 -5.152 -7.780 1.00 89.12 378 PRO A N 1
ATOM 2944 C CA . PRO A 1 378 ? 10.597 -6.588 -7.915 1.00 89.12 378 PRO A CA 1
ATOM 2945 C C . PRO A 1 378 ? 11.842 -7.489 -7.912 1.00 89.12 378 PRO A C 1
ATOM 2947 O O . PRO A 1 378 ? 11.683 -8.692 -7.702 1.00 89.12 378 PRO A O 1
ATOM 2950 N N . PHE A 1 379 ? 13.035 -6.944 -8.187 1.00 85.50 379 PHE A N 1
ATOM 2951 C CA . PHE A 1 379 ? 14.289 -7.684 -8.386 1.00 85.50 379 PHE A CA 1
ATOM 2952 C C . PHE A 1 379 ? 15.515 -6.887 -7.957 1.00 85.50 379 PHE A C 1
ATOM 2954 O O . PHE A 1 379 ? 15.490 -5.640 -8.088 1.00 85.50 379 PHE A O 1
#

Mean predicted aligned error: 16.1 Å

Radius of gyration: 27.98 Å; Cα contacts (8 Å, |Δi|>4): 805; chains: 1; bounding box: 72×116×55 Å

Foldseek 3Di:
DDDDDDDDDDDDPDPPPDPDPPPQDKDKFWFAFWWFWDPPFAPLNQQTDDQPPRWTKDQAFFTKIKTFRADPDWAQFKKKWFKFFPDFFWKKKKFFAAPVRDGQDIDIDGDDPPDRMDIGHRPGPGTGGMMMIGTHGNGMMITRIMMTIHGDDDDPDDDDDDDDDDDDDDDLAQPVQAQQKEFEDDDPDPPDPPGPWIWGQHSVQATATAPDPQQVCQQAVDCPSYDYDHPVSNVSHHYDFHRDRAAQAAWEDAPPDPWTFGAAAPQETATAPDPVLQCLAANPCSVVRYDYDYPVNNVSHHYDYHDDSLDHGAQHFEAENVVRFIWGDHPLATATEDRNNCVLLVPDCVSYGYDYPCSPVRGPHPYHDDDDSSSNHND

Solvent-accessible surface area (backbone atoms only — not comparable to full-atom values): 21449 Å² total; per-residue (Å²): 138,83,86,84,81,82,82,81,83,80,84,78,82,79,81,80,78,71,80,74,82,81,76,72,58,67,48,78,36,36,19,67,30,75,41,30,72,33,79,66,46,41,59,61,75,30,27,38,37,68,79,75,80,47,49,16,35,33,57,38,53,69,14,26,41,24,34,21,43,45,80,90,42,65,29,59,41,43,39,35,43,32,42,47,77,79,38,91,74,23,25,43,31,41,36,34,12,26,94,83,68,46,76,65,46,76,51,72,52,65,64,66,92,88,54,49,61,50,77,46,86,50,85,50,90,66,45,29,30,32,40,35,44,28,27,72,27,64,39,36,35,31,35,19,16,34,36,37,35,37,73,54,75,87,74,78,91,73,91,77,81,87,82,86,78,86,85,80,85,82,72,91,71,51,47,97,52,47,61,45,33,36,30,62,60,48,94,96,35,100,80,59,81,84,65,82,63,40,30,32,24,18,36,87,50,24,32,20,38,39,85,44,69,67,40,41,53,52,56,37,94,65,72,85,72,58,40,76,37,54,71,71,59,54,70,71,26,51,82,54,67,64,54,57,65,35,42,31,55,56,30,40,25,41,86,91,42,92,61,39,21,45,31,22,80,92,33,26,33,28,37,44,86,44,69,69,36,40,33,60,60,47,36,94,61,40,74,77,40,54,42,75,44,53,76,74,64,52,67,71,45,43,82,55,65,70,51,56,64,87,55,77,65,43,49,30,36,29,32,33,78,90,81,55,42,33,29,39,30,47,94,67,19,40,16,39,48,51,40,45,42,33,59,77,40,48,55,62,74,91,43,52,22,80,45,64,79,64,49,71,79,74,26,45,85,58,52,67,50,68,93,47,67,80,72,43,30,96,76